Protein AF-0000000071170603 (afdb_homodimer)

Foldseek 3Di:
DDDDDPPPDDDPPPPPCPVPPVPPPCPVPPPVPPCPPPCPVLPPVQFFDDAEAEPVQAAEDAWWFKDKFCQQFNQDFWKWAFAQQWIKTADDLPRPDFIWIDIDPADAIWTWGIKTKWAALDQQATDAYHYVPGHGGMKMKTKIAHPVDSDLVRLFLPASGIEIEMAGEHADPDDVPLAVLQVQVLVCLVQRQDHGGMDTGGRSSPNSCVVQSTRFFWKWWWGFDQDPPRTGNYIYTYGPDHGYYHPVSSVSRQSRHGDPRHGCNGNYDHHDDNNPTHMHHHDPPPPPVVD/DPPDDDPDDDPPPPPCCVVVPVPPVCCVPPPPPPCPPPPPVLPPVQFFDDAEAEPVQAAEDAWWFKDKFCQQFNQDFWKWAFAQQWIKTADDLPDPDFIWIDIDPADAIWGWGIKTKWAALDQQATDAYHYVPGHGGMKMKTKIAHPVDSDLVRLFLPASGIEIEMAGEHADPDDVPLAVLQVQVLVCLVQRQDHGGMDTGGRSSPNSCVVQSTRFFWKWWWGFDQDPPRTGNYIYTYGPDHGYYHPVSSVSRQSRHGPPRHGCNGRYDHHDDNNPTHMHHHDDPPCPVVD

InterPro domains:
  IPR001148 Alpha carbonic anhydrase domain [PF00194] (47-281)
  IPR001148 Alpha carbonic anhydrase domain [PS51144] (26-283)
  IPR001148 Alpha carbonic anhydrase domain [SM01057] (20-283)
  IPR018338 Carbonic anhydrase, alpha-class, conserved site [PS00162] (127-143)
  IPR023561 Carbonic anhydrase, alpha-class [PTHR18952] (47-278)
  IPR036398 Alpha carbonic anhydrase domain superfamily [G3DSA:3.10.200.10] (35-290)
  IPR036398 Alpha carbonic anhydrase domain superfamily [SSF51069] (47-281)

Secondary structure (DSSP, 8-state):
-----------------------------GGG------------TTS-S-BEE-TTTSEEE--PPPEEESSSS-SS-PEEEE-SSSEEEE--TT-SS--EEESTT-SS-EEEEEEEEEE-SBTTB--SSEETTB--SEEEEEEEEETTSSSHHHHTTSTT-EEEEEEEEEE-SS-HHHHHHHHHHHHHHGGG-STT-EEE--TTTTGGGGGG--SSSEEEEEE--SSTT--S-EEEEEEEEEEEE-HHHHHHHTT-B-GGG-B-----PPPB--TT---EEE----GGG--/-----------------------------GGG------------TTS-S-BEE-TTTSEEE--PPPEEESSSS-SS-PEEEE-SSSEEEE--TT-SS--EEESTT-SS-EEEEEEEEEE-SBTTB--SSEETTB--SEEEEEEEEETTSSSHHHHTTSTT-EEEEEEEEEE-SS-HHHHHHHHHHHTTGGGG-STT-EEE--TTTTGGGGGG--SSSEEEEEE--SSTT--S-EEEEEEEEEEEE-HHHHHHHTT-B-GGG-B-----PPPB--TT---EEE----GGG--

Solvent-accessible surface area (backbone atoms only — not comparable to full-atom values): 31716 Å² total; per-residue (Å²): 127,94,71,82,71,86,72,84,71,82,80,77,74,72,75,74,72,65,75,70,70,74,67,73,72,73,73,70,74,71,66,76,65,63,74,75,64,79,67,65,68,86,62,69,75,60,43,42,31,32,38,63,45,43,77,89,74,35,45,77,41,80,51,57,59,36,44,81,42,44,62,50,49,37,78,50,63,25,40,37,30,18,73,37,71,39,51,35,40,32,60,53,87,79,52,88,54,68,27,33,38,34,42,40,92,49,90,52,53,26,31,54,49,34,34,37,53,26,35,32,82,44,64,68,40,10,25,36,48,23,54,70,77,44,51,30,20,20,25,37,40,40,38,27,21,26,62,90,38,94,42,59,78,71,16,57,63,28,76,76,12,32,37,38,40,36,41,36,31,32,67,48,95,76,64,69,68,50,34,52,41,46,41,61,50,53,71,50,41,76,72,26,27,49,56,69,24,71,44,78,41,64,33,49,45,53,42,47,50,54,87,66,67,54,47,34,59,30,35,38,37,75,20,20,40,71,50,90,90,40,47,39,46,22,39,38,36,39,39,82,60,64,39,48,33,43,66,70,59,56,50,53,57,48,57,27,20,16,70,93,72,35,64,43,46,60,59,55,52,70,57,37,62,65,77,84,58,67,44,34,30,33,44,59,63,71,66,74,78,60,124,135,92,77,79,79,81,84,71,73,87,74,77,74,66,80,71,75,59,75,75,68,76,67,72,70,73,71,66,73,70,68,74,62,66,70,74,66,78,68,66,67,85,64,69,76,59,44,42,32,32,40,65,44,45,77,88,74,33,45,76,40,80,51,55,58,37,44,83,39,44,62,52,49,37,80,50,64,27,39,38,31,18,73,36,72,40,52,36,41,31,59,54,86,79,50,88,55,69,28,36,40,32,41,40,91,49,91,53,52,25,32,55,48,35,34,37,53,26,34,31,82,44,65,68,38,11,26,37,48,23,54,70,76,43,51,30,20,20,26,37,40,40,38,28,23,27,62,89,37,94,43,58,79,72,16,58,63,27,76,77,11,31,38,37,40,37,42,36,31,33,66,48,95,78,64,70,68,51,35,53,42,47,44,62,50,53,71,50,42,77,72,26,26,50,55,69,25,70,44,78,40,65,33,50,47,53,41,51,52,55,86,66,65,56,47,34,59,28,36,38,37,75,20,20,40,73,50,90,89,40,46,38,47,22,40,38,36,39,38,82,60,64,38,50,34,41,66,70,59,57,48,52,56,46,58,25,21,15,72,94,71,36,65,42,46,58,59,54,53,70,59,36,63,64,78,85,59,68,44,34,29,32,44,59,65,71,64,76,78,61,123

Radius of gyration: 33.9 Å; Cα contacts (8 Å, |Δi|>4): 1298; chains: 2; bounding box: 180×82×73 Å

Structure (mmCIF, N/CA/C/O backbone):
data_AF-0000000071170603-model_v1
#
loop_
_entity.id
_entity.type
_entity.pdbx_description
1 polymer 'Carbonic anhydrase'
#
loop_
_atom_site.group_PDB
_atom_site.id
_atom_site.type_symbol
_atom_site.label_atom_id
_atom_site.label_alt_id
_atom_site.label_comp_id
_atom_site.label_asym_id
_atom_site.label_entity_id
_atom_site.label_seq_id
_atom_site.pdbx_PDB_ins_code
_atom_site.Cartn_x
_atom_site.Cartn_y
_atom_site.Cartn_z
_atom_site.occupancy
_atom_site.B_iso_or_equiv
_atom_site.auth_seq_id
_atom_site.auth_comp_id
_atom_site.auth_asym_id
_atom_site.auth_atom_id
_atom_site.pdbx_PDB_model_num
ATOM 1 N N . MET A 1 1 ? -85.688 -30.219 13.367 1 18.2 1 MET A N 1
ATOM 2 C CA . MET A 1 1 ? -85.562 -30.766 14.719 1 18.2 1 MET A CA 1
ATOM 3 C C . MET A 1 1 ? -84.125 -31.094 15.078 1 18.2 1 MET A C 1
ATOM 5 O O . MET A 1 1 ? -83.688 -30.812 16.188 1 18.2 1 MET A O 1
ATOM 9 N N . CYS A 1 2 ? -83.688 -32.219 14.453 1 17.44 2 CYS A N 1
ATOM 10 C CA . CYS A 1 2 ? -83.062 -33.281 15.219 1 17.44 2 CYS A CA 1
ATOM 11 C C . CYS A 1 2 ? -81.562 -32.938 15.547 1 17.44 2 CYS A C 1
ATOM 13 O O . CYS A 1 2 ? -80.75 -32.906 14.664 1 17.44 2 CYS A O 1
ATOM 15 N N . ALA A 1 3 ? -81.5 -32.188 16.609 1 21.38 3 ALA A N 1
ATOM 16 C CA . ALA A 1 3 ? -80.438 -31.422 17.188 1 21.38 3 ALA A CA 1
ATOM 17 C C . ALA A 1 3 ? -79.25 -32.312 17.516 1 21.38 3 ALA A C 1
ATOM 19 O O . ALA A 1 3 ? -78.062 -32 17.188 1 21.38 3 ALA A O 1
ATOM 20 N N . ARG A 1 4 ? -79.438 -33.25 18.484 1 20.27 4 ARG A N 1
ATOM 21 C CA . ARG A 1 4 ? -78.562 -33.062 19.656 1 20.27 4 ARG A CA 1
ATOM 22 C C . ARG A 1 4 ? -77.25 -33.781 19.469 1 20.27 4 ARG A C 1
ATOM 24 O O . ARG A 1 4 ? -76.188 -33.188 19.641 1 20.27 4 ARG A O 1
ATOM 31 N N . LEU A 1 5 ? -77.062 -35.031 20.062 1 20.59 5 LEU A N 1
ATOM 32 C CA . LEU A 1 5 ? -76.375 -35.312 21.312 1 20.59 5 LEU A CA 1
ATOM 33 C C . LEU A 1 5 ? -75 -36.031 21.047 1 20.59 5 LEU A C 1
ATOM 35 O O . LEU A 1 5 ? -74.125 -36.062 21.906 1 20.59 5 LEU A O 1
ATOM 39 N N . PHE A 1 6 ? -75 -36.719 19.859 1 22.98 6 PHE A N 1
ATOM 40 C CA . PHE A 1 6 ? -74.25 -37.969 20.141 1 22.98 6 PHE A CA 1
ATOM 41 C C . PHE A 1 6 ? -72.812 -37.719 20.547 1 22.98 6 PHE A C 1
ATOM 43 O O . PHE A 1 6 ? -72.125 -36.938 19.891 1 22.98 6 PHE A O 1
ATOM 50 N N . LEU A 1 7 ? -72.5 -38.062 21.844 1 24.81 7 LEU A N 1
ATOM 51 C CA . LEU A 1 7 ? -71.5 -38.062 22.891 1 24.81 7 LEU A CA 1
ATOM 52 C C . LEU A 1 7 ? -70.25 -38.781 22.422 1 24.81 7 LEU A C 1
ATOM 54 O O . LEU A 1 7 ? -70.25 -40 22.172 1 24.81 7 LEU A O 1
ATOM 58 N N . SER A 1 8 ? -69.562 -38.156 21.453 1 22.75 8 SER A N 1
ATOM 59 C CA . SER A 1 8 ? -68.438 -38.75 20.781 1 22.75 8 SER A CA 1
ATOM 60 C C . SER A 1 8 ? -67.375 -39.25 21.781 1 22.75 8 SER A C 1
ATOM 62 O O . SER A 1 8 ? -66.938 -38.531 22.641 1 22.75 8 SER A O 1
ATOM 64 N N . ALA A 1 9 ? -67.625 -40.531 22.109 1 22.23 9 ALA A N 1
ATOM 65 C CA . ALA A 1 9 ? -67.062 -41.438 23.109 1 22.23 9 ALA A CA 1
ATOM 66 C C . ALA A 1 9 ? -65.562 -41.188 23.25 1 22.23 9 ALA A C 1
ATOM 68 O O . ALA A 1 9 ? -65 -41.125 24.375 1 22.23 9 ALA A O 1
ATOM 69 N N . LEU A 1 10 ? -64.875 -41.656 22.219 1 23.17 10 LEU A N 1
ATOM 70 C CA . LEU A 1 10 ? -63.906 -42.75 22.531 1 23.17 10 LEU A CA 1
ATOM 71 C C . LEU A 1 10 ? -62.688 -42.219 23.234 1 23.17 10 LEU A C 1
ATOM 73 O O . LEU A 1 10 ? -62.312 -41.062 23.062 1 23.17 10 LEU A O 1
ATOM 77 N N . LEU A 1 11 ? -62 -43.062 24 1 23.91 11 LEU A N 1
ATOM 78 C CA . LEU A 1 11 ? 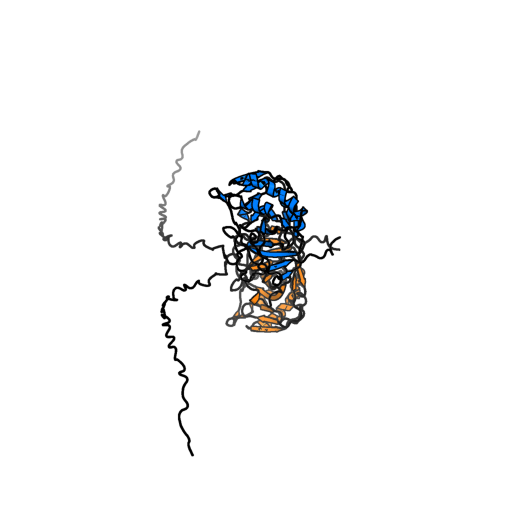-61.094 -43.344 25.094 1 23.91 11 LEU A CA 1
ATOM 79 C C . LEU A 1 11 ? -59.656 -42.875 24.766 1 23.91 11 LEU A C 1
ATOM 81 O O . LEU A 1 11 ? -59.094 -43.281 23.75 1 23.91 11 LEU A O 1
ATOM 85 N N . PHE A 1 12 ? -59.406 -41.625 25.172 1 24.5 12 PHE A N 1
ATOM 86 C CA . PHE A 1 12 ? -58.219 -40.812 25.047 1 24.5 12 PHE A CA 1
ATOM 87 C C . PHE A 1 12 ? -57 -41.5 25.672 1 24.5 12 PHE A C 1
ATOM 89 O O . PHE A 1 12 ? -56.906 -41.594 26.891 1 24.5 12 PHE A O 1
ATOM 96 N N . ALA A 1 13 ? -56.75 -42.781 25.125 1 24.05 13 ALA A N 1
ATOM 97 C CA . ALA A 1 13 ? -55.656 -43.562 25.719 1 24.05 13 ALA A CA 1
ATOM 98 C C . ALA A 1 13 ? -54.469 -42.656 26.047 1 24.05 13 ALA A C 1
ATOM 100 O O . ALA A 1 13 ? -54 -41.906 25.203 1 24.05 13 ALA A O 1
ATOM 101 N N . SER A 1 14 ? -54.312 -42.406 27.266 1 24.67 14 SER A N 1
ATOM 102 C CA . SER A 1 14 ? -53.375 -41.562 28 1 24.67 14 SER A CA 1
ATOM 103 C C . SER A 1 14 ? -51.938 -41.969 27.719 1 24.67 14 SER A C 1
ATOM 105 O O . SER A 1 14 ? -51.375 -42.812 28.438 1 24.67 14 SER A O 1
ATOM 107 N N . PHE A 1 15 ? -51.656 -42.375 26.438 1 24.94 15 PHE A N 1
ATOM 108 C CA . PHE A 1 15 ? -50.281 -42.906 26.312 1 24.94 15 PHE A CA 1
ATOM 109 C C . PHE A 1 15 ? -49.281 -42.031 27.047 1 24.94 15 PHE A C 1
ATOM 111 O O . PHE A 1 15 ? -49.25 -40.812 26.828 1 24.94 15 PHE A O 1
ATOM 118 N N . VAL A 1 16 ? -48.969 -42.438 28.25 1 27.38 16 VAL A N 1
ATOM 119 C CA . VAL A 1 16 ? -48.094 -42 29.328 1 27.38 16 VAL A CA 1
ATOM 120 C C . VAL A 1 16 ? -46.688 -41.719 28.766 1 27.38 16 VAL A C 1
ATOM 122 O O . VAL A 1 16 ? -45.906 -42.656 28.562 1 27.38 16 VAL A O 1
ATOM 125 N N . ASP A 1 17 ? -46.594 -41.219 27.531 1 23.41 17 ASP A N 1
ATOM 126 C CA . ASP A 1 17 ? -45.281 -41.281 26.875 1 23.41 17 ASP A CA 1
ATOM 127 C C . ASP A 1 17 ? -44.219 -40.656 27.734 1 23.41 17 ASP A C 1
ATOM 129 O O . ASP A 1 17 ? -44.25 -39.438 28 1 23.41 17 ASP A O 1
ATOM 133 N N . HIS A 1 18 ? -43.844 -41.344 28.75 1 25.44 18 HIS A N 1
ATOM 134 C CA . HIS A 1 18 ? -42.938 -40.938 29.781 1 25.44 18 HIS A CA 1
ATOM 135 C C . HIS A 1 18 ? -41.625 -40.438 29.172 1 25.44 18 HIS A C 1
ATOM 137 O O . HIS A 1 18 ? -40.625 -40.312 29.875 1 25.44 18 HIS A O 1
ATOM 143 N N . GLY A 1 19 ? -41.688 -39.875 28.016 1 23.69 19 GLY A N 1
ATOM 144 C CA . GLY A 1 19 ? -40.438 -39.688 27.359 1 23.69 19 GLY A CA 1
ATOM 145 C C . GLY A 1 19 ? -39.406 -38.938 28.219 1 23.69 19 GLY A C 1
ATOM 146 O O . GLY A 1 19 ? -39.656 -37.781 28.578 1 23.69 19 GLY A O 1
ATOM 147 N N . GLY A 1 20 ? -38.969 -39.594 29.203 1 23.27 20 GLY A N 1
ATOM 148 C CA . GLY A 1 20 ? -38.062 -39.094 30.219 1 23.27 20 GLY A CA 1
ATOM 149 C C . GLY A 1 20 ? -36.906 -38.312 29.672 1 23.27 20 GLY A C 1
ATOM 150 O O . GLY A 1 20 ? -36.125 -38.844 28.844 1 23.27 20 GLY A O 1
ATOM 151 N N . CYS A 1 21 ? -37.125 -37.094 29.406 1 23.88 21 CYS A N 1
ATOM 152 C CA . CYS A 1 21 ? -36.125 -36.156 28.891 1 23.88 21 CYS A CA 1
ATOM 153 C C . CYS A 1 21 ? -34.906 -36.125 29.781 1 23.88 21 CYS A C 1
ATOM 155 O O . CYS A 1 21 ? -34.969 -35.75 30.953 1 23.88 21 CYS A O 1
ATOM 157 N N . VAL A 1 22 ? -34.188 -37.219 29.859 1 24.62 22 VAL A N 1
ATOM 158 C CA . VAL A 1 22 ? -33 -37.219 30.719 1 24.62 22 VAL A CA 1
ATOM 159 C C . VAL A 1 22 ? -32.281 -35.875 30.562 1 24.62 22 VAL A C 1
ATOM 161 O O . VAL A 1 22 ? -31.891 -35.531 29.453 1 24.62 22 VAL A O 1
ATOM 164 N N . GLY A 1 23 ? -32.656 -35 31.281 1 24.08 23 GLY A N 1
ATOM 165 C CA . GLY A 1 23 ? -32.062 -33.688 31.359 1 24.08 23 GLY A CA 1
ATOM 166 C C . GLY A 1 23 ? -30.578 -33.719 31.625 1 24.08 23 GLY A C 1
ATOM 167 O O . GLY A 1 23 ? -30.141 -34.094 32.719 1 24.08 23 GLY A O 1
ATOM 168 N N . MET A 1 24 ? -29.844 -34.562 30.891 1 24.03 24 MET A N 1
ATOM 169 C CA . MET A 1 24 ? -28.422 -34.625 31.25 1 24.03 24 MET A CA 1
ATOM 170 C C . MET A 1 24 ? -27.891 -33.219 31.578 1 24.03 24 MET A C 1
ATOM 172 O O . MET A 1 24 ? -28.047 -32.312 30.797 1 24.03 24 MET A O 1
ATOM 176 N N . ASP A 1 25 ? -27.922 -32.969 32.781 1 25.58 25 ASP A N 1
ATOM 177 C CA . ASP A 1 25 ? -27.391 -31.781 33.438 1 25.58 25 ASP A CA 1
ATOM 178 C C . ASP A 1 25 ? -25.938 -31.547 33.031 1 25.58 25 ASP A C 1
ATOM 180 O O . ASP A 1 25 ? -25.016 -32.125 33.594 1 25.58 25 ASP A O 1
ATOM 184 N N . ASP A 1 26 ? -25.547 -31.938 31.859 1 24.45 26 ASP A N 1
ATOM 185 C CA . ASP A 1 26 ? -24.109 -31.891 31.609 1 24.45 26 ASP A CA 1
ATOM 186 C C . ASP A 1 26 ? -23.531 -30.547 32.062 1 24.45 26 ASP A C 1
ATOM 188 O O . ASP A 1 26 ? -23.922 -29.5 31.547 1 24.45 26 ASP A O 1
ATOM 192 N N . ASP A 1 27 ? -23.297 -30.484 33.281 1 25.62 27 ASP A N 1
ATOM 193 C CA . ASP A 1 27 ? -22.531 -29.406 33.906 1 25.62 27 ASP A CA 1
ATOM 194 C C . ASP A 1 27 ? -21.234 -29.141 33.125 1 25.62 27 ASP A C 1
ATOM 196 O O . ASP A 1 27 ? -20.188 -29.703 33.438 1 25.62 27 ASP A O 1
ATOM 200 N N . LEU A 1 28 ? -21.219 -29.453 31.906 1 27 28 LEU A N 1
ATOM 201 C CA . LEU A 1 28 ? -19.953 -29.141 31.25 1 27 28 LEU A CA 1
ATOM 202 C C . LEU A 1 28 ? -19.438 -27.781 31.703 1 27 28 LEU A C 1
ATOM 204 O O . LEU A 1 28 ? -20.141 -26.781 31.609 1 27 28 LEU A O 1
ATOM 208 N N . ASP A 1 29 ? -18.688 -27.844 32.688 1 23.78 29 ASP A N 1
ATOM 209 C CA . ASP A 1 29 ? -17.953 -26.734 33.281 1 23.78 29 ASP A CA 1
ATOM 210 C C . ASP A 1 29 ? -17.422 -25.781 32.219 1 23.78 29 ASP A C 1
ATOM 212 O O . ASP A 1 29 ? -16.703 -26.203 31.328 1 23.78 29 ASP A O 1
ATOM 216 N N . HIS A 1 30 ? -18.156 -24.734 31.938 1 25.59 30 HIS A N 1
ATOM 217 C CA . HIS A 1 30 ? -17.984 -23.562 31.094 1 25.59 30 HIS A CA 1
ATOM 218 C C . HIS A 1 30 ? -16.609 -22.938 31.281 1 25.59 30 HIS A C 1
ATOM 220 O O . HIS A 1 30 ? -16.328 -21.891 30.703 1 25.59 30 HIS A O 1
ATOM 226 N N . ASP A 1 31 ? -16.031 -23.359 32.438 1 23.72 31 ASP A N 1
ATOM 227 C CA . ASP A 1 31 ? -14.969 -22.453 32.812 1 23.72 31 ASP A CA 1
ATOM 228 C C . ASP A 1 31 ? -13.891 -22.359 31.734 1 23.72 31 ASP A C 1
ATOM 230 O O . ASP A 1 31 ? -13.047 -21.469 31.781 1 23.72 31 ASP A O 1
ATOM 234 N N . ASP A 1 32 ? -13.625 -23.5 31.312 1 22.8 32 ASP A N 1
ATOM 235 C CA . ASP A 1 32 ? -12.305 -23.484 30.703 1 22.8 32 ASP A CA 1
ATOM 236 C C . ASP A 1 32 ? -12.305 -22.625 29.422 1 22.8 32 ASP A C 1
ATOM 238 O O . ASP A 1 32 ? -11.633 -22.969 28.453 1 22.8 32 ASP A O 1
ATOM 242 N N . LEU A 1 33 ? -13.484 -22 29.234 1 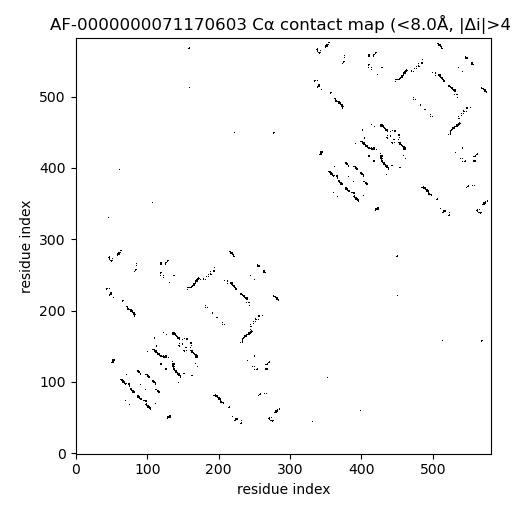24 33 LEU A N 1
ATOM 243 C CA . LEU A 1 33 ? -13.328 -21.109 28.094 1 24 33 LEU A CA 1
ATOM 244 C C . LEU A 1 33 ? -12.141 -20.172 28.297 1 24 33 LEU A C 1
ATOM 246 O O . LEU A 1 33 ? -12.266 -19.125 28.953 1 24 33 LEU A O 1
ATOM 250 N N . VAL A 1 34 ? -11.109 -20.703 28.719 1 24.53 34 VAL A N 1
ATOM 251 C CA . VAL A 1 34 ? -9.945 -19.844 28.875 1 24.53 34 VAL A CA 1
ATOM 252 C C . VAL A 1 34 ? -9.961 -18.75 27.812 1 24.53 34 VAL A C 1
ATOM 254 O O . VAL A 1 34 ? -10.477 -18.953 26.719 1 24.53 34 VAL A O 1
ATOM 257 N N . GLY A 1 35 ? -9.617 -17.562 28.281 1 24.62 35 GLY A N 1
ATOM 258 C CA . GLY A 1 35 ? -9.422 -16.172 27.859 1 24.62 35 GLY A CA 1
ATOM 259 C C . GLY A 1 35 ? -8.664 -16.031 26.562 1 24.62 35 GLY A C 1
ATOM 260 O O . GLY A 1 35 ? -7.434 -16.016 26.547 1 24.62 35 GLY A O 1
ATOM 261 N N . LEU A 1 36 ? -8.961 -16.859 25.641 1 26.61 36 LEU A N 1
ATOM 262 C CA . LEU A 1 36 ? -8.258 -16.375 24.453 1 26.61 36 LEU A CA 1
ATOM 263 C C . LEU A 1 36 ? -8.32 -14.852 24.375 1 26.61 36 LEU A C 1
ATOM 265 O O . LEU A 1 36 ? -9.398 -14.273 24.234 1 26.61 36 LEU A O 1
ATOM 269 N N . SER A 1 37 ? -7.617 -14.211 25.281 1 26.77 37 SER A N 1
ATOM 270 C CA . SER A 1 37 ? -7.391 -12.773 25.266 1 26.77 37 SER A CA 1
ATOM 271 C C . SER A 1 37 ? -7.324 -12.234 23.844 1 26.77 37 SER A C 1
ATOM 273 O O . SER A 1 37 ? -6.727 -12.859 22.969 1 26.77 37 SER A O 1
ATOM 275 N N . SER A 1 38 ? -8.273 -11.727 23.359 1 31.41 38 SER A N 1
ATOM 276 C CA . SER A 1 38 ? -8.523 -10.797 22.25 1 31.41 38 SER A CA 1
ATOM 277 C C . SER A 1 38 ? -7.289 -9.945 21.969 1 31.41 38 SER A C 1
ATOM 279 O O . SER A 1 38 ? -7.375 -8.945 21.25 1 31.41 38 SER A O 1
ATOM 281 N N . GLU A 1 39 ? -6.273 -10.117 22.797 1 29.33 39 GLU A N 1
ATOM 282 C CA . GLU A 1 39 ? -5.121 -9.227 22.703 1 29.33 39 GLU A CA 1
ATOM 283 C C . GLU A 1 39 ? -4.391 -9.43 21.375 1 29.33 39 GLU A C 1
ATOM 285 O O . GLU A 1 39 ? -3.377 -10.125 21.312 1 29.33 39 GLU A O 1
ATOM 290 N N . VAL A 1 40 ? -5.074 -9.992 20.484 1 32.81 40 VAL A N 1
ATOM 291 C CA . VAL A 1 40 ? -4.309 -9.727 19.281 1 32.81 40 VAL A CA 1
ATOM 292 C C . VAL A 1 40 ? -3.717 -8.312 19.328 1 32.81 40 VAL A C 1
ATOM 294 O O . VAL A 1 40 ? -4.445 -7.336 19.5 1 32.81 40 VAL A O 1
ATOM 297 N N . ASN A 1 41 ? -2.764 -7.934 19.969 1 34.03 41 ASN A N 1
ATOM 298 C CA . ASN A 1 41 ? -2.102 -6.633 20 1 34.03 41 ASN A CA 1
ATOM 299 C C . ASN A 1 41 ? -2.004 -6.023 18.594 1 34.03 41 ASN A C 1
ATOM 301 O O . ASN A 1 41 ? -1.229 -6.496 17.766 1 34.03 41 ASN A O 1
ATOM 305 N N . PRO A 1 42 ? -3.07 -5.699 17.891 1 42.12 42 PRO A N 1
ATOM 306 C CA . PRO A 1 42 ? -3.059 -4.941 16.641 1 42.12 42 PRO A CA 1
ATOM 307 C C . PRO A 1 42 ? -1.754 -4.176 16.422 1 42.12 42 PRO A C 1
ATOM 309 O O . PRO A 1 42 ? -1.532 -3.619 15.336 1 42.12 42 PRO A O 1
ATOM 312 N N . HIS A 1 43 ? -1.074 -3.715 17.422 1 45.5 43 HIS A N 1
ATOM 313 C CA . HIS A 1 43 ? -0.047 -2.686 17.531 1 45.5 43 HIS A CA 1
ATOM 314 C C . HIS A 1 43 ? 1.331 -3.246 17.188 1 45.5 43 HIS A C 1
ATOM 316 O O . HIS A 1 43 ? 2.1 -3.596 18.094 1 45.5 43 HIS A O 1
ATOM 322 N N . SER A 1 44 ? 1.344 -4.141 16.312 1 52.47 44 SER A N 1
ATOM 323 C CA . SER A 1 44 ? 2.77 -4.336 16.078 1 52.47 44 SER A CA 1
ATOM 324 C C . SER A 1 44 ? 3.496 -2.998 15.953 1 52.47 44 SER A C 1
ATOM 326 O O . SER A 1 44 ? 3.113 -2.148 15.148 1 52.47 44 SER A O 1
ATOM 328 N N . MET A 1 45 ? 3.838 -2.344 17.031 1 64.19 45 MET A N 1
ATOM 329 C CA . MET A 1 45 ? 4.559 -1.093 17.25 1 64.19 45 MET A CA 1
ATOM 330 C C . MET A 1 45 ? 5.918 -1.118 16.562 1 64.19 45 MET A C 1
ATOM 332 O O . MET A 1 45 ? 6.84 -0.414 16.984 1 64.19 45 MET A O 1
ATOM 336 N N . PHE A 1 46 ? 5.93 -1.819 15.43 1 76.31 46 PHE A N 1
ATOM 337 C CA . PHE A 1 46 ? 7.227 -2.008 14.797 1 76.31 46 PHE A CA 1
ATOM 338 C C . PHE A 1 46 ? 7.504 -0.901 13.789 1 76.31 46 PHE A C 1
ATOM 340 O O . PHE A 1 46 ? 8.641 -0.439 13.656 1 76.31 46 PHE A O 1
ATOM 347 N N . TYR A 1 47 ? 6.477 -0.481 13.18 1 87.75 47 TYR A N 1
ATOM 348 C CA . TYR A 1 47 ? 6.664 0.545 12.164 1 87.75 47 TYR A CA 1
ATOM 349 C C . TYR A 1 47 ? 6.125 1.89 12.641 1 87.75 47 TYR A C 1
ATOM 351 O O . TYR A 1 47 ? 5.207 2.445 12.031 1 87.75 47 TYR A O 1
ATOM 359 N N . GLN A 1 48 ? 6.785 2.385 13.547 1 93.38 48 GLN A N 1
ATOM 360 C CA . GLN A 1 48 ? 6.336 3.613 14.195 1 93.38 48 GLN A CA 1
ATOM 361 C C . GLN A 1 48 ? 6.848 4.844 13.453 1 93.38 48 GLN A C 1
ATOM 363 O O . GLN A 1 48 ? 7.809 4.754 12.68 1 93.38 48 GLN A O 1
ATOM 368 N N . SER A 1 49 ? 6.148 5.93 13.586 1 96.62 49 SER A N 1
ATOM 369 C CA . SER A 1 49 ? 6.477 7.234 13.023 1 96.62 49 SER A CA 1
ATOM 370 C C . SER A 1 49 ? 6.625 8.289 14.117 1 96.62 49 SER A C 1
ATOM 372 O O . SER A 1 49 ? 6.09 8.125 15.219 1 96.62 49 SER A O 1
ATOM 374 N N . PRO A 1 50 ? 7.324 9.43 13.859 1 98.12 50 PRO A N 1
ATOM 375 C CA . PRO A 1 50 ? 8 9.828 12.625 1 98.12 50 PRO A CA 1
ATOM 376 C C . PRO A 1 50 ? 9.359 9.156 12.453 1 98.12 50 PRO A C 1
ATOM 378 O O . PRO A 1 50 ? 9.836 8.477 13.367 1 98.12 50 PRO A O 1
ATOM 381 N N . ILE A 1 51 ? 9.961 9.312 11.273 1 98.06 51 ILE A N 1
ATOM 382 C CA . ILE A 1 51 ? 11.289 8.758 11.031 1 98.06 51 ILE A CA 1
ATOM 383 C C . ILE A 1 51 ? 12.195 9.836 10.453 1 98.06 51 ILE A C 1
ATOM 385 O O . ILE A 1 51 ? 11.734 10.93 10.109 1 98.06 51 ILE A O 1
ATOM 389 N N . ASP A 1 52 ? 13.516 9.578 10.516 1 98.44 52 ASP A N 1
ATOM 390 C CA . ASP A 1 52 ? 14.469 10.359 9.734 1 98.44 52 ASP A CA 1
ATOM 391 C C . ASP A 1 52 ? 14.445 9.945 8.266 1 98.44 52 ASP A C 1
ATOM 393 O O . ASP A 1 52 ? 14.508 8.75 7.953 1 98.44 52 ASP A O 1
ATOM 397 N N . LEU A 1 53 ? 14.375 10.891 7.34 1 98.38 53 LEU A N 1
ATOM 398 C CA . LEU A 1 53 ? 14.352 10.617 5.906 1 98.38 53 LEU A CA 1
ATOM 399 C C . LEU A 1 53 ? 15.703 10.938 5.277 1 98.38 53 LEU A C 1
ATOM 401 O O . LEU A 1 53 ? 16.078 12.102 5.145 1 98.38 53 LEU A O 1
ATOM 405 N N . GLU A 1 54 ? 16.328 9.922 4.887 1 96.94 54 GLU A N 1
ATOM 406 C CA . GLU A 1 54 ? 17.625 10.062 4.246 1 96.94 54 GLU A CA 1
ATOM 407 C C . GLU A 1 54 ? 17.5 10.125 2.727 1 96.94 54 GLU A C 1
ATOM 409 O O . GLU A 1 54 ? 17.203 9.109 2.086 1 96.94 54 GLU A O 1
ATOM 414 N N . SER A 1 55 ? 17.859 11.211 2.15 1 94.62 55 SER A N 1
ATOM 415 C CA . SER A 1 55 ? 17.625 11.469 0.734 1 94.62 55 SER A CA 1
ATOM 416 C C . SER A 1 55 ? 18.375 10.477 -0.142 1 94.62 55 SER A C 1
ATOM 418 O O . SER A 1 55 ? 17.844 9.969 -1.128 1 94.62 55 SER A O 1
ATOM 420 N N . LYS A 1 56 ? 19.562 10.078 0.235 1 93.56 56 LYS A N 1
ATOM 421 C CA . LYS A 1 56 ? 20.422 9.219 -0.585 1 93.56 56 LYS A CA 1
ATOM 422 C C . LYS A 1 56 ? 19.984 7.762 -0.483 1 93.56 56 LYS A C 1
ATOM 424 O O . LYS A 1 56 ? 20.328 6.945 -1.344 1 93.56 56 LYS A O 1
ATOM 429 N N . GLU A 1 57 ? 19.281 7.457 0.547 1 94.19 57 GLU A N 1
ATOM 430 C CA . GLU A 1 57 ? 18.906 6.066 0.791 1 94.19 57 GLU A CA 1
ATOM 431 C C . GLU A 1 57 ? 17.484 5.781 0.311 1 94.19 57 GLU A C 1
ATOM 433 O O . GLU A 1 57 ? 17.062 4.625 0.243 1 94.19 57 GLU A O 1
ATOM 438 N N . ALA A 1 58 ? 16.734 6.777 -0.01 1 96 58 ALA A N 1
ATOM 439 C CA . ALA A 1 58 ? 15.367 6.59 -0.469 1 96 58 ALA A CA 1
ATOM 440 C C . ALA A 1 58 ? 15.336 5.992 -1.872 1 96 58 ALA A C 1
ATOM 442 O O . ALA A 1 58 ? 16.141 6.355 -2.729 1 96 58 ALA A O 1
ATOM 443 N N . TYR A 1 59 ? 14.445 5.082 -2.107 1 93.56 59 TYR A N 1
ATOM 444 C CA . TYR A 1 59 ? 14.305 4.422 -3.4 1 93.56 59 TYR A CA 1
ATOM 445 C C . TYR A 1 59 ? 13.523 5.293 -4.379 1 93.56 59 TYR A C 1
ATOM 447 O O . TYR A 1 59 ? 12.359 5.613 -4.145 1 93.56 59 TYR A O 1
ATOM 455 N N . PRO A 1 60 ? 14.125 5.656 -5.535 1 93.94 60 PRO A N 1
ATOM 456 C CA . PRO A 1 60 ? 13.414 6.492 -6.504 1 93.94 60 PRO A CA 1
ATOM 457 C C . PRO A 1 60 ? 12.336 5.723 -7.266 1 93.94 60 PRO A C 1
ATOM 459 O O . PRO A 1 60 ? 12.539 4.562 -7.629 1 93.94 60 PRO A O 1
ATOM 462 N N . ILE A 1 61 ? 11.188 6.406 -7.48 1 92.19 61 ILE A N 1
ATOM 463 C CA . ILE A 1 61 ? 10.102 5.777 -8.227 1 92.19 61 ILE A CA 1
ATOM 464 C C . ILE A 1 61 ? 9.312 6.84 -8.984 1 92.19 61 ILE A C 1
ATOM 466 O O . ILE A 1 61 ? 9.297 8.008 -8.594 1 92.19 61 ILE A O 1
ATOM 470 N N . GLU A 1 62 ? 8.641 6.41 -10.086 1 88.94 62 GLU A N 1
ATOM 471 C CA . GLU A 1 62 ? 7.734 7.262 -10.852 1 88.94 62 GLU A CA 1
ATOM 472 C C . GLU A 1 62 ? 6.281 6.844 -10.648 1 88.94 62 GLU A C 1
ATOM 474 O O . GLU A 1 62 ? 5.934 5.676 -10.828 1 88.94 62 GLU A O 1
ATOM 479 N N . LEU A 1 63 ? 5.457 7.789 -10.289 1 90.75 63 LEU A N 1
ATOM 480 C CA . LEU A 1 63 ? 4.027 7.574 -10.094 1 90.75 63 LEU A CA 1
ATOM 481 C C . LEU A 1 63 ? 3.217 8.664 -10.781 1 90.75 63 LEU A C 1
ATOM 483 O O . LEU A 1 63 ? 3.775 9.664 -11.242 1 90.75 63 LEU A O 1
ATOM 487 N N . SER A 1 64 ? 1.87 8.43 -10.875 1 88.75 64 SER A N 1
ATOM 488 C CA . SER A 1 64 ? 0.97 9.492 -11.32 1 88.75 64 SER A CA 1
ATOM 489 C C . SER A 1 64 ? 1.054 10.711 -10.406 1 88.75 64 SER A C 1
ATOM 491 O O . SER A 1 64 ? 1.458 10.594 -9.242 1 88.75 64 SER A O 1
ATOM 493 N N . PRO A 1 65 ? 0.703 11.852 -10.914 1 94.06 65 PRO A N 1
ATOM 494 C CA . PRO A 1 65 ? 0.798 13.07 -10.109 1 94.06 65 PRO A CA 1
ATOM 495 C C . PRO A 1 65 ? -0.122 13.039 -8.891 1 94.06 65 PRO A C 1
ATOM 497 O O . PRO A 1 65 ? -1.251 12.555 -8.977 1 94.06 65 PRO A O 1
ATOM 500 N N . LEU A 1 66 ? 0.353 13.508 -7.789 1 96.62 66 LEU A N 1
ATOM 501 C CA . LEU A 1 66 ? -0.478 13.75 -6.617 1 96.62 66 LEU A CA 1
ATOM 502 C C . LEU A 1 66 ? -1.312 15.016 -6.797 1 96.62 66 LEU A C 1
ATOM 504 O O . LEU A 1 66 ? -0.775 16.078 -7.125 1 96.62 66 LEU A O 1
ATOM 508 N N . MET A 1 67 ? -2.625 14.93 -6.477 1 96.81 67 MET A N 1
ATOM 509 C CA . MET A 1 67 ? -3.521 16.047 -6.777 1 96.81 67 MET A CA 1
ATOM 510 C C . MET A 1 67 ? -4.262 16.5 -5.527 1 96.81 67 MET A C 1
ATOM 512 O O . MET A 1 67 ? -5.016 15.734 -4.93 1 96.81 67 MET A O 1
ATOM 516 N N . PHE A 1 68 ? -4.059 17.75 -5.207 1 97.75 68 PHE A N 1
ATOM 517 C CA . PHE A 1 68 ? -4.816 18.422 -4.164 1 97.75 68 PHE A CA 1
ATOM 518 C C . PHE A 1 68 ? -6.031 19.141 -4.75 1 97.75 68 PHE A C 1
ATOM 520 O O . PHE A 1 68 ? -5.898 19.938 -5.672 1 97.75 68 PHE A O 1
ATOM 527 N N . LYS A 1 69 ? -7.16 18.859 -4.156 1 96.88 69 LYS A N 1
ATOM 528 C CA . LYS A 1 69 ? -8.375 19.547 -4.598 1 96.88 69 LYS A CA 1
ATOM 529 C C . LYS A 1 69 ? -9.078 20.219 -3.422 1 96.88 69 LYS A C 1
ATOM 531 O O . LYS A 1 69 ? -9.516 19.531 -2.486 1 96.88 69 LYS A O 1
ATOM 536 N N . GLY A 1 70 ? -9.141 21.547 -3.434 1 95.62 70 GLY A N 1
ATOM 537 C CA . GLY A 1 70 ? -9.961 22.266 -2.471 1 95.62 70 GLY A CA 1
ATOM 538 C C . GLY A 1 70 ? -9.195 22.672 -1.221 1 95.62 70 GLY A C 1
ATOM 539 O O . GLY A 1 70 ? -9.727 23.391 -0.365 1 95.62 70 GLY A O 1
ATOM 540 N N . HIS A 1 71 ? -7.969 22.328 -1.103 1 96.62 71 HIS A N 1
ATOM 541 C CA . HIS A 1 71 ? -7.203 22.562 0.115 1 96.62 71 HIS A CA 1
ATOM 542 C C . HIS A 1 71 ? -6.871 24.047 0.278 1 96.62 71 HIS A C 1
ATOM 544 O O . HIS A 1 71 ? -6.758 24.547 1.402 1 96.62 71 HIS A O 1
ATOM 550 N N . TRP A 1 72 ? -6.758 24.703 -0.795 1 96.06 72 TRP A N 1
ATOM 551 C CA . TRP A 1 72 ? -6.203 26.047 -0.747 1 96.06 72 TRP A CA 1
ATOM 552 C C . TRP A 1 72 ? -7.316 27.094 -0.679 1 96.06 72 TRP A C 1
ATOM 554 O O . TRP A 1 72 ? -7.059 28.266 -0.408 1 96.06 72 TRP A O 1
ATOM 564 N N . THR A 1 73 ? -8.5 26.688 -0.929 1 94.12 73 THR A N 1
ATOM 565 C CA . THR A 1 73 ? -9.75 27.391 -0.677 1 94.12 73 THR A CA 1
ATOM 566 C C . THR A 1 73 ? -10.844 26.438 -0.233 1 94.12 73 THR A C 1
ATOM 568 O O . THR A 1 73 ? -11.586 25.891 -1.062 1 94.12 73 THR A O 1
ATOM 571 N N . LEU A 1 74 ? -10.977 26.328 1.021 1 92.38 74 LEU A N 1
ATOM 572 C CA . LEU A 1 74 ? -11.945 25.391 1.553 1 92.38 74 LEU A CA 1
ATOM 573 C C . LEU A 1 74 ? -13.367 25.844 1.25 1 92.38 74 LEU A C 1
ATOM 575 O O . LEU A 1 74 ? -13.641 27.047 1.161 1 92.38 74 LEU A O 1
ATOM 579 N N . GLY A 1 75 ? -14.266 24.891 1.048 1 86.88 75 GLY A N 1
ATOM 580 C CA . GLY A 1 75 ? -15.633 25.172 0.638 1 86.88 75 GLY A CA 1
ATOM 581 C C . GLY A 1 75 ? -16.469 25.797 1.742 1 86.88 75 GLY A C 1
ATOM 582 O O . GLY A 1 75 ? -17.656 26.062 1.549 1 86.88 75 GLY A O 1
ATOM 583 N N . HIS A 1 76 ? -15.969 25.953 2.918 1 87.62 76 HIS A N 1
ATOM 584 C CA . HIS A 1 76 ? -16.594 26.562 4.086 1 87.62 76 HIS A CA 1
ATOM 585 C C . HIS A 1 76 ? -15.555 27.25 4.977 1 87.62 76 HIS A C 1
ATOM 587 O O . HIS A 1 76 ? -14.352 27.156 4.719 1 87.62 76 HIS A O 1
ATOM 593 N N . LYS A 1 77 ? -16.078 28.016 5.922 1 90.94 77 LYS A N 1
ATOM 594 C CA . LYS A 1 77 ? -15.172 28.547 6.934 1 90.94 77 LYS A CA 1
ATOM 595 C C . LYS A 1 77 ? -14.773 27.469 7.934 1 90.94 77 LYS A C 1
ATOM 597 O O . LYS A 1 77 ? -15.602 26.984 8.703 1 90.94 77 LYS A O 1
ATOM 602 N N . PRO A 1 78 ? -13.547 27.172 7.91 1 93.62 78 PRO A N 1
ATOM 603 C CA . PRO A 1 78 ? -13.125 26.156 8.875 1 93.62 78 PRO A CA 1
ATOM 604 C C . PRO A 1 78 ? -13.031 26.688 10.305 1 93.62 78 PRO A C 1
ATOM 606 O O . PRO A 1 78 ? -13.016 27.906 10.5 1 93.62 78 PRO A O 1
ATOM 609 N N . LEU A 1 79 ? -13.062 25.75 11.227 1 93.62 79 LEU A N 1
ATOM 610 C CA . LEU A 1 79 ? -12.789 26.109 12.617 1 93.62 79 LEU A CA 1
ATOM 611 C C . LEU A 1 79 ? -11.312 25.938 12.945 1 93.62 79 LEU A C 1
ATOM 613 O O . LEU A 1 79 ? -10.719 24.906 12.633 1 93.62 79 LEU A O 1
ATOM 617 N N . ILE A 1 80 ? -10.719 26.953 13.453 1 96.44 80 ILE A N 1
ATOM 618 C CA . ILE A 1 80 ? -9.391 26.859 14.055 1 96.44 80 ILE A CA 1
ATOM 619 C C . ILE A 1 80 ? -9.516 26.828 15.578 1 96.44 80 ILE A C 1
ATOM 621 O O . ILE A 1 80 ? -10.266 27.609 16.156 1 96.44 80 ILE A O 1
ATOM 625 N N . LYS A 1 81 ? -8.797 25.875 16.234 1 96.5 81 LYS A N 1
ATOM 626 C CA . LYS A 1 81 ? -9.047 25.688 17.656 1 96.5 81 LYS A CA 1
ATOM 627 C C . LYS A 1 81 ? -7.766 25.281 18.391 1 96.5 81 LYS A C 1
ATOM 629 O O . LYS A 1 81 ? -6.828 24.781 17.781 1 96.5 81 LYS A O 1
ATOM 634 N N . ASN A 1 82 ? -7.688 25.641 19.609 1 96.62 82 ASN A N 1
ATOM 635 C CA . ASN A 1 82 ? -6.762 25.078 20.578 1 96.62 82 ASN A CA 1
ATOM 636 C C . ASN A 1 82 ? -7.34 23.828 21.25 1 96.62 82 ASN A C 1
ATOM 638 O O . ASN A 1 82 ? -8.266 23.922 22.047 1 96.62 82 ASN A O 1
ATOM 642 N N . ASN A 1 83 ? -6.754 22.625 20.953 1 93.69 83 ASN A N 1
ATOM 643 C CA . ASN A 1 83 ? -7.336 21.406 21.484 1 93.69 83 ASN A CA 1
ATOM 644 C C . ASN A 1 83 ? -6.555 20.891 22.688 1 93.69 83 ASN A C 1
ATOM 646 O O . ASN A 1 83 ? -6.516 19.688 22.938 1 93.69 83 ASN A O 1
ATOM 650 N N . ASP A 1 84 ? -5.82 21.75 23.297 1 93.69 84 ASP A N 1
ATOM 651 C CA . ASP A 1 84 ? -5.059 21.516 24.516 1 93.69 84 ASP A CA 1
ATOM 652 C C . ASP A 1 84 ? -3.682 20.938 24.203 1 93.69 84 ASP A C 1
ATOM 654 O O . ASP A 1 84 ? -2.797 20.922 25.062 1 93.69 84 ASP A O 1
ATOM 658 N N . GLU A 1 85 ? -3.484 20.406 23 1 93.56 85 GLU A N 1
ATOM 659 C CA . GLU A 1 85 ? -2.207 19.797 22.641 1 93.56 85 GLU A CA 1
ATOM 660 C C . GLU A 1 85 ? -1.558 20.531 21.469 1 93.56 85 GLU A C 1
ATOM 662 O O . GLU A 1 85 ? -0.338 20.484 21.297 1 93.56 85 GLU A O 1
ATOM 667 N N . THR A 1 86 ? -2.375 21.141 20.688 1 96.56 86 THR A N 1
ATOM 668 C CA . THR A 1 86 ? -1.906 21.812 19.484 1 96.56 86 THR A CA 1
ATOM 669 C C . THR A 1 86 ? -2.959 22.797 18.969 1 96.56 86 THR A C 1
ATOM 671 O O . THR A 1 86 ? -3.998 22.984 19.609 1 96.56 86 THR A O 1
ATOM 674 N N . VAL A 1 87 ? -2.621 23.562 17.938 1 97.19 87 VAL A N 1
ATOM 675 C CA . VAL A 1 87 ? -3.564 24.328 17.141 1 97.19 87 VAL A CA 1
ATOM 676 C C . VAL A 1 87 ? -4.051 23.484 15.961 1 97.19 87 VAL A C 1
ATOM 678 O O . VAL A 1 87 ? -3.242 22.953 15.195 1 97.19 87 VAL A O 1
ATOM 681 N N . GLU A 1 88 ? -5.316 23.344 15.859 1 97.12 88 GLU A N 1
ATOM 682 C CA . GLU A 1 88 ? -5.922 22.484 14.852 1 97.12 88 GLU A CA 1
ATOM 683 C C . GLU A 1 88 ? -6.895 23.25 13.969 1 97.12 88 GLU A C 1
ATOM 685 O O . GLU A 1 88 ? -7.66 24.094 14.453 1 97.12 88 GLU A O 1
ATOM 690 N N . ILE A 1 89 ? -6.812 23 12.688 1 96.06 89 ILE A N 1
ATOM 691 C CA . ILE A 1 89 ? -7.758 23.531 11.711 1 96.06 89 ILE A CA 1
ATOM 692 C C . ILE A 1 89 ? -8.594 22.391 11.133 1 96.06 89 ILE A C 1
ATOM 694 O O . ILE A 1 89 ? -8.062 21.484 10.5 1 96.06 89 ILE A O 1
ATOM 698 N N . GLY A 1 90 ? -9.891 22.391 11.367 1 88.25 90 GLY A N 1
ATOM 699 C CA . GLY A 1 90 ? -10.719 21.266 10.93 1 88.25 90 GLY A CA 1
ATOM 700 C C . GLY A 1 90 ? -11.867 21.688 10.039 1 88.25 90 GLY A C 1
ATOM 701 O O . GLY A 1 90 ? -12.305 22.844 10.078 1 88.25 90 GLY A O 1
ATOM 702 N N . GLU A 1 91 ? -12.188 20.766 9.234 1 74.94 91 GLU A N 1
ATOM 703 C CA . GLU A 1 91 ? -13.391 20.953 8.43 1 74.94 91 GLU A CA 1
ATOM 704 C C . GLU A 1 91 ? -14.648 20.641 9.234 1 74.94 91 GLU A C 1
ATOM 706 O O . GLU A 1 91 ? -14.641 19.75 10.094 1 74.94 91 GLU A O 1
ATOM 711 N N . ALA A 1 92 ? -15.523 21.484 9.031 1 66.88 92 ALA A N 1
ATOM 712 C CA . ALA A 1 92 ? -16.828 21.234 9.648 1 66.88 92 ALA A CA 1
ATOM 713 C C . ALA A 1 92 ? -17.484 19.984 9.047 1 66.88 92 ALA A C 1
ATOM 715 O O . ALA A 1 92 ? -17.375 19.75 7.844 1 66.88 92 ALA A O 1
ATOM 716 N N . SER A 1 93 ? -17.859 19.125 9.867 1 62.44 93 SER A N 1
ATOM 717 C CA . SER A 1 93 ? -18.516 17.906 9.438 1 62.44 93 SER A CA 1
ATOM 718 C C . SER A 1 93 ? -19.641 18.203 8.445 1 62.44 93 SER A C 1
ATOM 720 O O . SER A 1 93 ? -19.938 17.375 7.578 1 62.44 93 SER A O 1
ATOM 722 N N . SER A 1 94 ? -20.109 19.344 8.578 1 62.25 94 SER A N 1
ATOM 723 C CA . SER A 1 94 ? -21.297 19.688 7.793 1 62.25 94 SER A CA 1
ATOM 724 C C . SER A 1 94 ? -20.891 20.219 6.418 1 62.25 94 SER A C 1
ATOM 726 O O . SER A 1 94 ? -21.766 20.531 5.598 1 62.25 94 SER A O 1
ATOM 728 N N . ALA A 1 95 ? -19.719 20.141 6.195 1 67.81 95 ALA A N 1
ATOM 729 C CA . ALA A 1 95 ? -19.297 20.703 4.91 1 67.81 95 ALA A CA 1
ATOM 730 C C . ALA A 1 95 ? -19.797 19.828 3.754 1 67.81 95 ALA A C 1
ATOM 732 O O . ALA A 1 95 ? -19.734 18.594 3.828 1 67.81 95 ALA A O 1
ATOM 733 N N . LYS A 1 96 ? -20.453 20.516 2.832 1 65.75 96 LYS A N 1
ATOM 734 C CA . LYS A 1 96 ? -21 19.828 1.658 1 65.75 96 LYS A CA 1
ATOM 735 C C . LYS A 1 96 ? -19.875 19.297 0.776 1 65.75 96 LYS A C 1
ATOM 737 O O . LYS A 1 96 ? -20 18.219 0.198 1 65.75 96 LYS A O 1
ATOM 742 N N . TYR A 1 97 ? -18.844 20.078 0.765 1 75.25 97 TYR A N 1
ATOM 743 C CA . TYR A 1 97 ? -17.719 19.688 -0.081 1 75.25 97 TYR A CA 1
ATOM 744 C C . TYR A 1 97 ? -16.422 19.641 0.719 1 75.25 97 TYR A C 1
ATOM 746 O O . TYR A 1 97 ? -16.062 20.625 1.373 1 75.25 97 TYR A O 1
ATOM 754 N N . HIS A 1 98 ? -15.844 18.516 0.696 1 86.62 98 HIS A N 1
ATOM 755 C CA . HIS A 1 98 ? -14.57 18.344 1.377 1 86.62 98 HIS A CA 1
ATOM 756 C C . HIS A 1 98 ? -13.406 18.406 0.393 1 86.62 98 HIS A C 1
ATOM 758 O O . HIS A 1 98 ? -13.523 17.953 -0.749 1 86.62 98 HIS A O 1
ATOM 764 N N . ALA A 1 99 ? -12.336 19.094 0.869 1 95.31 99 ALA A N 1
ATOM 765 C CA . ALA A 1 99 ? -11.094 18.953 0.117 1 95.31 99 ALA A CA 1
ATOM 766 C C . ALA A 1 99 ? -10.656 17.5 0.022 1 95.31 99 ALA A C 1
ATOM 768 O O . ALA A 1 99 ? -10.992 16.688 0.888 1 95.31 99 ALA A O 1
ATOM 769 N N . SER A 1 100 ? -9.969 17.203 -1.102 1 96.25 100 SER A N 1
ATOM 770 C CA . SER A 1 100 ? -9.648 15.797 -1.315 1 96.25 100 SER A CA 1
ATOM 771 C C . SER A 1 100 ? -8.266 15.641 -1.939 1 96.25 100 SER A C 1
ATOM 773 O O . SER A 1 100 ? -7.734 16.578 -2.535 1 96.25 100 SER A O 1
ATOM 775 N N . LEU A 1 101 ? -7.699 14.461 -1.764 1 97.62 101 LEU A N 1
ATOM 776 C CA . LEU A 1 101 ? -6.383 14.047 -2.244 1 97.62 101 LEU A CA 1
ATOM 777 C C . LEU A 1 101 ? -6.477 12.766 -3.061 1 97.62 101 LEU A C 1
ATOM 779 O O . LEU A 1 101 ? -7.168 11.82 -2.666 1 97.62 101 LEU A O 1
ATOM 783 N N . ARG A 1 102 ? -5.805 12.727 -4.215 1 95.94 102 ARG A N 1
ATOM 784 C CA . ARG A 1 102 ? -5.773 11.531 -5.051 1 95.94 102 ARG A CA 1
ATOM 785 C C . ARG A 1 102 ? -4.488 11.461 -5.867 1 95.94 102 ARG A C 1
ATOM 787 O O . ARG A 1 102 ? -3.756 12.453 -5.965 1 95.94 102 ARG A O 1
ATOM 794 N N . GLY A 1 103 ? -4.219 10.258 -6.438 1 93.88 103 GLY A N 1
ATOM 795 C CA . GLY A 1 103 ? -3.025 10.078 -7.246 1 93.88 103 GLY A CA 1
ATOM 796 C C . GLY A 1 103 ? -1.799 9.711 -6.43 1 93.88 103 GLY A C 1
ATOM 797 O O . GLY A 1 103 ? -1.907 9.398 -5.242 1 93.88 103 GLY A O 1
ATOM 798 N N . GLY A 1 104 ? -0.595 9.719 -7.164 1 94.25 104 GLY A N 1
ATOM 799 C CA . GLY A 1 104 ? 0.627 9.312 -6.488 1 94.25 104 GLY A CA 1
ATOM 800 C C . GLY A 1 104 ? 0.561 7.902 -5.926 1 94.25 104 GLY A C 1
ATOM 801 O O . GLY A 1 104 ? 0.205 6.961 -6.637 1 94.25 104 GLY A O 1
ATOM 802 N N . PRO A 1 105 ? 0.86 7.777 -4.609 1 95.12 105 PRO A N 1
ATOM 803 C CA . PRO A 1 105 ? 0.886 6.438 -4.016 1 95.12 105 PRO A CA 1
ATOM 804 C C . PRO A 1 105 ? -0.473 6.012 -3.463 1 95.12 105 PRO A C 1
ATOM 806 O O . PRO A 1 105 ? -0.59 4.941 -2.859 1 95.12 105 PRO A O 1
ATOM 809 N N . LEU A 1 106 ? -1.517 6.785 -3.643 1 95.62 106 LEU A N 1
ATOM 810 C CA . LEU A 1 106 ? -2.818 6.535 -3.035 1 95.62 106 LEU A CA 1
ATOM 811 C C . LEU A 1 106 ? -3.646 5.586 -3.893 1 95.62 106 LEU A C 1
ATOM 813 O O . LEU A 1 106 ? -3.629 5.68 -5.121 1 95.62 106 LEU A O 1
ATOM 817 N N . HIS A 1 107 ? -4.301 4.707 -3.193 1 91.88 107 HIS A N 1
ATOM 818 C CA . HIS A 1 107 ? -5.328 3.891 -3.832 1 91.88 107 HIS A CA 1
ATOM 819 C C . HIS A 1 107 ? -6.723 4.461 -3.58 1 91.88 107 HIS A C 1
ATOM 821 O O . HIS A 1 107 ? -7.359 4.129 -2.578 1 91.88 107 HIS A O 1
ATOM 827 N N . GLY A 1 108 ? -7.191 5.273 -4.516 1 91.81 108 GLY A N 1
ATOM 828 C CA . GLY A 1 108 ? -8.492 5.902 -4.363 1 91.81 108 GLY A CA 1
ATOM 829 C C . GLY A 1 108 ? -8.406 7.359 -3.947 1 91.81 108 GLY A C 1
ATOM 830 O O . GLY A 1 108 ? -7.375 8 -4.133 1 91.81 108 GLY A O 1
ATOM 831 N N . THR A 1 109 ? -9.562 7.809 -3.453 1 95.12 109 THR A N 1
ATOM 832 C CA . THR A 1 109 ? -9.664 9.203 -3.041 1 95.12 109 THR A CA 1
ATOM 833 C C . THR A 1 109 ? -9.688 9.32 -1.52 1 95.12 109 THR A C 1
ATOM 835 O O . THR A 1 109 ? -10.344 8.523 -0.842 1 95.12 109 THR A O 1
ATOM 838 N N . TYR A 1 110 ? -9.008 10.289 -1.033 1 96.88 110 TYR A N 1
ATOM 839 C CA . TYR A 1 110 ? -8.945 10.555 0.399 1 96.88 110 TYR A CA 1
ATOM 840 C C . TYR A 1 110 ? -9.523 11.93 0.725 1 96.88 110 TYR A C 1
ATOM 842 O O . TYR A 1 110 ? -9.219 12.914 0.05 1 96.88 110 TYR A O 1
ATOM 850 N N . LYS A 1 111 ? -10.273 12.062 1.779 1 95.75 111 LYS A N 1
ATOM 851 C CA . LYS A 1 111 ? -10.914 13.305 2.205 1 95.75 111 LYS A CA 1
ATOM 852 C C . LYS A 1 111 ? -10.086 14.008 3.277 1 95.75 111 LYS A C 1
ATOM 854 O O . LYS A 1 111 ? -9.594 13.367 4.211 1 95.75 111 LYS A O 1
ATOM 859 N N . PHE A 1 112 ? -10.023 15.312 3.074 1 96.69 112 PHE A N 1
ATOM 860 C CA . PHE A 1 112 ? -9.344 16.125 4.082 1 96.69 112 PHE A CA 1
ATOM 861 C C . PHE A 1 112 ? -10.156 16.188 5.363 1 96.69 112 PHE A C 1
ATOM 863 O O . PHE A 1 112 ? -11.344 16.547 5.332 1 96.69 112 PHE A O 1
ATOM 870 N N . SER A 1 113 ? -9.477 15.867 6.508 1 94.62 113 SER A N 1
ATOM 871 C CA . SER A 1 113 ? -10.164 15.875 7.789 1 94.62 113 SER A CA 1
ATOM 872 C C . SER A 1 113 ? -9.734 17.062 8.648 1 94.62 113 SER A C 1
ATOM 874 O O . SER A 1 113 ? -10.57 17.766 9.203 1 94.62 113 SER A O 1
ATOM 876 N N . GLN A 1 114 ? -8.438 17.234 8.766 1 95.31 114 GLN A N 1
ATOM 877 C CA . GLN A 1 114 ? -7.914 18.297 9.609 1 95.31 114 GLN A CA 1
ATOM 878 C C . GLN A 1 114 ? -6.445 18.578 9.305 1 95.31 114 GLN A C 1
ATOM 880 O O . GLN A 1 114 ? -5.785 17.781 8.641 1 95.31 114 GLN A O 1
ATOM 885 N N . ALA A 1 115 ? -5.977 19.734 9.836 1 97.25 115 ALA A N 1
ATOM 886 C CA . ALA A 1 115 ? -4.559 20.094 9.898 1 97.25 115 ALA A CA 1
ATOM 887 C C . ALA A 1 115 ? -4.148 20.469 11.32 1 97.25 115 ALA A C 1
ATOM 889 O O . ALA A 1 115 ? -4.918 21.094 12.047 1 97.25 115 ALA A O 1
ATOM 890 N N . HIS A 1 116 ? -2.928 20.141 11.672 1 97.94 116 HIS A N 1
ATOM 891 C CA . HIS A 1 116 ? -2.441 20.562 12.977 1 97.94 116 HIS A CA 1
ATOM 892 C C . HIS A 1 116 ? -0.938 20.812 12.945 1 97.94 116 HIS A C 1
ATOM 894 O O . HIS A 1 116 ? -0.243 20.344 12.047 1 97.94 116 HIS A O 1
ATOM 900 N N . PHE A 1 117 ? -0.467 21.469 14.023 1 98.25 117 PHE A N 1
ATOM 901 C CA . PHE A 1 117 ? 0.875 22.031 13.984 1 98.25 117 PHE A CA 1
ATOM 902 C C . PHE A 1 117 ? 1.738 21.453 15.102 1 98.25 117 PHE A C 1
ATOM 904 O O . PHE A 1 117 ? 1.244 21.172 16.188 1 98.25 117 PHE A O 1
ATOM 911 N N . HIS A 1 118 ? 3.01 21.359 14.789 1 98.5 118 HIS A N 1
ATOM 912 C CA . HIS A 1 118 ? 4.059 21.016 15.742 1 98.5 118 HIS A CA 1
ATOM 913 C C . HIS A 1 118 ? 5.121 22.109 15.805 1 98.5 118 HIS A C 1
ATOM 915 O O . HIS A 1 118 ? 5.5 22.672 14.773 1 98.5 118 HIS A O 1
ATOM 921 N N . TRP A 1 119 ? 5.594 22.391 17.062 1 97.94 119 TRP A N 1
ATOM 922 C CA . TRP A 1 119 ? 6.629 23.406 17.266 1 97.94 119 TRP A CA 1
ATOM 923 C C . TRP A 1 119 ? 7.5 23.047 18.469 1 97.94 119 TRP A C 1
ATOM 925 O O . TRP A 1 119 ? 7.195 22.109 19.219 1 97.94 119 TRP A O 1
ATOM 935 N N . GLY A 1 120 ? 8.688 23.75 18.609 1 97 120 GLY A N 1
ATOM 936 C CA . GLY A 1 120 ? 9.602 23.609 19.734 1 97 120 GLY A CA 1
ATOM 937 C C . GLY A 1 120 ? 9.867 24.906 20.453 1 97 120 GLY A C 1
ATOM 938 O O . GLY A 1 120 ? 9.406 25.969 20.031 1 97 120 GLY A O 1
ATOM 939 N N . ASN A 1 121 ? 10.539 24.797 21.609 1 95.81 121 ASN A N 1
ATOM 940 C CA . ASN A 1 121 ? 10.867 25.969 22.406 1 95.81 121 ASN A CA 1
ATOM 941 C C . ASN A 1 121 ? 11.93 26.828 21.734 1 95.81 121 ASN A C 1
ATOM 943 O O . ASN A 1 121 ? 12.117 28 22.109 1 95.81 121 ASN A O 1
ATOM 947 N N . ARG A 1 122 ? 12.594 26.25 20.75 1 95.19 122 ARG A N 1
ATOM 948 C CA . ARG A 1 122 ? 13.539 26.969 19.906 1 95.19 122 ARG A CA 1
ATOM 949 C C . ARG A 1 122 ? 13.266 26.688 18.422 1 95.19 122 ARG A C 1
ATOM 951 O O . ARG A 1 122 ? 12.695 25.656 18.078 1 95.19 122 ARG A O 1
ATOM 958 N N . SER A 1 123 ? 13.703 27.625 17.594 1 94.56 123 SER A N 1
ATOM 959 C CA . SER A 1 123 ? 13.367 27.531 16.172 1 94.56 123 SER A CA 1
ATOM 960 C C . SER A 1 123 ? 14.281 26.547 15.453 1 94.56 123 SER A C 1
ATOM 962 O O . SER A 1 123 ? 14.039 26.188 14.297 1 94.56 123 SER A O 1
ATOM 964 N N . SER A 1 124 ? 15.273 26.094 16.109 1 92.94 124 SER A N 1
ATOM 965 C CA . SER A 1 124 ? 16.156 25.078 15.523 1 92.94 124 SER A CA 1
ATOM 966 C C . SER A 1 124 ? 15.531 23.688 15.594 1 92.94 124 SER A C 1
ATOM 968 O O . SER A 1 124 ? 16 22.766 14.93 1 92.94 124 SER A O 1
ATOM 970 N N . HIS A 1 125 ? 14.602 23.578 16.484 1 93.56 125 HIS A N 1
ATOM 971 C CA . HIS A 1 125 ? 13.953 22.281 16.625 1 93.56 125 HIS A CA 1
ATOM 972 C C . HIS A 1 125 ? 12.445 22.438 16.812 1 93.56 125 HIS A C 1
ATOM 974 O O . HIS A 1 125 ? 12.008 23.172 17.703 1 93.56 125 HIS A O 1
ATOM 980 N N . GLY A 1 126 ? 11.68 21.781 16.047 1 97.69 126 GLY A N 1
ATOM 981 C CA . GLY A 1 126 ? 10.234 21.844 16.203 1 97.69 126 GLY A CA 1
ATOM 982 C C . GLY A 1 126 ? 9.508 20.844 15.32 1 97.69 126 GLY A C 1
ATOM 983 O O . GLY A 1 126 ? 8.375 20.453 15.617 1 97.69 126 GLY A O 1
ATOM 984 N N . SER A 1 127 ? 10.109 20.469 14.242 1 98.56 127 SER A N 1
ATOM 985 C CA . SER A 1 127 ? 9.516 19.453 13.367 1 98.56 127 SER A CA 1
ATOM 986 C C . SER A 1 127 ? 9.664 18.062 13.961 1 98.56 127 SER A C 1
ATOM 988 O O . SER A 1 127 ? 10.562 17.812 14.766 1 98.56 127 SER A O 1
ATOM 990 N N . GLU A 1 128 ? 8.742 17.188 13.578 1 98.5 128 GLU A N 1
ATOM 991 C CA . GLU A 1 128 ? 8.812 15.789 14.008 1 98.5 128 GLU A CA 1
ATOM 992 C C . GLU A 1 128 ? 9.742 14.977 13.102 1 98.5 128 GLU A C 1
ATOM 994 O O . GLU A 1 128 ? 10.672 14.336 13.586 1 98.5 128 GLU A O 1
ATOM 999 N N . HIS A 1 129 ? 9.516 15.008 11.867 1 98.75 129 HIS A N 1
ATOM 1000 C CA . HIS A 1 129 ? 10.422 14.359 10.93 1 98.75 129 HIS A CA 1
ATOM 1001 C C . HIS A 1 129 ? 11.734 15.133 10.812 1 98.75 129 HIS A C 1
ATOM 1003 O O . HIS A 1 129 ? 11.789 16.328 11.125 1 98.75 129 HIS A O 1
ATOM 1009 N N . THR A 1 130 ? 12.75 14.43 10.414 1 98.38 130 THR A N 1
ATOM 1010 C CA . THR A 1 130 ? 14.016 15.047 10.031 1 98.38 130 THR A CA 1
ATOM 1011 C C . THR A 1 130 ? 14.414 14.625 8.617 1 98.38 130 THR A C 1
ATOM 1013 O O . THR A 1 130 ? 14.016 13.562 8.148 1 98.38 130 THR A O 1
ATOM 1016 N N . ILE A 1 131 ? 15.102 15.5 7.938 1 98.19 131 ILE A N 1
ATOM 1017 C CA . ILE A 1 131 ? 15.742 15.188 6.664 1 98.19 131 ILE A CA 1
ATOM 1018 C C . ILE A 1 131 ? 17.25 15.148 6.836 1 98.19 131 ILE A C 1
ATOM 1020 O O . ILE A 1 131 ? 17.875 16.156 7.176 1 98.19 131 ILE A O 1
ATOM 1024 N N . ASN A 1 132 ? 17.828 13.953 6.664 1 97.81 132 ASN A N 1
ATOM 1025 C CA . ASN A 1 132 ? 19.266 13.773 6.859 1 97.81 132 ASN A CA 1
ATOM 1026 C C . ASN A 1 132 ? 19.703 14.227 8.25 1 97.81 132 ASN A C 1
ATOM 1028 O O . ASN A 1 132 ? 20.719 14.914 8.391 1 97.81 132 ASN A O 1
ATOM 1032 N N . GLY A 1 133 ? 18.859 14.055 9.141 1 96.94 133 GLY A N 1
ATOM 1033 C CA . GLY A 1 133 ? 19.188 14.359 10.523 1 96.94 133 GLY A CA 1
ATOM 1034 C C . GLY A 1 133 ? 18.859 15.789 10.914 1 96.94 133 GLY A C 1
ATOM 1035 O O . GLY A 1 133 ? 19.016 16.172 12.078 1 96.94 133 GLY A O 1
ATOM 1036 N N . HIS A 1 134 ? 18.406 16.562 10.023 1 96.62 134 HIS A N 1
ATOM 1037 C CA . HIS A 1 134 ? 18.156 17.984 10.289 1 96.62 134 HIS A CA 1
ATOM 1038 C C . HIS A 1 134 ? 16.688 18.219 10.656 1 96.62 134 HIS A C 1
ATOM 1040 O O . HIS A 1 134 ? 15.789 17.734 9.953 1 96.62 134 HIS A O 1
ATOM 1046 N N . GLN A 1 135 ? 16.484 18.953 11.703 1 96.94 135 GLN A N 1
ATOM 1047 C CA . GLN A 1 135 ? 15.156 19.344 12.141 1 96.94 135 GLN A CA 1
ATOM 1048 C C . GLN A 1 135 ? 14.82 20.766 11.68 1 96.94 135 GLN A C 1
ATOM 1050 O O . GLN A 1 135 ? 15.719 21.562 11.422 1 96.94 135 GLN A O 1
ATOM 1055 N N . TYR A 1 136 ? 13.523 21.094 11.664 1 97.69 136 TYR A N 1
ATOM 1056 C CA . TYR A 1 136 ? 13.039 22.391 11.227 1 97.69 136 TYR A CA 1
ATOM 1057 C C . TYR A 1 136 ? 12.25 23.078 12.344 1 97.69 136 TYR A C 1
ATOM 1059 O O . TYR A 1 136 ? 12 22.484 13.391 1 97.69 136 TYR A O 1
ATOM 1067 N N . SER A 1 137 ? 11.898 24.344 12.094 1 97.38 137 SER A N 1
ATOM 1068 C CA . SER A 1 137 ? 11.281 25.156 13.133 1 97.38 137 SER A CA 1
ATOM 1069 C C . SER A 1 137 ? 9.898 24.625 13.5 1 97.38 137 SER A C 1
ATOM 1071 O O . SER A 1 137 ? 9.5 24.672 14.672 1 97.38 137 SER A O 1
ATOM 1073 N N . MET A 1 138 ? 9.141 24.219 12.523 1 98.31 138 MET A N 1
ATOM 1074 C CA . MET A 1 138 ? 7.797 23.688 12.711 1 98.31 138 MET A CA 1
ATOM 1075 C C . MET A 1 138 ? 7.484 22.609 11.672 1 98.31 138 MET A C 1
ATOM 1077 O O . MET A 1 138 ? 8.219 22.469 10.688 1 98.31 138 MET A O 1
ATOM 1081 N N . GLU A 1 139 ? 6.434 21.906 11.938 1 98.75 139 GLU A N 1
ATOM 1082 C CA . GLU A 1 139 ? 5.863 20.953 11 1 98.75 139 GLU A CA 1
ATOM 1083 C C . GLU A 1 139 ? 4.336 20.969 11.031 1 98.75 139 GLU A C 1
ATOM 1085 O O . GLU A 1 139 ? 3.74 21.109 12.102 1 98.75 139 GLU A O 1
ATOM 1090 N N . VAL A 1 140 ? 3.699 20.875 9.891 1 98.56 140 VAL A N 1
ATOM 1091 C CA . VAL A 1 140 ? 2.246 20.828 9.766 1 98.56 140 VAL A CA 1
ATOM 1092 C C . VAL A 1 140 ? 1.829 19.469 9.195 1 98.56 140 VAL A C 1
ATOM 1094 O O . VAL A 1 140 ? 2.426 18.984 8.234 1 98.56 140 VAL A O 1
ATOM 1097 N N . HIS A 1 141 ? 0.82 18.875 9.812 1 98.75 141 HIS A N 1
ATOM 1098 C CA . HIS A 1 141 ? 0.255 17.625 9.336 1 98.75 141 HIS A CA 1
ATOM 1099 C C . HIS A 1 141 ? -1.143 17.828 8.758 1 98.75 141 HIS A C 1
ATOM 1101 O O . HIS A 1 141 ? -2.033 18.328 9.453 1 98.75 141 HIS A O 1
ATOM 1107 N N . PHE A 1 142 ? -1.351 17.484 7.484 1 98.38 142 PHE A N 1
ATOM 1108 C CA . PHE A 1 142 ? -2.674 17.312 6.891 1 98.38 142 PHE A CA 1
ATOM 1109 C C . PHE A 1 142 ? -3.15 15.875 7.027 1 98.38 142 PHE A C 1
ATOM 1111 O O . PHE A 1 142 ? -2.588 14.969 6.41 1 98.38 142 PHE A O 1
ATOM 1118 N N . VAL A 1 143 ? -4.215 15.695 7.75 1 97.56 143 VAL A N 1
ATOM 1119 C CA . VAL A 1 143 ? -4.738 14.352 7.977 1 97.56 143 VAL A CA 1
ATOM 1120 C C . VAL A 1 143 ? -5.906 14.078 7.027 1 97.56 143 VAL A C 1
ATOM 1122 O O . VAL A 1 143 ? -6.836 14.891 6.934 1 97.56 143 VAL A O 1
ATOM 1125 N N . HIS A 1 144 ? -5.828 12.945 6.27 1 97.38 144 HIS A N 1
ATOM 1126 C CA . HIS A 1 144 ? -6.875 12.508 5.355 1 97.38 144 HIS A CA 1
ATOM 1127 C C . HIS A 1 144 ? -7.344 11.094 5.691 1 97.38 144 HIS A C 1
ATOM 1129 O O . HIS A 1 144 ? -6.566 10.281 6.207 1 97.38 144 HIS A O 1
ATOM 1135 N N . HIS A 1 145 ? -8.594 10.844 5.422 1 96.06 145 HIS A N 1
ATOM 1136 C CA . HIS A 1 145 ? -9.086 9.469 5.492 1 96.06 145 HIS A CA 1
ATOM 1137 C C . HIS A 1 145 ? -9.703 9.039 4.168 1 96.06 145 HIS A C 1
ATOM 1139 O O . HIS A 1 145 ? -10.273 9.859 3.443 1 96.06 145 HIS A O 1
ATOM 1145 N N . HIS A 1 146 ? -9.555 7.805 3.867 1 95.88 146 HIS A N 1
ATOM 1146 C CA . HIS A 1 146 ? -10.117 7.262 2.639 1 95.88 146 HIS A CA 1
ATOM 1147 C C . HIS A 1 146 ? -11.625 7.488 2.576 1 95.88 146 HIS A C 1
ATOM 1149 O O . HIS A 1 146 ? -12.32 7.332 3.582 1 95.88 146 HIS A O 1
ATOM 1155 N N . SER A 1 147 ? -12.148 7.758 1.411 1 93.81 147 SER A N 1
ATOM 1156 C CA . SER A 1 147 ? -13.531 8.18 1.216 1 93.81 147 SER A CA 1
ATOM 1157 C C . SER A 1 147 ? -14.5 7.051 1.525 1 93.81 147 SER A C 1
ATOM 1159 O O . SER A 1 147 ? -15.695 7.293 1.73 1 93.81 147 SER A O 1
ATOM 1161 N N . LYS A 1 148 ? -14.016 5.836 1.54 1 91.69 148 LYS A N 1
ATOM 1162 C CA . LYS A 1 148 ? -14.898 4.711 1.831 1 91.69 148 LYS A CA 1
ATOM 1163 C C . LYS A 1 148 ? -15.297 4.688 3.305 1 91.69 148 LYS A C 1
ATOM 1165 O O . LYS A 1 148 ? -16.25 4.008 3.686 1 91.69 148 LYS A O 1
ATOM 1170 N N . TYR A 1 149 ? -14.594 5.352 4.121 1 92.94 149 TYR A N 1
ATOM 1171 C CA . TYR A 1 149 ? -14.922 5.445 5.539 1 92.94 149 TYR A CA 1
ATOM 1172 C C . TYR A 1 149 ? -15.617 6.762 5.852 1 92.94 149 TYR A C 1
ATOM 1174 O O . TYR A 1 149 ? -15.383 7.773 5.184 1 92.94 149 TYR A O 1
ATOM 1182 N N . LYS A 1 150 ? -16.391 6.805 6.906 1 91.44 150 LYS A N 1
ATOM 1183 C CA . LYS A 1 150 ? -17.172 7.984 7.273 1 91.44 150 LYS A CA 1
ATOM 1184 C C . LYS A 1 150 ? -16.297 9.047 7.918 1 91.44 150 LYS A C 1
ATOM 1186 O O . LYS A 1 150 ? -16.531 10.242 7.75 1 91.44 150 LYS A O 1
ATOM 1191 N N . ASN A 1 151 ? -15.328 8.594 8.656 1 92.69 151 ASN A N 1
ATOM 1192 C CA . ASN A 1 151 ? -14.469 9.5 9.406 1 92.69 151 ASN A CA 1
ATOM 1193 C C . ASN A 1 151 ? -13.141 8.844 9.766 1 92.69 151 ASN A C 1
ATOM 1195 O O . ASN A 1 151 ? -12.914 7.676 9.438 1 92.69 151 ASN A O 1
ATOM 1199 N N . ILE A 1 152 ? -12.266 9.609 10.445 1 92.75 152 ILE A N 1
ATOM 1200 C CA . ILE A 1 152 ? -10.922 9.172 10.82 1 92.75 152 ILE A CA 1
ATOM 1201 C C . ILE A 1 152 ? -11.016 7.98 11.773 1 92.75 152 ILE A C 1
ATOM 1203 O O . ILE A 1 152 ? -10.219 7.043 11.68 1 92.75 152 ILE A O 1
ATOM 1207 N N . LYS A 1 153 ? -11.961 8.039 12.68 1 91.88 153 LYS A N 1
ATOM 1208 C CA . LYS A 1 153 ? -12.094 6.984 13.688 1 91.88 153 LYS A CA 1
ATOM 1209 C C . LYS A 1 153 ? -12.336 5.629 13.031 1 91.88 153 LYS A C 1
ATOM 1211 O O . LYS A 1 153 ? -11.734 4.629 13.422 1 91.88 153 LYS A O 1
ATOM 1216 N N . GLU A 1 154 ? -13.148 5.613 12.062 1 92.25 154 GLU A N 1
ATOM 1217 C CA . GLU A 1 154 ? -13.461 4.375 11.352 1 92.25 154 GLU A CA 1
ATOM 1218 C C . GLU A 1 154 ? -12.273 3.922 10.5 1 92.25 154 GLU A C 1
ATOM 1220 O O . GLU A 1 154 ? -12.047 2.721 10.336 1 92.25 154 GLU A O 1
ATOM 1225 N N . ALA A 1 155 ? -11.531 4.82 10 1 93.31 155 ALA A N 1
ATOM 1226 C CA . ALA A 1 155 ? -10.43 4.535 9.086 1 93.31 155 ALA A CA 1
ATOM 1227 C C . ALA A 1 155 ? -9.188 4.09 9.844 1 93.31 155 ALA A C 1
ATOM 1229 O O . ALA A 1 155 ? -8.32 3.412 9.281 1 93.31 155 ALA A O 1
ATOM 1230 N N . ARG A 1 156 ? -9.07 4.434 11.07 1 92.44 156 ARG A N 1
ATOM 1231 C CA . ARG A 1 156 ? -7.879 4.18 11.875 1 92.44 156 ARG A CA 1
ATOM 1232 C C . ARG A 1 156 ? -7.594 2.686 11.969 1 92.44 156 ARG A C 1
ATOM 1234 O O . ARG A 1 156 ? -8.5 1.889 12.219 1 92.44 156 ARG A O 1
ATOM 1241 N N . GLY A 1 157 ? -6.336 2.406 11.734 1 85.25 157 GLY A N 1
ATOM 1242 C CA . GLY A 1 157 ? -5.914 1.021 11.859 1 85.25 157 GLY A CA 1
ATOM 1243 C C . GLY A 1 157 ? -6.207 0.191 10.625 1 85.25 157 GLY A C 1
ATOM 1244 O O . GLY A 1 157 ? -5.723 -0.937 10.5 1 85.25 157 GLY A O 1
ATOM 1245 N N . LYS A 1 158 ? -6.934 0.722 9.711 1 85 158 LYS A N 1
ATOM 1246 C CA . LYS A 1 158 ? -7.301 -0.015 8.5 1 85 158 LYS A CA 1
ATOM 1247 C C . LYS A 1 158 ? -6.254 0.164 7.406 1 85 158 LYS A C 1
ATOM 1249 O O . LYS A 1 158 ? -5.625 1.221 7.309 1 85 158 LYS A O 1
ATOM 1254 N N . VAL A 1 159 ? -6.062 -0.919 6.648 1 82.31 159 VAL A N 1
ATOM 1255 C CA . VAL A 1 159 ? -5.203 -0.812 5.473 1 82.31 159 VAL A CA 1
ATOM 1256 C C . VAL A 1 159 ? -5.758 0.244 4.52 1 82.31 159 VAL A C 1
ATOM 1258 O O . VAL A 1 159 ? -6.953 0.25 4.219 1 82.31 159 VAL A O 1
ATOM 1261 N N . ASP A 1 160 ? -4.957 1.184 4.133 1 87.5 160 ASP A N 1
ATOM 1262 C CA . ASP A 1 160 ? -5.312 2.277 3.232 1 87.5 160 ASP A CA 1
ATOM 1263 C C . ASP A 1 160 ? -6.375 3.178 3.857 1 87.5 160 ASP A C 1
ATOM 1265 O O . ASP A 1 160 ? -7.199 3.756 3.146 1 87.5 160 ASP A O 1
ATOM 1269 N N . GLY A 1 161 ? -6.367 3.184 5.125 1 93.19 161 GLY A N 1
ATOM 1270 C CA . GLY A 1 161 ? -7.387 3.957 5.82 1 93.19 161 GLY A CA 1
ATOM 1271 C C . GLY A 1 161 ? -7.027 5.426 5.957 1 93.19 161 GLY A C 1
ATOM 1272 O O . GLY A 1 161 ? -7.875 6.297 5.754 1 93.19 161 GLY A O 1
ATOM 1273 N N . LEU A 1 162 ? -5.762 5.637 6.25 1 96.75 162 LEU A N 1
ATOM 1274 C CA . LEU A 1 162 ? -5.344 7.004 6.543 1 96.75 162 LEU A CA 1
ATOM 1275 C C . LEU A 1 162 ? -4.137 7.395 5.695 1 96.75 162 LEU A C 1
ATOM 1277 O O . LEU A 1 162 ? -3.277 6.562 5.406 1 96.75 162 LEU A O 1
ATOM 1281 N N . CYS A 1 163 ? -4.078 8.664 5.348 1 98.25 163 CYS A N 1
ATOM 1282 C CA . CYS A 1 163 ? -2.914 9.305 4.75 1 98.25 163 CYS A CA 1
ATOM 1283 C C . CYS A 1 163 ? -2.619 10.641 5.43 1 98.25 163 CYS A C 1
ATOM 1285 O O . CYS A 1 163 ? -3.518 11.469 5.602 1 98.25 163 CYS A O 1
ATOM 1287 N N . VAL A 1 164 ? -1.393 10.844 5.789 1 98.81 164 VAL A N 1
ATOM 1288 C CA . VAL A 1 164 ? -0.977 12.117 6.371 1 98.81 164 VAL A CA 1
ATOM 1289 C C . VAL A 1 164 ? 0.098 12.758 5.5 1 98.81 164 VAL A C 1
ATOM 1291 O O . VAL A 1 164 ? 1.1 12.125 5.164 1 98.81 164 VAL A O 1
ATOM 1294 N N . VAL A 1 165 ? -0.124 14.008 5.125 1 98.88 165 VAL A N 1
ATOM 1295 C CA . VAL A 1 165 ? 0.864 14.789 4.391 1 98.88 165 VAL A CA 1
ATOM 1296 C C . VAL A 1 165 ? 1.566 15.758 5.336 1 98.88 165 VAL A C 1
ATOM 1298 O O . VAL A 1 165 ? 0.913 16.531 6.047 1 98.88 165 VAL A O 1
ATOM 1301 N N . ALA A 1 166 ? 2.865 15.766 5.309 1 98.88 166 ALA A N 1
ATOM 1302 C CA . ALA A 1 166 ? 3.652 16.625 6.199 1 98.88 166 ALA A CA 1
ATOM 1303 C C . ALA A 1 166 ? 4.371 17.719 5.414 1 98.88 166 ALA A C 1
ATOM 1305 O O . ALA A 1 166 ? 4.988 17.438 4.383 1 98.88 166 ALA A O 1
ATOM 1306 N N . PHE A 1 167 ? 4.312 18.969 5.973 1 98.5 167 PHE A N 1
ATOM 1307 C CA . PHE A 1 167 ? 5.016 20.141 5.457 1 98.5 167 PHE A CA 1
ATOM 1308 C C . PHE A 1 167 ? 5.91 20.75 6.531 1 98.5 167 PHE A C 1
ATOM 1310 O O . PHE A 1 167 ? 5.516 20.844 7.691 1 98.5 167 PHE A O 1
ATOM 1317 N N . PHE A 1 168 ? 7.062 21.25 6.062 1 98.12 168 PHE A N 1
ATOM 1318 C CA . PHE A 1 168 ? 7.965 21.922 6.984 1 98.12 168 PHE A CA 1
ATOM 1319 C C . PHE A 1 168 ? 7.805 23.438 6.895 1 98.12 168 PHE A C 1
ATOM 1321 O O . PHE A 1 168 ? 7.535 23.969 5.816 1 98.12 168 PHE A O 1
ATOM 1328 N N . LEU A 1 169 ? 7.957 24.078 8.07 1 97.19 169 LEU A N 1
ATOM 1329 C CA . LEU A 1 169 ? 8.141 25.516 8.172 1 97.19 169 LEU A CA 1
ATOM 1330 C C . LEU A 1 169 ? 9.516 25.859 8.75 1 97.19 169 LEU A C 1
ATOM 1332 O O . LEU A 1 169 ? 9.961 25.203 9.695 1 97.19 169 LEU A O 1
ATOM 1336 N N . LYS A 1 170 ? 10.125 26.844 8.18 1 95.81 170 LYS A N 1
ATOM 1337 C CA . LYS A 1 170 ? 11.477 27.203 8.609 1 95.81 170 LYS A CA 1
ATOM 1338 C C . LYS A 1 170 ? 11.602 28.719 8.812 1 95.81 170 LYS A C 1
ATOM 1340 O O . LYS A 1 170 ? 11.188 29.5 7.965 1 95.81 170 LYS A O 1
ATOM 1345 N N . VAL A 1 171 ? 12.125 29.094 9.969 1 95.31 171 VAL A N 1
ATOM 1346 C CA . VAL A 1 171 ? 12.43 30.5 10.227 1 95.31 171 VAL A CA 1
ATOM 1347 C C . VAL A 1 171 ? 13.586 30.953 9.344 1 95.31 171 VAL A C 1
ATOM 1349 O O . VAL A 1 171 ? 14.656 30.328 9.344 1 95.31 171 VAL A O 1
ATOM 1352 N N . THR A 1 172 ? 13.227 31.906 8.523 1 88.88 172 THR A N 1
ATOM 1353 C CA . THR A 1 172 ? 14.273 32.5 7.691 1 88.88 172 THR A CA 1
ATOM 1354 C C . THR A 1 172 ? 14.336 34 7.883 1 88.88 172 THR A C 1
ATOM 1356 O O . THR A 1 172 ? 13.367 34.625 8.336 1 88.88 172 THR A O 1
ATOM 1359 N N . GLU A 1 173 ? 15.461 34.781 7.918 1 72.31 173 GLU A N 1
ATOM 1360 C CA . GLU A 1 173 ? 15.586 36.219 8.008 1 72.31 173 GLU A CA 1
ATOM 1361 C C . GLU A 1 173 ? 14.992 36.906 6.777 1 72.31 173 GLU A C 1
ATOM 1363 O O . GLU A 1 173 ? 14.523 38.031 6.855 1 72.31 173 GLU A O 1
ATOM 1368 N N . LYS A 1 174 ? 15.016 36.5 5.633 1 61.12 174 LYS A N 1
ATOM 1369 C CA . LYS A 1 174 ? 14.977 37.188 4.352 1 61.12 174 LYS A CA 1
ATOM 1370 C C . LYS A 1 174 ? 13.555 37.25 3.809 1 61.12 174 LYS A C 1
ATOM 1372 O O . LYS A 1 174 ? 13.219 38.156 3.045 1 61.12 174 LYS A O 1
ATOM 1377 N N . ASN A 1 175 ? 12.555 36.281 3.744 1 56.53 175 ASN A N 1
ATOM 1378 C CA . ASN A 1 175 ? 11.594 36.188 2.652 1 56.53 175 ASN A CA 1
ATOM 1379 C C . ASN A 1 175 ? 10.234 36.75 3.064 1 56.53 175 ASN A C 1
ATOM 1381 O O . ASN A 1 175 ? 9.422 36.062 3.66 1 56.53 175 ASN A O 1
ATOM 1385 N N . PRO A 1 176 ? 9.945 38 2.66 1 57.06 176 PRO A N 1
ATOM 1386 C CA . PRO A 1 176 ? 8.75 38.688 3.115 1 57.06 176 PRO A CA 1
ATOM 1387 C C . PRO A 1 176 ? 7.453 38.031 2.656 1 57.06 176 PRO A C 1
ATOM 1389 O O . PRO A 1 176 ? 6.438 38.094 3.354 1 57.06 176 PRO A O 1
ATOM 1392 N N . ARG A 1 177 ? 7.266 37.469 1.37 1 53.75 177 ARG A N 1
ATOM 1393 C CA . ARG A 1 177 ? 5.965 37.094 0.832 1 53.75 177 ARG A CA 1
ATOM 1394 C C . ARG A 1 177 ? 5.387 35.906 1.58 1 53.75 177 ARG A C 1
ATOM 1396 O O . ARG A 1 177 ? 4.203 35.875 1.928 1 53.75 177 ARG A O 1
ATOM 1403 N N . THR A 1 178 ? 6.059 34.688 1.609 1 55.28 178 THR A N 1
ATOM 1404 C CA . THR A 1 178 ? 5.547 33.5 2.295 1 55.28 178 THR A CA 1
ATOM 1405 C C . THR A 1 178 ? 5.219 33.812 3.752 1 55.28 178 THR A C 1
ATOM 1407 O O . THR A 1 178 ? 4.219 33.344 4.289 1 55.28 178 THR A O 1
ATOM 1410 N N . ASN A 1 179 ? 5.773 34.781 4.121 1 66.31 179 ASN A N 1
ATOM 1411 C CA . ASN A 1 179 ? 5.582 35.25 5.5 1 66.31 179 ASN A CA 1
ATOM 1412 C C . ASN A 1 179 ? 4.223 35.906 5.691 1 66.31 179 ASN A C 1
ATOM 1414 O O . ASN A 1 179 ? 3.553 35.688 6.703 1 66.31 179 ASN A O 1
ATOM 1418 N N . ASN A 1 180 ? 3.754 36.438 4.582 1 80.81 180 ASN A N 1
ATOM 1419 C CA . ASN A 1 180 ? 2.5 37.156 4.723 1 80.81 180 ASN A CA 1
ATOM 1420 C C . ASN A 1 180 ? 1.301 36.219 4.75 1 80.81 180 ASN A C 1
ATOM 1422 O O . ASN A 1 180 ? 0.36 36.406 5.516 1 80.81 180 ASN A O 1
ATOM 1426 N N . ARG A 1 181 ? 1.38 35.094 4.004 1 89.56 181 ARG A N 1
ATOM 1427 C CA . ARG A 1 181 ? 0.255 34.188 3.969 1 89.56 181 ARG A CA 1
ATOM 1428 C C . ARG A 1 181 ? 0.124 33.438 5.289 1 89.56 181 ARG A C 1
ATOM 1430 O O . ARG A 1 181 ? -0.979 33.062 5.688 1 89.56 181 ARG A O 1
ATOM 1437 N N . PHE A 1 182 ? 1.186 33.312 5.965 1 94.62 182 PHE A N 1
ATOM 1438 C CA . PHE A 1 182 ? 1.147 32.594 7.246 1 94.62 182 PHE A CA 1
ATOM 1439 C C . PHE A 1 182 ? 0.457 33.469 8.305 1 94.62 182 PHE A C 1
ATOM 1441 O O . PHE A 1 182 ? -0.042 32.938 9.305 1 94.62 182 PHE A O 1
ATOM 1448 N N . ASN A 1 183 ? 0.378 34.75 8.062 1 94.38 183 ASN A N 1
ATOM 1449 C CA . ASN A 1 183 ? -0.314 35.656 8.969 1 94.38 183 ASN A CA 1
ATOM 1450 C C . ASN A 1 183 ? -1.803 35.344 9.062 1 94.38 183 ASN A C 1
ATOM 1452 O O . ASN A 1 183 ? -2.455 35.656 10.055 1 94.38 183 ASN A O 1
ATOM 1456 N N . LEU A 1 184 ? -2.314 34.688 8.008 1 94.69 184 LEU A N 1
ATOM 1457 C CA . LEU A 1 184 ? -3.715 34.281 8.047 1 94.69 184 LEU A CA 1
ATOM 1458 C C . LEU A 1 184 ? -3.98 33.344 9.234 1 94.69 184 LEU A C 1
ATOM 1460 O O . LEU A 1 184 ? -5.078 33.344 9.797 1 94.69 184 LEU A O 1
ATOM 1464 N N . ILE A 1 185 ? -3.006 32.594 9.633 1 96.69 185 ILE A N 1
ATOM 1465 C CA . ILE A 1 185 ? -3.104 31.703 10.773 1 96.69 185 ILE A CA 1
ATOM 1466 C C . ILE A 1 185 ? -2.742 32.438 12.055 1 96.69 185 ILE A C 1
ATOM 1468 O O . ILE A 1 185 ? -3.477 32.375 13.047 1 96.69 185 ILE A O 1
ATOM 1472 N N . VAL A 1 186 ? -1.698 33.219 12.062 1 95.81 186 VAL A N 1
ATOM 1473 C CA . VAL A 1 186 ? -1.103 33.875 13.234 1 95.81 186 VAL A CA 1
ATOM 1474 C C . VAL A 1 186 ? -2.098 34.844 13.852 1 95.81 186 VAL A C 1
ATOM 1476 O O . VAL A 1 186 ? -2.172 34.969 15.078 1 95.81 186 VAL A O 1
ATOM 1479 N N . HIS A 1 187 ? -2.881 35.438 13.062 1 94.81 187 HIS A N 1
ATOM 1480 C CA . HIS A 1 187 ? -3.834 36.438 13.523 1 94.81 187 HIS A CA 1
ATOM 1481 C C . HIS A 1 187 ? -4.863 35.812 14.469 1 94.81 187 HIS A C 1
ATOM 1483 O O . HIS A 1 187 ? -5.441 36.531 15.305 1 94.81 187 HIS A O 1
ATOM 1489 N N . HIS A 1 188 ? -5.062 34.531 14.367 1 96.44 188 HIS A N 1
ATOM 1490 C CA . HIS A 1 188 ? -6.062 33.875 15.203 1 96.44 188 HIS A CA 1
ATOM 1491 C C . HIS A 1 188 ? -5.461 33.438 16.531 1 96.44 188 HIS A C 1
ATOM 1493 O O . HIS A 1 188 ? -6.191 33.125 17.469 1 96.44 188 HIS A O 1
ATOM 1499 N N . LEU A 1 189 ? -4.18 33.375 16.688 1 96.56 189 LEU A N 1
ATOM 1500 C CA . LEU A 1 189 ? -3.523 32.688 17.781 1 96.56 189 LEU A CA 1
ATOM 1501 C C . LEU A 1 189 ? -3.717 33.438 19.094 1 96.56 189 LEU A C 1
ATOM 1503 O O . LEU A 1 189 ? -3.764 32.844 20.172 1 96.56 189 LEU A O 1
ATOM 1507 N N . THR A 1 190 ? -3.857 34.75 19.062 1 93.81 190 THR A N 1
ATOM 1508 C CA . THR A 1 190 ? -4.086 35.531 20.281 1 93.81 190 THR A CA 1
ATOM 1509 C C . THR A 1 190 ? -5.391 35.094 20.953 1 93.81 190 THR A C 1
ATOM 1511 O O . THR A 1 190 ? -5.469 35.031 22.172 1 93.81 190 THR A O 1
ATOM 1514 N N . LYS A 1 191 ? -6.344 34.844 20.109 1 94.88 191 LYS A N 1
ATOM 1515 C CA . LYS A 1 191 ? -7.648 34.438 20.625 1 94.88 191 LYS A CA 1
ATOM 1516 C C . LYS A 1 191 ? -7.66 32.969 21.031 1 94.88 191 LYS A C 1
ATOM 1518 O O . LYS A 1 191 ? -8.594 32.5 21.688 1 94.88 191 LYS A O 1
ATOM 1523 N N . LEU A 1 192 ? -6.664 32.281 20.641 1 95.38 192 LEU A N 1
ATOM 1524 C CA . LEU A 1 192 ? -6.617 30.844 20.891 1 95.38 192 LEU A CA 1
ATOM 1525 C C . LEU A 1 192 ? -5.672 30.531 22.047 1 95.38 192 LEU A C 1
ATOM 1527 O O . LEU A 1 192 ? -5.367 29.359 22.297 1 95.38 192 LEU A O 1
ATOM 1531 N N . ARG A 1 193 ? -5.203 31.484 22.797 1 93.88 193 ARG A N 1
ATOM 1532 C CA . ARG A 1 193 ? -4.195 31.266 23.828 1 93.88 193 ARG A CA 1
ATOM 1533 C C . ARG A 1 193 ? -4.75 30.422 24.969 1 93.88 193 ARG A C 1
ATOM 1535 O O . ARG A 1 193 ? -4.02 29.656 25.594 1 93.88 193 ARG A O 1
ATOM 1542 N N . SER A 1 194 ? -6.07 30.625 25.203 1 90.69 194 SER A N 1
ATOM 1543 C CA . SER A 1 194 ? -6.68 29.828 26.266 1 90.69 194 SER A CA 1
ATOM 1544 C C . SER A 1 194 ? -7.098 28.453 25.75 1 90.69 194 SER A C 1
ATOM 1546 O O . SER A 1 194 ? -7.57 28.328 24.609 1 90.69 194 SER A O 1
ATOM 1548 N N . ALA A 1 195 ? -7.059 27.484 26.594 1 86.75 195 ALA A N 1
ATOM 1549 C CA . ALA A 1 195 ? -7.398 26.125 26.234 1 86.75 195 ALA A CA 1
ATOM 1550 C C . ALA A 1 195 ? -8.852 26.016 25.781 1 86.75 195 ALA A C 1
ATOM 1552 O O . ALA A 1 195 ? -9.734 26.672 26.344 1 86.75 195 ALA A O 1
ATOM 1553 N N . LYS A 1 196 ? -9.102 25.219 24.719 1 88.69 196 LYS A N 1
ATOM 1554 C CA . LYS A 1 196 ? -10.414 24.859 24.203 1 88.69 196 LYS A CA 1
ATOM 1555 C C . LYS A 1 196 ? -11.086 26.047 23.516 1 88.69 196 LYS A C 1
ATOM 1557 O O . LYS A 1 196 ? -12.305 26.047 23.312 1 88.69 196 LYS A O 1
ATOM 1562 N N . SER A 1 197 ? -10.328 27.062 23.219 1 92.5 197 SER A N 1
ATOM 1563 C CA . SER A 1 197 ? -10.852 28.172 22.438 1 92.5 197 SER A CA 1
ATOM 1564 C C . SER A 1 197 ? -10.953 27.812 20.969 1 92.5 197 SER A C 1
ATOM 1566 O O . SER A 1 197 ? -10.211 26.953 20.469 1 92.5 197 SER A O 1
ATOM 1568 N N . GLU A 1 198 ? -11.945 28.391 20.25 1 94.25 198 GLU A N 1
ATOM 1569 C CA . GLU A 1 198 ? -12.125 28.156 18.828 1 94.25 198 GLU A CA 1
ATOM 1570 C C . GLU A 1 198 ? -12.664 29.406 18.125 1 94.25 198 GLU A C 1
ATOM 1572 O O . GLU A 1 198 ? -13.305 30.25 18.75 1 94.25 198 GLU A O 1
ATOM 1577 N N . GLU A 1 199 ? -12.367 29.5 16.844 1 93.19 199 GLU A N 1
ATOM 1578 C CA . GLU A 1 199 ? -12.812 30.594 15.984 1 93.19 199 GLU A CA 1
ATOM 1579 C C . GLU A 1 199 ? -13.016 30.109 14.547 1 93.19 199 GLU A C 1
ATOM 1581 O O . GLU A 1 199 ? -12.359 29.156 14.117 1 93.19 199 GLU A O 1
ATOM 1586 N N . ALA A 1 200 ? -13.953 30.766 13.891 1 93.44 200 ALA A N 1
ATOM 1587 C CA . ALA A 1 200 ? -14.055 30.547 12.453 1 93.44 200 ALA A CA 1
ATOM 1588 C C . ALA A 1 200 ? -12.945 31.266 11.695 1 93.44 200 ALA A C 1
ATOM 1590 O O . ALA A 1 200 ? -12.594 32.406 12.031 1 93.44 200 ALA A O 1
ATOM 1591 N N . ALA A 1 201 ? -12.375 30.641 10.727 1 94.88 201 ALA A N 1
ATOM 1592 C CA . ALA A 1 201 ? -11.289 31.219 9.945 1 94.88 201 ALA A CA 1
ATOM 1593 C C . ALA A 1 20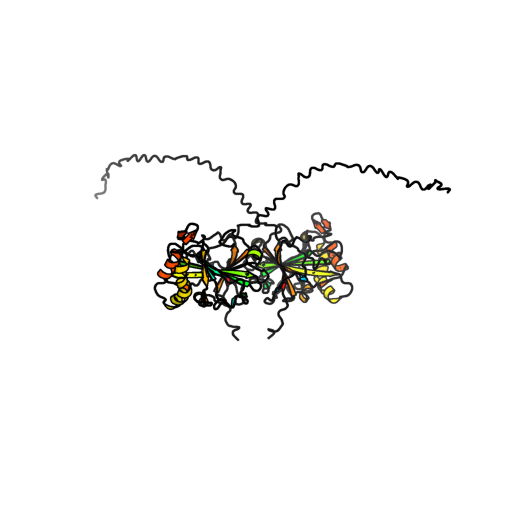1 ? -11.688 31.359 8.477 1 94.88 201 ALA A C 1
ATOM 1595 O O . ALA A 1 201 ? -12.734 30.859 8.055 1 94.88 201 ALA A O 1
ATOM 1596 N N . GLU A 1 202 ? -10.867 32.125 7.75 1 94.19 202 GLU A N 1
ATOM 1597 C CA . GLU A 1 202 ? -11.094 32.281 6.32 1 94.19 202 GLU A CA 1
ATOM 1598 C C . GLU A 1 202 ? -10.82 31 5.559 1 94.19 202 GLU A C 1
ATOM 1600 O O . GLU A 1 202 ? -9.906 30.25 5.906 1 94.19 202 GLU A O 1
ATOM 1605 N N . PRO A 1 203 ? -11.531 30.812 4.438 1 93.62 203 PRO A N 1
ATOM 1606 C CA . PRO A 1 203 ? -11.398 29.562 3.676 1 93.62 203 PRO A CA 1
ATOM 1607 C C . PRO A 1 203 ? -9.992 29.375 3.1 1 93.62 203 PRO A C 1
ATOM 1609 O O . PRO A 1 203 ? -9.594 28.25 2.801 1 93.62 203 PRO A O 1
ATOM 1612 N N . ASN A 1 204 ? -9.195 30.406 2.846 1 95.38 204 ASN A N 1
ATOM 1613 C CA . ASN A 1 204 ? -7.879 30.312 2.229 1 95.38 204 ASN A CA 1
ATOM 1614 C C . ASN A 1 204 ? -6.773 30.281 3.275 1 95.38 204 ASN A C 1
ATOM 1616 O O . ASN A 1 204 ? -5.621 30.594 2.979 1 95.38 204 ASN A O 1
ATOM 1620 N N . ILE A 1 205 ? -7.051 29.828 4.484 1 95.75 205 ILE A N 1
ATOM 1621 C CA . ILE A 1 205 ? -6.184 29.906 5.652 1 95.75 205 ILE A CA 1
ATOM 1622 C C . ILE A 1 205 ? -4.949 29.031 5.438 1 95.75 205 ILE A C 1
ATOM 1624 O O . ILE A 1 205 ? -3.895 29.281 6.023 1 95.75 205 ILE A O 1
ATOM 1628 N N . LEU A 1 206 ? -4.98 28.062 4.531 1 96.31 206 LEU A N 1
ATOM 1629 C CA . LEU A 1 206 ? -3.893 27.094 4.367 1 96.31 206 LEU A CA 1
ATOM 1630 C C . LEU A 1 206 ? -3.064 27.422 3.129 1 96.31 206 LEU A C 1
ATOM 1632 O O . LEU A 1 206 ? -2.178 26.641 2.75 1 96.31 206 LEU A O 1
ATOM 1636 N N . THR A 1 207 ? -3.184 28.516 2.504 1 95.75 207 THR A N 1
ATOM 1637 C CA . THR A 1 207 ? -2.629 28.844 1.195 1 95.75 207 THR A CA 1
ATOM 1638 C C . THR A 1 207 ? -1.115 29.016 1.275 1 95.75 207 THR A C 1
ATOM 1640 O O . THR A 1 207 ? -0.424 28.953 0.256 1 95.75 207 THR A O 1
ATOM 1643 N N . CYS A 1 208 ? -0.554 29.266 2.438 1 94.56 208 CYS A N 1
ATOM 1644 C CA . CYS A 1 208 ? 0.886 29.438 2.598 1 94.56 208 CYS A CA 1
ATOM 1645 C C . CYS A 1 208 ? 1.633 28.156 2.201 1 94.56 208 CYS A C 1
ATOM 1647 O O . CYS A 1 208 ? 2.83 28.203 1.913 1 94.56 208 CYS A O 1
ATOM 1649 N N . LEU A 1 209 ? 0.96 27.047 2.135 1 96.81 209 LEU A N 1
ATOM 1650 C CA . LEU A 1 209 ? 1.612 25.766 1.874 1 96.81 209 LEU A CA 1
ATOM 1651 C C . LEU A 1 209 ? 1.48 25.375 0.406 1 96.81 209 LEU A C 1
ATOM 1653 O O . LEU A 1 209 ? 2.152 24.453 -0.06 1 96.81 209 LEU A O 1
ATOM 1657 N N . LYS A 1 210 ? 0.673 26.047 -0.374 1 96.38 210 LYS A N 1
ATOM 1658 C CA . LYS A 1 210 ? 0.364 25.703 -1.759 1 96.38 210 LYS A CA 1
ATOM 1659 C C . LYS A 1 210 ? 1.633 25.625 -2.602 1 96.38 210 LYS A C 1
ATOM 1661 O O . LYS A 1 210 ? 1.817 24.672 -3.365 1 96.38 210 LYS A O 1
ATOM 1666 N N . PRO A 1 211 ? 2.615 26.5 -2.463 1 94.75 211 PRO A N 1
ATOM 1667 C CA . PRO A 1 211 ? 3.779 26.484 -3.352 1 94.75 211 PRO A CA 1
ATOM 1668 C C . PRO A 1 211 ? 4.652 25.25 -3.166 1 94.75 211 PRO A C 1
ATOM 1670 O O . PRO A 1 211 ? 5.414 24.891 -4.066 1 94.75 211 PRO A O 1
ATOM 1673 N N . ILE A 1 212 ? 4.523 24.594 -2.08 1 94.81 212 ILE A N 1
ATOM 1674 C CA . ILE A 1 212 ? 5.438 23.484 -1.853 1 94.81 212 ILE A CA 1
ATOM 1675 C C . ILE A 1 212 ? 4.688 22.156 -2.004 1 94.81 212 ILE A C 1
ATOM 1677 O O . ILE A 1 212 ? 5.289 21.094 -1.93 1 94.81 212 ILE A O 1
ATOM 1681 N N . ALA A 1 213 ? 3.4 22.234 -2.162 1 96.81 213 ALA A N 1
ATOM 1682 C CA . ALA A 1 213 ? 2.584 21.047 -2.418 1 96.81 213 ALA A CA 1
ATOM 1683 C C . ALA A 1 213 ? 2.637 20.656 -3.891 1 96.81 213 ALA A C 1
ATOM 1685 O O . ALA A 1 213 ? 1.611 20.656 -4.578 1 96.81 213 ALA A O 1
ATOM 1686 N N . THR A 1 214 ? 3.793 20.141 -4.363 1 96.5 214 THR A N 1
ATOM 1687 C CA . THR A 1 214 ? 4.008 19.797 -5.762 1 96.5 214 THR A CA 1
ATOM 1688 C C . THR A 1 214 ? 3.457 18.406 -6.062 1 96.5 214 THR A C 1
ATOM 1690 O O . THR A 1 214 ? 3.312 17.578 -5.16 1 96.5 214 THR A O 1
ATOM 1693 N N . PRO A 1 215 ? 3.168 18.109 -7.34 1 96.44 215 PRO A N 1
ATOM 1694 C CA . PRO A 1 215 ? 2.631 16.797 -7.707 1 96.44 215 PRO A CA 1
ATOM 1695 C C . PRO A 1 215 ? 3.631 15.656 -7.48 1 96.44 215 PRO A C 1
ATOM 1697 O O . PRO A 1 215 ? 3.236 14.492 -7.367 1 96.44 215 PRO A O 1
ATOM 1700 N N . GLY A 1 216 ? 4.895 15.945 -7.516 1 96.12 216 GLY A N 1
ATOM 1701 C CA . GLY A 1 216 ? 6 15.047 -7.242 1 96.12 216 GLY A CA 1
ATOM 1702 C C . GLY A 1 216 ? 7.027 15.625 -6.289 1 96.12 216 GLY A C 1
ATOM 1703 O O . GLY A 1 216 ? 6.699 16.484 -5.469 1 96.12 216 GLY A O 1
ATOM 1704 N N . ASP A 1 217 ? 8.172 14.953 -6.238 1 96.44 217 ASP A N 1
ATOM 1705 C CA . ASP A 1 217 ? 9.305 15.43 -5.449 1 96.44 217 ASP A CA 1
ATOM 1706 C C . ASP A 1 217 ? 8.992 15.375 -3.955 1 96.44 217 ASP A C 1
ATOM 1708 O O . ASP A 1 217 ? 9.117 16.375 -3.254 1 96.44 217 ASP A O 1
ATOM 1712 N N . TYR A 1 218 ? 8.594 14.32 -3.504 1 98.12 218 TYR A N 1
ATOM 1713 C CA . TYR A 1 218 ? 8.312 14.062 -2.096 1 98.12 218 TYR A CA 1
ATOM 1714 C C . TYR A 1 218 ? 8.695 12.641 -1.715 1 98.12 218 TYR A C 1
ATOM 1716 O O . TYR A 1 218 ? 8.891 11.789 -2.586 1 98.12 218 TYR A O 1
ATOM 1724 N N . PHE A 1 219 ? 8.812 12.406 -0.439 1 98.38 219 PHE A N 1
ATOM 1725 C CA . PHE A 1 219 ? 8.961 11.062 0.117 1 98.38 219 PHE A CA 1
ATOM 1726 C C . PHE A 1 219 ? 7.602 10.445 0.419 1 98.38 219 PHE A C 1
ATOM 1728 O O . PHE A 1 219 ? 6.637 11.164 0.696 1 98.38 219 PHE A O 1
ATOM 1735 N N . PHE A 1 220 ? 7.574 9.133 0.368 1 97.88 220 PHE A N 1
ATOM 1736 C CA . PHE A 1 220 ? 6.461 8.477 1.045 1 97.88 220 PHE A CA 1
ATOM 1737 C C . PHE A 1 220 ? 6.898 7.148 1.65 1 97.88 220 PHE A C 1
ATOM 1739 O O . PHE A 1 220 ? 7.898 6.566 1.224 1 97.88 220 PHE A O 1
ATOM 1746 N N . TYR A 1 221 ? 6.195 6.738 2.684 1 96.38 221 TYR A N 1
ATOM 1747 C CA . TYR A 1 221 ? 6.414 5.488 3.4 1 96.38 221 TYR A CA 1
ATOM 1748 C C . TYR A 1 221 ? 5.188 5.105 4.223 1 96.38 221 TYR A C 1
ATOM 1750 O O . TYR A 1 221 ? 4.293 5.926 4.43 1 96.38 221 TYR A O 1
ATOM 1758 N N . TYR A 1 222 ? 5.133 3.836 4.641 1 92 222 TYR A N 1
ATOM 1759 C CA . TYR A 1 222 ? 4.074 3.371 5.531 1 92 222 TYR A CA 1
ATOM 1760 C C . TYR A 1 222 ? 4.535 3.389 6.984 1 92 222 TYR A C 1
ATOM 1762 O O . TYR A 1 222 ? 5.625 2.902 7.301 1 92 222 TYR A O 1
ATOM 1770 N N . GLY A 1 223 ? 3.699 3.955 7.871 1 94 223 GLY A N 1
ATOM 1771 C CA . GLY A 1 223 ? 4.047 4.055 9.281 1 94 223 GLY A CA 1
ATOM 1772 C C . GLY A 1 223 ? 2.832 4.133 10.188 1 94 223 GLY A C 1
ATOM 1773 O O . GLY A 1 223 ? 1.808 3.502 9.914 1 94 223 GLY A O 1
ATOM 1774 N N . SER A 1 224 ? 3.008 4.824 11.367 1 94 224 SER A N 1
ATOM 1775 C CA . SER A 1 224 ? 1.964 4.988 12.367 1 94 224 SER A CA 1
ATOM 1776 C C . SER A 1 224 ? 1.597 6.461 12.547 1 94 224 SER A C 1
ATOM 1778 O O . SER A 1 224 ? 2.271 7.344 12.016 1 94 224 SER A O 1
ATOM 1780 N N . LEU A 1 225 ? 0.532 6.629 13.227 1 94.88 225 LEU A N 1
ATOM 1781 C CA . LEU A 1 225 ? 0.31 7.961 13.773 1 94.88 225 LEU A CA 1
ATOM 1782 C C . LEU A 1 225 ? 1.432 8.352 14.734 1 94.88 225 LEU A C 1
ATOM 1784 O O . LEU A 1 225 ? 2.113 7.477 15.273 1 94.88 225 LEU A O 1
ATOM 1788 N N . THR A 1 226 ? 1.589 9.656 14.938 1 95.75 226 THR A N 1
ATOM 1789 C CA . THR A 1 226 ? 2.629 10.133 15.844 1 95.75 226 THR A CA 1
ATOM 1790 C C . THR A 1 226 ? 2.039 10.492 17.203 1 95.75 226 THR A C 1
ATOM 1792 O O . THR A 1 226 ? 2.76 10.93 18.109 1 95.75 226 THR A O 1
ATOM 1795 N N . THR A 1 227 ? 0.758 10.367 17.344 1 88.94 227 THR A N 1
ATOM 1796 C CA . THR A 1 227 ? 0.061 10.57 18.594 1 88.94 227 THR A CA 1
ATOM 1797 C C . THR A 1 227 ? -0.624 9.281 19.062 1 88.94 227 THR A C 1
ATOM 1799 O O . THR A 1 227 ? -0.843 8.375 18.25 1 88.94 227 THR A O 1
ATOM 1802 N N . LYS A 1 228 ? -0.88 9.297 20.25 1 86.5 228 LYS A N 1
ATOM 1803 C CA . LYS A 1 228 ? -1.56 8.125 20.797 1 86.5 228 LYS A CA 1
ATOM 1804 C C . LYS A 1 228 ? -2.875 7.867 20.062 1 86.5 228 LYS A C 1
ATOM 1806 O O . LYS A 1 228 ? -3.615 8.805 19.766 1 86.5 228 LYS A O 1
ATOM 1811 N N . PRO A 1 229 ? -3.086 6.496 19.891 1 85.44 229 PRO A N 1
ATOM 1812 C CA . PRO A 1 229 ? -2.459 5.246 20.328 1 85.44 229 PRO A CA 1
ATOM 1813 C C . PRO A 1 229 ? -1.384 4.754 19.359 1 85.44 229 PRO A C 1
ATOM 1815 O O . PRO A 1 229 ? -1.047 3.568 19.359 1 85.44 229 PRO A O 1
ATOM 1818 N N . TYR A 1 230 ? -0.917 5.598 18.484 1 90.31 230 TYR A N 1
ATOM 1819 C CA . TYR A 1 230 ? 0.19 5.309 17.578 1 90.31 230 TYR A CA 1
ATOM 1820 C C . TYR A 1 230 ? -0.183 4.203 16.594 1 90.31 230 TYR A C 1
ATOM 1822 O O . TYR A 1 230 ? 0.643 3.346 16.281 1 90.31 230 TYR A O 1
ATOM 1830 N N . SER A 1 231 ? -1.476 4.27 16.25 1 87.88 231 SER A N 1
ATOM 1831 C CA . SER A 1 231 ? -1.994 3.246 15.344 1 87.88 231 SER A CA 1
ATOM 1832 C C . SER A 1 231 ? -1.213 3.217 14.039 1 87.88 231 SER A C 1
ATOM 1834 O O . SER A 1 231 ? -0.933 4.262 13.453 1 87.88 231 SER A O 1
ATOM 1836 N N . GLU A 1 232 ? -0.9 1.963 13.586 1 88.38 232 GLU A N 1
ATOM 1837 C CA . GLU A 1 232 ? -0.153 1.789 12.344 1 88.38 232 GLU A CA 1
ATOM 1838 C C . GLU A 1 232 ? -1.083 1.79 11.141 1 88.38 232 GLU A C 1
ATOM 1840 O O . GLU A 1 232 ? -2.242 2.195 11.242 1 88.38 232 GLU A O 1
ATOM 1845 N N . ASN A 1 233 ? -0.535 1.533 9.898 1 86.88 233 ASN A N 1
ATOM 1846 C CA . ASN A 1 233 ? -1.255 1.536 8.625 1 86.88 233 ASN A CA 1
ATOM 1847 C C . ASN A 1 233 ? -1.615 2.953 8.188 1 86.88 233 ASN A C 1
ATOM 1849 O O . ASN A 1 233 ? -2.746 3.211 7.777 1 86.88 233 ASN A O 1
ATOM 1853 N N . VAL A 1 234 ? -0.651 3.768 8.352 1 95.12 234 VAL A N 1
ATOM 1854 C CA . VAL A 1 234 ? -0.773 5.141 7.875 1 95.12 234 VAL A CA 1
ATOM 1855 C C . VAL A 1 234 ? 0.202 5.375 6.723 1 95.12 234 VAL A C 1
ATOM 1857 O O . VAL A 1 234 ? 1.397 5.098 6.844 1 95.12 234 VAL A O 1
ATOM 1860 N N . LEU A 1 235 ? -0.304 5.816 5.609 1 96.75 235 LEU A N 1
ATOM 1861 C CA . LEU A 1 235 ? 0.57 6.266 4.527 1 96.75 235 LEU A CA 1
ATOM 1862 C C . LEU A 1 235 ? 1.03 7.699 4.762 1 96.75 235 LEU A C 1
ATOM 1864 O O . LEU A 1 235 ? 0.208 8.617 4.844 1 96.75 235 LEU A O 1
ATOM 1868 N N . TRP A 1 236 ? 2.346 7.902 4.828 1 98.5 236 TRP A N 1
ATOM 1869 C CA . TRP A 1 236 ? 2.938 9.219 5.02 1 98.5 236 TRP A CA 1
ATOM 1870 C C . TRP A 1 236 ? 3.475 9.773 3.699 1 98.5 236 TRP A C 1
ATOM 1872 O O . TRP A 1 236 ? 4.16 9.062 2.959 1 98.5 236 TRP A O 1
ATOM 1882 N N . ILE A 1 237 ? 3.16 10.961 3.426 1 98.75 237 ILE A N 1
ATOM 1883 C CA . ILE A 1 237 ? 3.779 11.766 2.379 1 98.75 237 ILE A CA 1
ATOM 1884 C C . ILE A 1 237 ? 4.48 12.969 3 1 98.75 237 ILE A C 1
ATOM 1886 O O . ILE A 1 237 ? 3.855 13.758 3.715 1 98.75 237 ILE A O 1
ATOM 1890 N N . VAL A 1 238 ? 5.793 13.141 2.754 1 98.88 238 VAL A N 1
ATOM 1891 C CA . VAL A 1 238 ? 6.566 14.195 3.395 1 98.88 238 VAL A CA 1
ATOM 1892 C C . VAL A 1 238 ? 7.301 15.016 2.334 1 98.88 238 VAL A C 1
ATOM 1894 O O . VAL A 1 238 ? 8.133 14.484 1.598 1 98.88 238 VAL A O 1
ATOM 1897 N N . TYR A 1 239 ? 7.023 16.312 2.281 1 98.25 239 TYR A N 1
ATOM 1898 C CA . TYR A 1 239 ? 7.719 17.219 1.368 1 98.25 239 TYR A CA 1
ATOM 1899 C C . TYR A 1 239 ? 9.031 17.688 1.972 1 98.25 239 TYR A C 1
ATOM 1901 O O . TYR A 1 239 ? 9.07 18.141 3.119 1 98.25 239 TYR A O 1
ATOM 1909 N N . PRO A 1 240 ? 10.102 17.594 1.188 1 97.38 240 PRO A N 1
ATOM 1910 C CA . PRO A 1 240 ? 11.391 18.031 1.72 1 97.38 240 PRO A CA 1
ATOM 1911 C C . PRO A 1 240 ? 11.539 19.562 1.707 1 97.38 240 PRO A C 1
ATOM 1913 O O . PRO A 1 240 ? 12.375 20.109 2.438 1 97.38 240 PRO A O 1
ATOM 1916 N N . LYS A 1 241 ? 10.828 20.25 0.866 1 95.25 241 LYS A N 1
ATOM 1917 C CA . LYS A 1 241 ? 10.867 21.703 0.833 1 95.25 241 LYS A CA 1
ATOM 1918 C C . LYS A 1 241 ? 10.086 22.312 1.997 1 95.25 241 LYS A C 1
ATOM 1920 O O . LYS A 1 241 ? 9.188 21.656 2.549 1 95.25 241 LYS A O 1
ATOM 1925 N N . TRP A 1 242 ? 10.398 23.5 2.316 1 95.38 242 TRP A N 1
ATOM 1926 C CA . TRP A 1 242 ? 9.781 24.172 3.459 1 95.38 242 TRP A CA 1
ATOM 1927 C C . TRP A 1 242 ? 9.188 25.516 3.049 1 95.38 242 TRP A C 1
ATOM 1929 O O . TRP A 1 242 ? 9.594 26.094 2.037 1 95.38 242 TRP A O 1
ATOM 1939 N N . ALA A 1 243 ? 8.203 25.922 3.795 1 95 243 ALA A N 1
ATOM 1940 C CA . ALA A 1 243 ? 7.699 27.297 3.695 1 95 243 ALA A CA 1
ATOM 1941 C C . ALA A 1 243 ? 8.383 28.203 4.715 1 95 243 ALA A C 1
ATOM 1943 O O . ALA A 1 243 ? 8.625 27.797 5.855 1 95 243 ALA A O 1
ATOM 1944 N N . SER A 1 244 ? 8.602 29.438 4.316 1 93.62 244 SER A N 1
ATOM 1945 C CA . SER A 1 244 ? 9.297 30.391 5.18 1 93.62 244 SER A CA 1
ATOM 1946 C C . SER A 1 244 ? 8.344 31.031 6.176 1 93.62 244 SER A C 1
ATOM 1948 O O . SER A 1 244 ? 7.219 31.391 5.824 1 93.62 244 SER A O 1
ATOM 1950 N N . VAL A 1 245 ? 8.844 31.188 7.418 1 95.19 245 VAL A N 1
ATOM 1951 C CA . VAL A 1 245 ? 8.156 31.922 8.477 1 95.19 245 VAL A CA 1
ATOM 1952 C C . VAL A 1 245 ? 9.164 32.781 9.242 1 95.19 245 VAL A C 1
ATOM 1954 O O . VAL A 1 245 ? 10.375 32.656 9.039 1 95.19 245 VAL A O 1
ATOM 1957 N N . THR A 1 246 ? 8.609 33.688 10.102 1 92.94 246 THR A N 1
ATOM 1958 C CA . THR A 1 246 ? 9.492 34.5 10.922 1 92.94 246 THR A CA 1
ATOM 1959 C C . THR A 1 246 ? 9.523 34 12.359 1 92.94 246 THR A C 1
ATOM 1961 O O . THR A 1 246 ? 8.633 33.25 12.781 1 92.94 246 THR A O 1
ATOM 1964 N N . GLU A 1 247 ? 10.57 34.438 13.078 1 93.25 247 GLU A N 1
ATOM 1965 C CA . GLU A 1 247 ? 10.688 34.094 14.492 1 93.25 247 GLU A CA 1
ATOM 1966 C C . GLU A 1 247 ? 9.469 34.531 15.281 1 93.25 247 GLU A C 1
ATOM 1968 O O . GLU A 1 247 ? 8.961 33.812 16.141 1 93.25 247 GLU A O 1
ATOM 1973 N N . SER A 1 248 ? 9.039 35.75 15 1 92.19 248 SER A N 1
ATOM 1974 C CA . SER A 1 248 ? 7.898 36.344 15.711 1 92.19 248 SER A CA 1
ATOM 1975 C C . SER A 1 248 ? 6.637 35.5 15.484 1 92.19 248 SER A C 1
ATOM 1977 O O . SER A 1 248 ? 5.816 35.344 16.391 1 92.19 248 SER A O 1
ATOM 1979 N N . GLN A 1 249 ? 6.453 35.031 14.312 1 94.19 249 GLN A N 1
ATOM 1980 C CA . GLN A 1 249 ? 5.289 34.219 13.992 1 94.19 249 GLN A CA 1
ATOM 1981 C C . GLN A 1 249 ? 5.316 32.906 14.758 1 94.19 249 GLN A C 1
ATOM 1983 O O . GLN A 1 249 ? 4.301 32.469 15.312 1 94.19 249 GLN A O 1
ATOM 1988 N N . VAL A 1 250 ? 6.465 32.219 14.805 1 95.69 250 VAL A N 1
ATOM 1989 C CA . VAL A 1 250 ? 6.609 30.969 15.523 1 95.69 250 VAL A CA 1
ATOM 1990 C C . VAL A 1 250 ? 6.406 31.203 17.016 1 95.69 250 VAL A C 1
ATOM 1992 O O . VAL A 1 250 ? 5.797 30.375 17.703 1 95.69 250 VAL A O 1
ATOM 1995 N N . ASP A 1 251 ? 6.875 32.312 17.547 1 94.31 251 ASP A N 1
ATOM 1996 C CA . ASP A 1 251 ? 6.766 32.656 18.953 1 94.31 251 ASP A CA 1
ATOM 1997 C C . ASP A 1 251 ? 5.305 32.719 19.391 1 94.31 251 ASP A C 1
ATOM 1999 O O . ASP A 1 251 ? 4.973 32.438 20.547 1 94.31 251 ASP A O 1
ATOM 2003 N N . GLU A 1 252 ? 4.457 33.188 18.516 1 95.12 252 GLU A N 1
ATOM 2004 C CA . GLU A 1 252 ? 3.039 33.25 18.844 1 95.12 252 GLU A CA 1
ATOM 2005 C C . GLU A 1 252 ? 2.506 31.859 19.219 1 95.12 252 GLU A C 1
ATOM 2007 O O . GLU A 1 252 ? 1.634 31.734 20.078 1 95.12 252 GLU A O 1
ATOM 2012 N N . PHE A 1 253 ? 2.971 30.812 18.562 1 97.06 253 PHE A N 1
ATOM 2013 C CA . PHE A 1 253 ? 2.582 29.453 18.906 1 97.06 253 PHE A CA 1
ATOM 2014 C C . PHE A 1 253 ? 3.088 29.078 20.297 1 97.06 253 PHE A C 1
ATOM 2016 O O . PHE A 1 253 ? 2.408 28.375 21.031 1 97.06 253 PHE A O 1
ATOM 2023 N N . ARG A 1 254 ? 4.203 29.578 20.688 1 96.25 254 ARG A N 1
ATOM 2024 C CA . ARG A 1 254 ? 4.844 29.234 21.953 1 96.25 254 ARG A CA 1
ATOM 2025 C C . ARG A 1 254 ? 4.105 29.875 23.125 1 96.25 254 ARG A C 1
ATOM 2027 O O . ARG A 1 254 ? 4.445 29.625 24.281 1 96.25 254 ARG A O 1
ATOM 2034 N N . HIS A 1 255 ? 3.08 30.656 22.875 1 95.5 255 HIS A N 1
ATOM 2035 C CA . HIS A 1 255 ? 2.264 31.266 23.906 1 95.5 255 HIS A CA 1
ATOM 2036 C C . HIS A 1 255 ? 0.955 30.5 24.109 1 95.5 255 HIS A C 1
ATOM 2038 O O . HIS A 1 255 ? 0.164 30.828 24.984 1 95.5 255 HIS A O 1
ATOM 2044 N N . ILE A 1 256 ? 0.734 29.578 23.266 1 96.5 256 ILE A N 1
ATOM 2045 C CA . ILE A 1 256 ? -0.482 28.781 23.375 1 96.5 256 ILE A CA 1
ATOM 2046 C C . ILE A 1 256 ? -0.441 27.938 24.641 1 96.5 256 ILE A C 1
ATOM 2048 O O . ILE A 1 256 ? 0.59 27.344 24.969 1 96.5 256 ILE A O 1
ATOM 2052 N N . ARG A 1 257 ? -1.567 27.891 25.406 1 95.69 257 ARG A N 1
ATOM 2053 C CA . ARG A 1 257 ? -1.647 27.156 26.672 1 95.69 257 ARG A CA 1
ATOM 2054 C C . ARG A 1 257 ? -2.479 25.891 26.5 1 95.69 257 ARG A C 1
ATOM 2056 O O . ARG A 1 257 ? -3.49 25.891 25.797 1 95.69 257 ARG A O 1
ATOM 2063 N N . GLY A 1 258 ? -2.031 24.812 27.109 1 93 258 GLY A N 1
ATOM 2064 C CA . GLY A 1 258 ? -2.719 23.531 27.078 1 93 258 GLY A CA 1
ATOM 2065 C C . GLY A 1 258 ? -3.402 23.188 28.375 1 93 258 GLY A C 1
ATOM 2066 O O . GLY A 1 258 ? -3.939 24.062 29.062 1 93 258 GLY A O 1
ATOM 2067 N N . ALA A 1 259 ? -3.414 21.875 28.578 1 85.62 259 ALA A N 1
ATOM 2068 C CA . ALA A 1 259 ? -4.051 21.359 29.781 1 85.62 259 ALA A CA 1
ATOM 2069 C C . ALA A 1 259 ? -3.465 22.016 31.031 1 85.62 259 ALA A C 1
ATOM 2071 O O . ALA A 1 259 ? -2.246 22.172 31.141 1 85.62 259 ALA A O 1
ATOM 2072 N N . GLY A 1 260 ? -4.383 22.391 32.031 1 87.12 260 GLY A N 1
ATOM 2073 C CA . GLY A 1 260 ? -3.945 23.031 33.281 1 87.12 260 GLY A CA 1
ATOM 2074 C C . GLY A 1 260 ? -3.469 24.453 33.062 1 87.12 260 GLY A C 1
ATOM 2075 O O . GLY A 1 260 ? -2.729 25 33.906 1 87.12 260 GLY A O 1
ATOM 2076 N N . ASN A 1 261 ? -3.697 25.031 31.891 1 88.44 261 ASN A N 1
ATOM 2077 C CA . ASN A 1 261 ? -3.359 26.406 31.562 1 88.44 261 ASN A CA 1
ATOM 2078 C C . ASN A 1 261 ? -1.85 26.625 31.516 1 88.44 261 ASN A C 1
ATOM 2080 O O . ASN A 1 261 ? -1.357 27.688 31.891 1 88.44 261 ASN A O 1
ATOM 2084 N N . LYS A 1 262 ? -1.191 25.594 31.219 1 93 262 LYS A N 1
ATOM 2085 C CA . LYS A 1 262 ? 0.259 25.688 31.078 1 93 262 LYS A CA 1
ATOM 2086 C C . LYS A 1 262 ? 0.657 25.906 29.625 1 93 262 LYS A C 1
ATOM 2088 O O . LYS A 1 262 ? 0.049 25.328 28.719 1 93 262 LYS A O 1
ATOM 2093 N N . VAL A 1 263 ? 1.67 26.625 29.453 1 94.19 263 VAL A N 1
ATOM 2094 C CA . VAL A 1 263 ? 2.168 26.922 28.109 1 94.19 263 VAL A CA 1
ATOM 2095 C C . VAL A 1 263 ? 2.705 25.641 27.469 1 94.19 263 VAL A C 1
ATOM 2097 O O . VAL A 1 263 ? 3.4 24.859 28.125 1 94.19 263 VAL A O 1
ATOM 2100 N N . ILE A 1 264 ? 2.408 25.406 26.188 1 94.5 264 ILE A N 1
ATOM 2101 C CA . ILE A 1 264 ? 2.936 24.281 25.438 1 94.5 264 ILE A CA 1
ATOM 2102 C C . ILE A 1 264 ? 4.281 24.656 24.828 1 94.5 264 ILE A C 1
ATOM 2104 O O . ILE A 1 264 ? 4.336 25.203 23.719 1 94.5 264 ILE A O 1
ATOM 2108 N N . LYS A 1 265 ? 5.348 24.359 25.438 1 89.88 265 LYS A N 1
ATOM 2109 C CA . LYS A 1 265 ? 6.68 24.75 24.984 1 89.88 265 LYS A CA 1
ATOM 2110 C C . LYS A 1 265 ? 7.086 23.953 23.75 1 89.88 265 LYS A C 1
ATOM 2112 O O . LYS A 1 265 ? 7.723 24.5 22.844 1 89.88 265 LYS A O 1
ATOM 2117 N N . SER A 1 266 ? 6.855 22.672 23.781 1 94.81 266 SER A N 1
ATOM 2118 C CA . SER A 1 266 ? 7.117 21.766 22.672 1 94.81 266 SER A CA 1
ATOM 2119 C C . SER A 1 266 ? 6.031 20.703 22.562 1 94.81 266 SER A C 1
ATOM 2121 O O . SER A 1 266 ? 5.469 20.281 23.578 1 94.81 266 SER A O 1
ATOM 2123 N N . ASN A 1 267 ? 5.727 20.25 21.312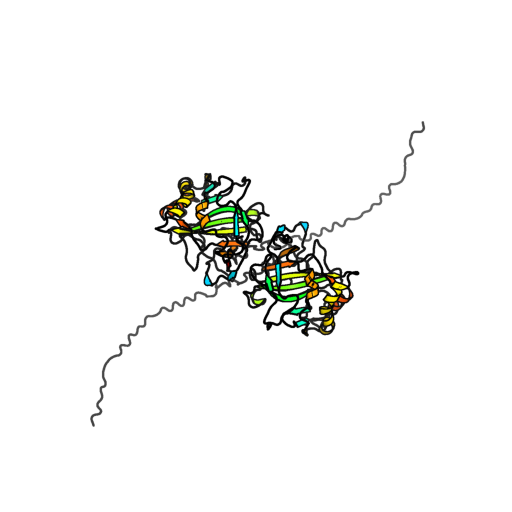 1 96.81 267 ASN A N 1
ATOM 2124 C CA . ASN A 1 267 ? 4.684 19.25 21.141 1 96.81 267 ASN A CA 1
ATOM 2125 C C . ASN A 1 267 ? 5.02 18.281 20.016 1 96.81 267 ASN A C 1
ATOM 2127 O O . ASN A 1 267 ? 4.133 17.844 19.281 1 96.81 267 ASN A O 1
ATOM 2131 N N . TYR A 1 268 ? 6.281 17.969 19.875 1 96.25 268 TYR A N 1
ATOM 2132 C CA . TYR A 1 268 ? 6.68 17.047 18.812 1 96.25 268 TYR A CA 1
ATOM 2133 C C . TYR A 1 268 ? 7.234 15.75 19.406 1 96.25 268 TYR A C 1
ATOM 2135 O O . TYR A 1 268 ? 7.793 15.742 20.5 1 96.25 268 TYR A O 1
ATOM 2143 N N . ARG A 1 269 ? 7.031 14.609 18.688 1 96.06 269 ARG A N 1
ATOM 2144 C CA . ARG A 1 269 ? 7.602 13.305 18.984 1 96.06 269 ARG A CA 1
ATOM 2145 C C . ARG A 1 269 ? 8.945 13.117 18.281 1 96.06 269 ARG A C 1
ATOM 2147 O O . ARG A 1 269 ? 9.109 13.516 17.125 1 96.06 269 ARG A O 1
ATOM 2154 N N . GLY A 1 270 ? 9.922 12.523 19.031 1 95.5 270 GLY A N 1
ATOM 2155 C CA . GLY A 1 270 ? 11.211 12.234 18.406 1 95.5 270 GLY A CA 1
ATOM 2156 C C . GLY A 1 270 ? 11.133 11.164 17.344 1 95.5 270 GLY A C 1
ATOM 2157 O O . GLY A 1 270 ? 10.203 10.352 17.328 1 95.5 270 GLY A O 1
ATOM 2158 N N . THR A 1 271 ? 12.133 11.133 16.453 1 97.31 271 THR A N 1
ATOM 2159 C CA . THR A 1 271 ? 12.156 10.172 15.359 1 97.31 271 THR A CA 1
ATOM 2160 C C . THR A 1 271 ? 12.227 8.742 15.906 1 97.31 271 THR A C 1
ATOM 2162 O O . THR A 1 271 ? 12.82 8.5 16.953 1 97.31 271 THR A O 1
ATOM 2165 N N . GLN A 1 272 ? 11.617 7.855 15.211 1 96 272 GLN A N 1
ATOM 2166 C CA . GLN A 1 272 ? 11.609 6.43 15.508 1 96 272 GLN A CA 1
ATOM 2167 C C . GLN A 1 272 ? 12.516 5.66 14.555 1 96 272 GLN A C 1
ATOM 2169 O O . GLN A 1 272 ? 12.93 6.191 13.516 1 96 272 GLN A O 1
ATOM 2174 N N . ASP A 1 273 ? 12.742 4.336 14.883 1 93.31 273 ASP A N 1
ATOM 2175 C CA . ASP A 1 273 ? 13.594 3.48 14.062 1 93.31 273 ASP A CA 1
ATOM 2176 C C . ASP A 1 273 ? 12.914 3.139 12.734 1 93.31 273 ASP A C 1
ATOM 2178 O O . ASP A 1 273 ? 11.703 2.898 12.703 1 93.31 273 ASP A O 1
ATOM 2182 N N . LEU A 1 274 ? 13.75 3.049 11.688 1 91.25 274 LEU A N 1
ATOM 2183 C CA . LEU A 1 274 ? 13.242 2.688 10.367 1 91.25 274 LEU A CA 1
ATOM 2184 C C . LEU A 1 274 ? 12.758 1.242 10.352 1 91.25 274 LEU A C 1
ATOM 2186 O O . LEU A 1 274 ? 11.734 0.933 9.734 1 91.25 274 LEU A O 1
ATOM 2190 N N . ASN A 1 275 ? 13.5 0.38 11 1 87.19 275 ASN A N 1
ATOM 2191 C CA . ASN A 1 275 ? 13.211 -1.041 11.156 1 87.19 275 ASN A CA 1
ATOM 2192 C C . ASN A 1 275 ? 13 -1.721 9.805 1 87.19 275 ASN A C 1
ATOM 2194 O O . ASN A 1 275 ? 12.031 -2.453 9.617 1 87.19 275 ASN A O 1
ATOM 2198 N N . GLY A 1 276 ? 13.867 -1.446 8.859 1 82.31 276 GLY A N 1
ATOM 2199 C CA . GLY A 1 276 ? 13.93 -2.172 7.598 1 82.31 276 GLY A CA 1
ATOM 2200 C C . GLY A 1 276 ? 12.883 -1.717 6.594 1 82.31 276 GLY A C 1
ATOM 2201 O O . GLY A 1 276 ? 12.797 -2.258 5.492 1 82.31 276 GLY A O 1
ATOM 2202 N N . ARG A 1 277 ? 12.047 -0.716 6.844 1 86.44 277 ARG A N 1
ATOM 2203 C CA . ARG A 1 277 ? 11.055 -0.201 5.906 1 86.44 277 ARG A CA 1
ATOM 2204 C C . ARG A 1 277 ? 11.727 0.49 4.723 1 86.44 277 ARG A C 1
ATOM 2206 O O . ARG A 1 277 ? 12.805 1.077 4.871 1 86.44 277 ARG A O 1
ATOM 2213 N N . THR A 1 278 ? 11.016 0.453 3.656 1 89.19 278 THR A N 1
ATOM 2214 C CA . THR A 1 278 ? 11.445 1.207 2.484 1 89.19 278 THR A CA 1
ATOM 2215 C C . THR A 1 278 ? 10.883 2.623 2.514 1 89.19 278 THR A C 1
ATOM 2217 O O . THR A 1 278 ? 9.68 2.812 2.746 1 89.19 278 THR A O 1
ATOM 2220 N N . VAL A 1 279 ? 11.719 3.518 2.273 1 96.38 279 VAL A N 1
ATOM 2221 C CA . VAL A 1 279 ? 11.32 4.895 2.008 1 96.38 279 VAL A CA 1
ATOM 2222 C C . VAL A 1 279 ? 11.461 5.195 0.516 1 96.38 279 VAL A C 1
ATOM 2224 O O . VAL A 1 279 ? 12.516 4.969 -0.073 1 96.38 279 VAL A O 1
ATOM 2227 N N . TYR A 1 280 ? 10.398 5.727 -0.071 1 96.44 280 TYR A N 1
ATOM 2228 C CA . TYR A 1 280 ? 10.391 6.016 -1.501 1 96.44 280 TYR A CA 1
ATOM 2229 C C . TYR A 1 280 ? 10.562 7.508 -1.756 1 96.44 280 TYR A C 1
ATOM 2231 O O . TYR A 1 280 ? 10.141 8.336 -0.941 1 96.44 280 TYR A O 1
ATOM 2239 N N . TRP A 1 281 ? 11.195 7.82 -2.861 1 96.94 281 TRP A N 1
ATOM 2240 C CA . TRP A 1 281 ? 11.258 9.172 -3.41 1 96.94 281 TRP A CA 1
ATOM 2241 C C . TRP A 1 281 ? 10.531 9.25 -4.746 1 96.94 281 TRP A C 1
ATOM 2243 O O . TRP A 1 281 ? 10.93 8.602 -5.719 1 96.94 281 TRP A O 1
ATOM 2253 N N . VAL A 1 282 ? 9.453 10.016 -4.797 1 96.31 282 VAL A N 1
ATOM 2254 C CA . VAL A 1 282 ? 8.695 10.156 -6.031 1 96.31 282 VAL A CA 1
ATOM 2255 C C . VAL A 1 282 ? 9.266 11.289 -6.875 1 96.31 282 VAL A C 1
ATOM 2257 O O . VAL A 1 282 ? 9.281 12.445 -6.441 1 96.31 282 VAL A O 1
ATOM 2260 N N . THR A 1 283 ? 9.68 10.906 -8.062 1 88.88 283 THR A N 1
ATOM 2261 C CA . THR A 1 283 ? 10.305 11.891 -8.938 1 88.88 283 THR A CA 1
ATOM 2262 C C . THR A 1 283 ? 9.25 12.641 -9.742 1 88.88 283 THR A C 1
ATOM 2264 O O . THR A 1 283 ? 8.156 12.125 -9.977 1 88.88 283 THR A O 1
ATOM 2267 N N . ALA A 1 284 ? 9.43 13.922 -9.961 1 69.38 284 ALA A N 1
ATOM 2268 C CA . ALA A 1 284 ? 8.516 14.766 -10.734 1 69.38 284 ALA A CA 1
ATOM 2269 C C . ALA A 1 284 ? 8.227 14.148 -12.102 1 69.38 284 ALA A C 1
ATOM 2271 O O . ALA A 1 284 ? 9.109 13.539 -12.711 1 69.38 284 ALA A O 1
ATOM 2272 N N . THR A 1 285 ? 6.918 13.703 -12.359 1 57.59 285 THR A N 1
ATOM 2273 C CA . THR A 1 285 ? 6.629 13.281 -13.727 1 57.59 285 THR A CA 1
ATOM 2274 C C . THR A 1 285 ? 7.145 14.305 -14.734 1 57.59 285 THR A C 1
ATOM 2276 O O . THR A 1 285 ? 7.059 15.508 -14.492 1 57.59 285 THR A O 1
ATOM 2279 N N . SER A 1 286 ? 8.078 14.07 -15.438 1 45.47 286 SER A N 1
ATOM 2280 C CA . SER A 1 286 ? 8.367 14.977 -16.547 1 45.47 286 SER A CA 1
ATOM 2281 C C . SER A 1 286 ? 7.086 15.422 -17.234 1 45.47 286 SER A C 1
ATOM 2283 O O . SER A 1 286 ? 6.098 14.688 -17.266 1 45.47 286 SER A O 1
ATOM 2285 N N . ASP A 1 287 ? 6.684 16.719 -17.25 1 39.62 287 ASP A N 1
ATOM 2286 C CA . ASP A 1 287 ? 5.711 17.359 -18.141 1 39.62 287 ASP A CA 1
ATOM 2287 C C . ASP A 1 287 ? 5.59 16.594 -19.453 1 39.62 287 ASP A C 1
ATOM 2289 O O . ASP A 1 287 ? 5.105 17.141 -20.453 1 39.62 287 ASP A O 1
ATOM 2293 N N . GLU A 1 288 ? 6.102 15.547 -19.766 1 35.56 288 GLU A N 1
ATOM 2294 C CA . GLU A 1 288 ? 5.758 15.234 -21.141 1 35.56 288 GLU A CA 1
ATOM 2295 C C . GLU A 1 288 ? 4.254 15.055 -21.312 1 35.56 288 GLU A C 1
ATOM 2297 O O . GLU A 1 288 ? 3.764 14.891 -22.438 1 35.56 288 GLU A O 1
ATOM 2302 N N . TYR A 1 289 ? 3.459 14.688 -20.344 1 29.41 289 TYR A N 1
ATOM 2303 C CA . TYR A 1 289 ? 2.045 14.695 -20.703 1 29.41 289 TYR A CA 1
ATOM 2304 C C . TYR A 1 289 ? 1.441 16.078 -20.516 1 29.41 289 TYR A C 1
ATOM 2306 O O . TYR A 1 289 ? 0.5 16.25 -19.734 1 29.41 289 TYR A O 1
ATOM 2314 N N . SER A 1 290 ? 2.092 17.062 -20.234 1 27.06 290 SER A N 1
ATOM 2315 C CA . SER A 1 290 ? 1.512 18.359 -20.562 1 27.06 290 SER A CA 1
ATOM 2316 C C . SER A 1 290 ? 0.923 18.375 -21.969 1 27.06 290 SER A C 1
ATOM 2318 O O . SER A 1 290 ? 1.66 18.328 -22.953 1 27.06 290 SER A O 1
ATOM 2320 N N . TYR A 1 291 ? -0.223 17.812 -22.281 1 22.81 291 TYR A N 1
ATOM 2321 C CA . TYR A 1 291 ? -0.976 18.438 -23.359 1 22.81 291 TYR A CA 1
ATOM 2322 C C . TYR A 1 291 ? -1.343 19.875 -23 1 22.81 291 TYR A C 1
ATOM 2324 O O . TYR A 1 291 ? -1.568 20.203 -21.844 1 22.81 291 TYR A O 1
ATOM 2332 N N . MET B 1 1 ? 95.25 -3.039 32.25 1 22.12 1 MET B N 1
ATOM 2333 C CA . MET B 1 1 ? 94.938 -1.624 32.188 1 22.12 1 MET B CA 1
ATOM 2334 C C . MET B 1 1 ? 93.5 -1.399 32.688 1 22.12 1 MET B C 1
ATOM 2336 O O . MET B 1 1 ? 92.625 -2.281 32.531 1 22.12 1 MET B O 1
ATOM 2340 N N . CYS B 1 2 ? 93.25 -0.138 33.438 1 20.16 2 CYS B N 1
ATOM 2341 C CA . CYS B 1 2 ? 92.438 0.41 34.5 1 20.16 2 CYS B CA 1
ATOM 2342 C C . CYS B 1 2 ? 91 0.591 34.062 1 20.16 2 CYS B C 1
ATOM 2344 O O . CYS B 1 2 ? 90.688 1.466 33.25 1 20.16 2 CYS B O 1
ATOM 2346 N N . ALA B 1 3 ? 90.188 -0.533 34 1 24.3 3 ALA B N 1
ATOM 2347 C CA . ALA B 1 3 ? 88.938 -1.162 33.656 1 24.3 3 ALA B CA 1
ATOM 2348 C C . ALA B 1 3 ? 87.812 -0.491 34.375 1 24.3 3 ALA B C 1
ATOM 2350 O O . ALA B 1 3 ? 86.625 -0.937 34.281 1 24.3 3 ALA B O 1
ATOM 2351 N N . ARG B 1 4 ? 88.312 0.817 35.156 1 23.09 4 ARG B N 1
ATOM 2352 C CA . ARG B 1 4 ? 87.5 0.954 36.344 1 23.09 4 ARG B CA 1
ATOM 2353 C C . ARG B 1 4 ? 86 1.092 35.969 1 23.09 4 ARG B C 1
ATOM 2355 O O . ARG B 1 4 ? 85.688 1.441 34.812 1 23.09 4 ARG B O 1
ATOM 2362 N N . LEU B 1 5 ? 85.062 1.251 36.969 1 21.19 5 LEU B N 1
ATOM 2363 C CA . LEU B 1 5 ? 83.938 0.758 37.688 1 21.19 5 LEU B CA 1
ATOM 2364 C C . LEU B 1 5 ? 82.688 1.556 37.281 1 21.19 5 LEU B C 1
ATOM 2366 O O . LEU B 1 5 ? 81.625 0.976 36.969 1 21.19 5 LEU B O 1
ATOM 2370 N N . PHE B 1 6 ? 82.5 2.918 37.531 1 21.89 6 PHE B N 1
ATOM 2371 C CA . PHE B 1 6 ? 81.5 3.213 38.5 1 21.89 6 PHE B CA 1
ATOM 2372 C C . PHE B 1 6 ? 80.188 3.641 37.812 1 21.89 6 PHE B C 1
ATOM 2374 O O . PHE B 1 6 ? 80.062 4.781 37.375 1 21.89 6 PHE B O 1
ATOM 2381 N N . LEU B 1 7 ? 79.688 3.023 36.719 1 25.89 7 LEU B N 1
ATOM 2382 C CA . LEU B 1 7 ? 78.75 3.68 35.844 1 25.89 7 LEU B CA 1
ATOM 2383 C C . LEU B 1 7 ? 77.5 4.047 36.594 1 25.89 7 LEU B C 1
ATOM 2385 O O . LEU B 1 7 ? 76.75 3.166 37.094 1 25.89 7 LEU B O 1
ATOM 2389 N N . SER B 1 8 ? 77.5 5.227 37.25 1 20.45 8 SER B N 1
ATOM 2390 C CA . SER B 1 8 ? 76.625 5.719 38.344 1 20.45 8 SER B CA 1
ATOM 2391 C C . SER B 1 8 ? 75.188 5.531 37.969 1 20.45 8 SER B C 1
ATOM 2393 O O . SER B 1 8 ? 74.438 4.914 38.719 1 20.45 8 SER B O 1
ATOM 2395 N N . ALA B 1 9 ? 74.562 6.734 37.781 1 22.3 9 ALA B N 1
ATOM 2396 C CA . ALA B 1 9 ? 73.688 7.32 38.781 1 22.3 9 ALA B CA 1
ATOM 2397 C C . ALA B 1 9 ? 72.188 6.898 38.562 1 22.3 9 ALA B C 1
ATOM 2399 O O . ALA B 1 9 ? 71.5 6.551 39.531 1 22.3 9 ALA B O 1
ATOM 2400 N N . LEU B 1 10 ? 71.562 7.387 37.375 1 23.89 10 LEU B N 1
ATOM 2401 C CA . LEU B 1 10 ? 70.438 8.203 37.625 1 23.89 10 LEU B CA 1
ATOM 2402 C C . LEU B 1 10 ? 69.188 7.328 37.906 1 23.89 10 LEU B C 1
ATOM 2404 O O . LEU B 1 10 ? 68.938 6.395 37.156 1 23.89 10 LEU B O 1
ATOM 2408 N N . LEU B 1 11 ? 68.812 7.254 39.125 1 22.83 11 LEU B N 1
ATOM 2409 C CA . LEU B 1 11 ? 67.812 6.578 39.938 1 22.83 11 LEU B CA 1
ATOM 2410 C C . LEU B 1 11 ? 66.375 6.746 39.312 1 22.83 11 LEU B C 1
ATOM 2412 O O . LEU B 1 11 ? 65.938 7.871 39.125 1 22.83 11 LEU B O 1
ATOM 2416 N N . PHE B 1 12 ? 66.062 5.871 38.312 1 24.95 12 PHE B N 1
ATOM 2417 C CA . PHE B 1 12 ? 64.812 5.711 37.594 1 24.95 12 PHE B CA 1
ATOM 2418 C C . PHE B 1 12 ? 63.625 5.578 38.562 1 24.95 12 PHE B C 1
ATOM 2420 O O . PHE B 1 12 ? 63.5 4.57 39.25 1 24.95 12 PHE B O 1
ATOM 2427 N N . ALA B 1 13 ? 63.438 6.805 39.344 1 24.75 13 ALA B N 1
ATOM 2428 C CA . ALA B 1 13 ? 62.438 6.77 40.406 1 24.75 13 ALA B CA 1
ATOM 2429 C C . ALA B 1 13 ? 61.156 6.043 39.969 1 24.75 13 ALA 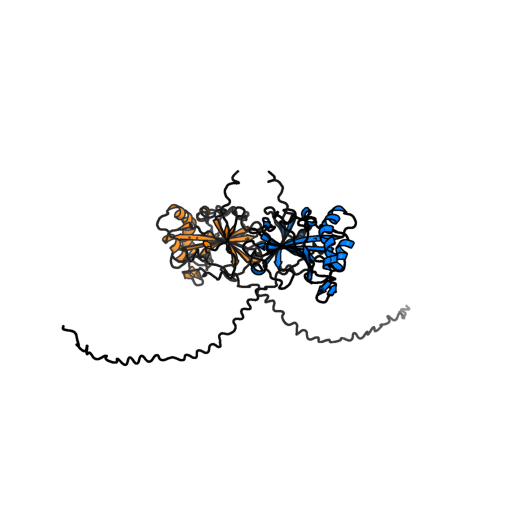B C 1
ATOM 2431 O O . ALA B 1 13 ? 60.656 6.32 38.875 1 24.75 13 ALA B O 1
ATOM 2432 N N . SER B 1 14 ? 60.969 4.898 40.5 1 24.66 14 SER B N 1
ATOM 2433 C CA . SER B 1 14 ? 59.969 3.857 40.5 1 24.66 14 SER B CA 1
ATOM 2434 C C . SER B 1 14 ? 58.594 4.422 40.875 1 24.66 14 SER B C 1
ATOM 2436 O O . SER B 1 14 ? 57.719 3.686 41.375 1 24.66 14 SER B O 1
ATOM 2438 N N . PHE B 1 15 ? 58.375 5.805 40.5 1 25.36 15 PHE B N 1
ATOM 2439 C CA . PHE B 1 15 ? 57.156 6.258 41.156 1 25.36 15 PHE B CA 1
ATOM 2440 C C . PHE B 1 15 ? 56.062 5.199 41.062 1 25.36 15 PHE B C 1
ATOM 2442 O O . PHE B 1 15 ? 55.812 4.68 39.969 1 25.36 15 PHE B O 1
ATOM 2449 N N . VAL B 1 16 ? 55.938 4.488 42.125 1 27.12 16 VAL B N 1
ATOM 2450 C CA . VAL B 1 16 ? 55.062 3.422 42.625 1 27.12 16 VAL B CA 1
ATOM 2451 C C . VAL B 1 16 ? 53.594 3.814 42.438 1 27.12 16 VAL B C 1
ATOM 2453 O O . VAL B 1 16 ? 53.062 4.633 43.188 1 27.12 16 VAL B O 1
ATOM 2456 N N . ASP B 1 17 ? 53.344 4.531 41.312 1 23.58 17 ASP B N 1
ATOM 2457 C CA . ASP B 1 17 ? 52 5.129 41.25 1 23.58 17 ASP B CA 1
ATOM 2458 C C . ASP B 1 17 ? 50.938 4.098 41.562 1 23.58 17 ASP B C 1
ATOM 2460 O O . ASP B 1 17 ? 50.688 3.164 40.781 1 23.58 17 ASP B O 1
ATOM 2464 N N . HIS B 1 18 ? 50.969 3.664 42.781 1 25.31 18 HIS B N 1
ATOM 2465 C CA . HIS B 1 18 ? 50.125 2.57 43.25 1 25.31 18 HIS B CA 1
ATOM 2466 C C . HIS B 1 18 ? 48.656 2.887 43 1 25.31 18 HIS B C 1
ATOM 2468 O O . HIS B 1 18 ? 47.781 2.164 43.5 1 25.31 18 HIS B O 1
ATOM 2474 N N . GLY B 1 19 ? 48.406 3.961 42.281 1 24 19 GLY B N 1
ATOM 2475 C CA . GLY B 1 19 ? 47.062 4.379 42.594 1 24 19 GLY B CA 1
ATOM 2476 C C . GLY B 1 19 ? 46.062 3.238 42.594 1 24 19 GLY B C 1
ATOM 2477 O O . GLY B 1 19 ? 46.094 2.379 41.719 1 24 19 GLY B O 1
ATOM 2478 N N . GLY B 1 20 ? 45.781 2.785 43.781 1 23.66 20 GLY B N 1
ATOM 2479 C CA . GLY B 1 20 ? 44.906 1.718 44.25 1 23.66 20 GLY B CA 1
ATOM 2480 C C . GLY B 1 20 ? 43.531 1.725 43.531 1 23.66 20 GLY B C 1
ATOM 2481 O O . GLY B 1 20 ? 42.781 2.684 43.656 1 23.66 20 GLY B O 1
ATOM 2482 N N . CYS B 1 21 ? 43.594 1.434 42.281 1 23.88 21 CYS B N 1
ATOM 2483 C CA . CYS B 1 21 ? 42.344 1.395 41.5 1 23.88 21 CYS B CA 1
ATOM 2484 C C . CYS B 1 21 ? 41.281 0.558 42.188 1 23.88 21 CYS B C 1
ATOM 2486 O O . CYS B 1 21 ? 41.5 -0.62 42.469 1 23.88 21 CYS B O 1
ATOM 2488 N N . VAL B 1 22 ? 40.719 1.163 43.281 1 24.7 22 VAL B N 1
ATOM 2489 C CA . VAL B 1 22 ? 39.656 0.446 43.969 1 24.7 22 VAL B CA 1
ATOM 2490 C C . VAL B 1 22 ? 38.812 -0.321 42.938 1 24.7 22 VAL B C 1
ATOM 2492 O O . VAL B 1 22 ? 38.344 0.254 41.969 1 24.7 22 VAL B O 1
ATOM 2495 N N . GLY B 1 23 ? 39.188 -1.482 42.75 1 24.14 23 GLY B N 1
ATOM 2496 C CA . GLY B 1 23 ? 38.531 -2.498 41.938 1 24.14 23 GLY B CA 1
ATOM 2497 C C . GLY B 1 23 ? 37.062 -2.67 42.219 1 24.14 23 GLY B C 1
ATOM 2498 O O . GLY B 1 23 ? 36.688 -3.221 43.25 1 24.14 23 GLY B O 1
ATOM 2499 N N . MET B 1 24 ? 36.344 -1.494 42.469 1 24.44 24 MET B N 1
ATOM 2500 C CA . MET B 1 24 ? 35 -1.805 42.844 1 24.44 24 MET B CA 1
ATOM 2501 C C . MET B 1 24 ? 34.406 -2.947 42.031 1 24.44 24 MET B C 1
ATOM 2503 O O . MET B 1 24 ? 34.5 -2.912 40.781 1 24.44 24 MET B O 1
ATOM 2507 N N . ASP B 1 25 ? 34.562 -4.039 42.562 1 25.39 25 ASP B N 1
ATOM 2508 C CA . ASP B 1 25 ? 34.062 -5.32 42.094 1 25.39 25 ASP B CA 1
ATOM 2509 C C . ASP B 1 25 ? 32.594 -5.227 41.719 1 25.39 25 ASP B C 1
ATOM 2511 O O . ASP B 1 25 ? 31.719 -5.566 42.531 1 25.39 25 ASP B O 1
ATOM 2515 N N . ASP B 1 26 ? 32.156 -4.035 41.375 1 23.94 26 ASP B N 1
ATOM 2516 C CA . ASP B 1 26 ? 30.688 -3.988 41.312 1 23.94 26 ASP B CA 1
ATOM 2517 C C . ASP B 1 26 ? 30.141 -5.18 40.531 1 23.94 26 ASP B C 1
ATOM 2519 O O . ASP B 1 26 ? 30.469 -5.363 39.344 1 23.94 26 ASP B O 1
ATOM 2523 N N . ASP B 1 27 ? 30.078 -6.254 41.25 1 25.39 27 ASP B N 1
ATOM 2524 C CA . ASP B 1 27 ? 29.359 -7.441 40.781 1 25.39 27 ASP B CA 1
ATOM 2525 C C . ASP B 1 27 ? 28.016 -7.066 40.156 1 25.39 27 ASP B C 1
ATOM 2527 O O . ASP B 1 27 ? 26.984 -7.051 40.875 1 25.39 27 ASP B O 1
ATOM 2531 N N . LEU B 1 28 ? 27.906 -5.875 39.719 1 26.45 28 LEU B N 1
ATOM 2532 C CA . LEU B 1 28 ? 26.562 -5.641 39.188 1 26.45 28 LEU B CA 1
ATOM 2533 C C . LEU B 1 28 ? 26.078 -6.828 38.375 1 26.45 28 LEU B C 1
ATOM 2535 O O . LEU B 1 28 ? 26.766 -7.27 37.438 1 26.45 28 LEU B O 1
ATOM 2539 N N . ASP B 1 29 ? 25.438 -7.672 39.062 1 23.58 29 ASP B N 1
ATOM 2540 C CA . ASP B 1 29 ? 24.766 -8.867 38.562 1 23.58 29 ASP B CA 1
ATOM 2541 C C . ASP B 1 29 ? 24.109 -8.609 37.219 1 23.58 29 ASP B C 1
ATOM 2543 O O . ASP B 1 29 ? 23.328 -7.68 37.062 1 23.58 29 ASP B O 1
ATOM 2547 N N . HIS B 1 30 ? 24.844 -8.891 36.188 1 25.41 30 HIS B N 1
ATOM 2548 C CA . HIS B 1 30 ? 24.594 -8.914 34.75 1 25.41 30 HIS B CA 1
ATOM 2549 C C . HIS B 1 30 ? 23.234 -9.562 34.438 1 25.41 30 HIS B C 1
ATOM 2551 O O . HIS B 1 30 ? 22.875 -9.742 33.281 1 25.41 30 HIS B O 1
ATOM 2557 N N . ASP B 1 31 ? 22.797 -10.297 35.5 1 23.78 31 ASP B N 1
ATOM 2558 C CA . ASP B 1 31 ? 21.766 -11.242 35.094 1 23.78 31 ASP B CA 1
ATOM 2559 C C . ASP B 1 31 ? 20.578 -10.516 34.469 1 23.78 31 ASP B C 1
ATOM 2561 O O . ASP B 1 31 ? 19.703 -11.148 33.875 1 23.78 31 ASP B O 1
ATOM 2565 N N . ASP B 1 32 ? 20.344 -9.453 35.156 1 22.97 32 ASP B N 1
ATOM 2566 C CA . ASP B 1 32 ? 18.953 -9.078 34.906 1 22.97 32 ASP B CA 1
ATOM 2567 C C . ASP B 1 32 ? 18.766 -8.609 33.469 1 22.97 32 ASP B C 1
ATOM 2569 O O . ASP B 1 32 ? 18.234 -7.523 33.219 1 22.97 32 ASP B O 1
ATOM 2573 N N . LEU B 1 33 ? 19.859 -8.797 32.719 1 23.62 33 LEU B N 1
ATOM 2574 C CA . LEU B 1 33 ? 19.531 -8.461 31.328 1 23.62 33 LEU B CA 1
ATOM 2575 C C . LEU B 1 33 ? 18.281 -9.211 30.875 1 23.62 33 LEU B C 1
ATOM 2577 O O . LEU B 1 33 ? 18.359 -10.391 30.516 1 23.62 33 LEU B O 1
ATOM 2581 N N . VAL B 1 34 ? 17.297 -9.164 31.641 1 25.44 34 VAL B N 1
ATOM 2582 C CA . VAL B 1 34 ? 16.062 -9.773 31.172 1 25.44 34 VAL B CA 1
ATOM 2583 C C . VAL B 1 34 ? 15.953 -9.609 29.656 1 25.44 34 VAL B C 1
ATOM 2585 O O . VAL B 1 34 ? 16.203 -8.531 29.109 1 25.44 34 VAL B O 1
ATOM 2588 N N . GLY B 1 35 ? 16.016 -10.719 29.016 1 25.23 35 GLY B N 1
ATOM 2589 C CA . GLY B 1 35 ? 15.805 -11.164 27.641 1 25.23 35 GLY B CA 1
ATOM 2590 C C . GLY B 1 35 ? 14.734 -10.383 26.906 1 25.23 35 GLY B C 1
ATOM 2591 O O . GLY B 1 35 ? 13.539 -10.57 27.156 1 25.23 35 GLY B O 1
ATOM 2592 N N . LEU B 1 36 ? 14.867 -9.117 26.906 1 27.11 36 LEU B N 1
ATOM 2593 C CA . LEU B 1 36 ? 13.914 -8.555 25.953 1 27.11 36 LEU B CA 1
ATOM 2594 C C . LEU B 1 36 ? 13.742 -9.469 24.75 1 27.11 36 LEU B C 1
ATOM 2596 O O . LEU B 1 36 ? 14.695 -9.703 24 1 27.11 36 LEU B O 1
ATOM 2600 N N . SER B 1 37 ? 13.117 -10.609 24.969 1 27.03 37 SER B N 1
ATOM 2601 C CA . SER B 1 37 ? 12.695 -11.531 23.922 1 27.03 37 SER B CA 1
ATOM 2602 C C . SER B 1 37 ? 12.336 -10.797 22.641 1 27.03 37 SER B C 1
ATOM 2604 O O . SER B 1 37 ? 11.688 -9.75 22.688 1 27.03 37 SER B O 1
ATOM 2606 N N . SER B 1 38 ? 13.141 -10.727 21.75 1 31.69 38 SER B N 1
ATOM 2607 C CA . SER B 1 38 ? 13.117 -10.469 20.312 1 31.69 38 SER B CA 1
ATOM 2608 C C . SER B 1 38 ? 11.766 -10.828 19.703 1 31.69 38 SER B C 1
ATOM 2610 O O . SER B 1 38 ? 11.625 -10.898 18.484 1 31.69 38 SER B O 1
ATOM 2612 N N . GLU B 1 39 ? 10.883 -11.375 20.531 1 29.5 39 GLU B N 1
ATOM 2613 C CA . GLU B 1 39 ? 9.641 -11.898 19.984 1 29.5 39 GLU B CA 1
ATOM 2614 C C . GLU B 1 39 ? 8.773 -10.781 19.406 1 29.5 39 GLU B C 1
ATOM 2616 O O . GLU B 1 39 ? 7.84 -10.312 20.062 1 29.5 39 GLU B O 1
ATOM 2621 N N . VAL B 1 40 ? 9.406 -9.727 19.141 1 33.06 40 VAL B N 1
ATOM 2622 C CA . VAL B 1 40 ? 8.461 -9 18.297 1 33.06 40 VAL B CA 1
ATOM 2623 C C . VAL B 1 40 ? 7.758 -9.984 17.359 1 33.06 40 VAL B C 1
ATOM 2625 O O . VAL B 1 40 ? 8.414 -10.703 16.594 1 33.06 40 VAL B O 1
ATOM 2628 N N . ASN B 1 41 ? 6.867 -10.773 17.625 1 34.28 41 ASN B N 1
ATOM 2629 C CA . ASN B 1 41 ? 6.09 -11.648 16.75 1 34.28 41 ASN B CA 1
ATOM 2630 C C . ASN B 1 41 ? 5.73 -10.961 15.438 1 34.28 41 ASN B C 1
ATOM 2632 O O . ASN B 1 41 ? 4.891 -10.055 15.406 1 34.28 41 ASN B O 1
ATOM 2636 N N . PRO B 1 42 ? 6.66 -10.539 14.586 1 42.19 42 PRO B N 1
ATOM 2637 C CA . PRO B 1 42 ? 6.406 -10.031 13.234 1 42.19 42 PRO B CA 1
ATOM 2638 C C . PRO B 1 42 ? 5.031 -10.43 12.703 1 42.19 42 PRO B C 1
ATOM 2640 O O . PRO B 1 42 ? 4.609 -9.938 11.656 1 42.19 42 PRO B O 1
ATOM 2643 N N . HIS B 1 43 ? 4.484 -11.594 13.039 1 45.59 43 HIS B N 1
ATOM 2644 C CA . HIS B 1 43 ? 3.412 -12.375 12.438 1 45.59 43 HIS B CA 1
ATOM 2645 C C . HIS B 1 43 ? 2.045 -11.891 12.906 1 45.59 43 HIS B C 1
ATOM 2647 O O . HIS B 1 43 ? 1.453 -12.461 13.82 1 45.59 43 HIS B O 1
ATOM 2653 N N . SER B 1 44 ? 1.971 -10.672 13.109 1 52.66 44 SER B N 1
ATOM 2654 C CA . SER B 1 44 ? 0.544 -10.5 13.359 1 52.66 44 SER B CA 1
ATOM 2655 C C . SER B 1 44 ? -0.294 -11.266 12.344 1 52.66 44 SER B C 1
ATOM 2657 O O . SER B 1 44 ? -0.116 -11.102 11.133 1 52.66 44 SER B O 1
ATOM 2659 N N . MET B 1 45 ? -0.497 -12.57 12.477 1 64.06 45 MET B N 1
ATOM 2660 C CA . MET B 1 45 ? -1.27 -13.562 11.727 1 64.06 45 MET B CA 1
ATOM 2661 C C . MET B 1 45 ? -2.715 -13.102 11.555 1 64.06 45 MET B C 1
ATOM 2663 O O . MET B 1 45 ? -3.617 -13.93 11.414 1 64.06 45 MET B O 1
ATOM 2667 N N . PHE B 1 46 ? -2.844 -11.773 11.43 1 76.19 46 PHE B N 1
ATOM 2668 C CA . PHE B 1 46 ? -4.207 -11.266 11.406 1 76.19 46 PHE B CA 1
ATOM 2669 C C . PHE B 1 46 ? -4.73 -11.172 9.977 1 76.19 46 PHE B C 1
ATOM 2671 O O . PHE B 1 46 ? -5.906 -11.445 9.727 1 76.19 46 PHE B O 1
ATOM 2678 N N . TYR B 1 47 ? -3.863 -10.867 9.125 1 87.69 47 TYR B N 1
ATOM 2679 C CA . TYR B 1 47 ? -4.297 -10.711 7.742 1 87.69 47 TYR B CA 1
ATOM 2680 C C . TYR B 1 47 ? -3.791 -11.867 6.879 1 87.69 47 TYR B C 1
ATOM 2682 O O . TYR B 1 47 ? -3.029 -11.656 5.934 1 87.69 47 TYR B O 1
ATOM 2690 N N . GLN B 1 48 ? -4.332 -12.953 7.137 1 93.44 48 GLN B N 1
ATOM 2691 C CA . GLN B 1 48 ? -3.883 -14.172 6.48 1 93.44 48 GLN B CA 1
ATOM 2692 C C . GLN B 1 48 ? -4.609 -14.383 5.152 1 93.44 48 GLN B C 1
ATOM 2694 O O . GLN B 1 48 ? -5.668 -13.797 4.922 1 93.44 48 GLN B O 1
ATOM 2699 N N . SER B 1 49 ? -3.979 -15.094 4.27 1 96.69 49 SER B N 1
ATOM 2700 C CA . SER B 1 49 ? -4.496 -15.469 2.959 1 96.69 49 SER B CA 1
ATOM 2701 C C . SER B 1 49 ? -4.547 -16.984 2.805 1 96.69 49 SER B C 1
ATOM 2703 O O . SER B 1 49 ? -3.832 -17.719 3.498 1 96.69 49 SER B O 1
ATOM 2705 N N . PRO B 1 50 ? -5.363 -17.547 1.864 1 98.12 50 PRO B N 1
ATOM 2706 C CA . PRO B 1 50 ? -6.258 -16.875 0.924 1 98.12 50 PRO B CA 1
ATOM 2707 C C . PRO B 1 50 ? -7.574 -16.438 1.569 1 98.12 50 PRO B C 1
ATOM 2709 O O . PRO B 1 50 ? -7.84 -16.781 2.723 1 98.12 50 PRO B O 1
ATOM 2712 N N . ILE B 1 51 ? -8.367 -15.641 0.831 1 98.12 51 ILE B N 1
ATOM 2713 C CA . ILE B 1 51 ? -9.664 -15.227 1.339 1 98.12 51 ILE B CA 1
ATOM 2714 C C . ILE B 1 51 ? -10.742 -15.5 0.29 1 98.12 51 ILE B C 1
ATOM 2716 O O . ILE B 1 51 ? -10.43 -15.867 -0.845 1 98.12 51 ILE B O 1
ATOM 2720 N N . ASP B 1 52 ? -12 -15.508 0.748 1 98.44 52 ASP B N 1
ATOM 2721 C CA . ASP B 1 52 ? -13.133 -15.445 -0.176 1 98.44 52 ASP B CA 1
ATOM 2722 C C . ASP B 1 52 ? -13.312 -14.031 -0.724 1 98.44 52 ASP B C 1
ATOM 2724 O O . ASP B 1 52 ? -13.336 -13.062 0.038 1 98.44 52 ASP B O 1
ATOM 2728 N N . LEU B 1 53 ? -13.461 -13.867 -2.035 1 98.38 53 LEU B N 1
ATOM 2729 C CA . LEU B 1 53 ? -13.648 -12.57 -2.678 1 98.38 53 LEU B CA 1
ATOM 2730 C C . LEU B 1 53 ? -15.109 -12.375 -3.082 1 98.38 53 LEU B C 1
ATOM 2732 O O . LEU B 1 53 ? -15.594 -13.016 -4.02 1 98.38 53 LEU B O 1
ATOM 2736 N N . GLU B 1 54 ? -15.703 -11.5 -2.402 1 96.94 54 GLU B N 1
ATOM 2737 C CA . GLU B 1 54 ? -17.094 -11.18 -2.684 1 96.94 54 GLU B CA 1
ATOM 2738 C C . GLU B 1 54 ? -17.219 -10.008 -3.656 1 96.94 54 GLU B C 1
ATOM 2740 O O . GLU B 1 54 ? -16.953 -8.867 -3.293 1 96.94 54 GLU B O 1
ATOM 2745 N N . SER B 1 55 ? -17.766 -10.266 -4.809 1 94.69 55 SER B N 1
ATOM 2746 C CA . SER B 1 55 ? -17.781 -9.289 -5.895 1 94.69 55 SER B CA 1
ATOM 2747 C C . SER B 1 55 ? -18.578 -8.055 -5.516 1 94.69 55 SER B C 1
ATOM 2749 O O . SER B 1 55 ? -18.172 -6.926 -5.793 1 94.69 55 SER B O 1
ATOM 2751 N N . LYS B 1 56 ? -19.656 -8.188 -4.781 1 93.44 56 LYS B N 1
ATOM 2752 C CA . LYS B 1 56 ? -20.562 -7.086 -4.453 1 93.44 56 LYS B CA 1
ATOM 2753 C C . LYS B 1 56 ? -20 -6.238 -3.318 1 93.44 56 LYS B C 1
ATOM 2755 O O . LYS B 1 56 ? -20.391 -5.086 -3.137 1 93.44 56 LYS B O 1
ATOM 2760 N N . GLU B 1 57 ? -19.109 -6.812 -2.572 1 94.19 57 GLU B N 1
ATOM 2761 C CA . GLU B 1 57 ? -18.594 -6.121 -1.396 1 94.19 57 GLU B CA 1
ATOM 2762 C C . GLU B 1 57 ? -17.25 -5.461 -1.69 1 94.19 57 GLU B C 1
ATOM 2764 O O . GLU B 1 57 ? -16.75 -4.668 -0.889 1 94.19 57 GLU B O 1
ATOM 2769 N N . ALA B 1 58 ? -16.641 -5.762 -2.795 1 96.19 58 ALA B N 1
ATOM 2770 C CA . ALA B 1 58 ? -15.352 -5.176 -3.145 1 96.19 58 ALA B CA 1
ATOM 2771 C C . ALA B 1 58 ? -15.5 -3.701 -3.514 1 96.19 58 ALA B C 1
ATOM 2773 O O . ALA B 1 58 ? -16.469 -3.314 -4.18 1 96.19 58 ALA B O 1
ATOM 2774 N N . TYR B 1 59 ? -14.602 -2.883 -3.076 1 93.81 59 TYR B N 1
ATOM 2775 C CA . TYR B 1 59 ? -14.625 -1.45 -3.348 1 93.81 59 TYR B CA 1
ATOM 2776 C C . TYR B 1 59 ? -14.094 -1.15 -4.742 1 93.81 59 TYR B C 1
ATOM 2778 O O . TYR B 1 59 ? -12.93 -1.444 -5.047 1 93.81 59 TYR B O 1
ATOM 2786 N N . PRO B 1 60 ? -14.883 -0.518 -5.625 1 93.94 60 PRO B N 1
ATOM 2787 C CA . PRO B 1 60 ? -14.414 -0.204 -6.973 1 93.94 60 PRO B CA 1
ATOM 2788 C C . PRO B 1 60 ? -13.406 0.948 -6.996 1 93.94 60 PRO B C 1
ATOM 2790 O O . PRO B 1 60 ? -13.57 1.927 -6.266 1 93.94 60 PRO B O 1
ATOM 2793 N N . ILE B 1 61 ? -12.367 0.788 -7.848 1 92.19 61 ILE B N 1
ATOM 2794 C CA . ILE B 1 61 ? -11.367 1.844 -7.969 1 92.19 61 ILE B CA 1
ATOM 2795 C C . ILE B 1 61 ? -10.805 1.854 -9.383 1 92.19 61 ILE B C 1
ATOM 2797 O O . ILE B 1 61 ? -10.812 0.83 -10.07 1 92.19 61 ILE B O 1
ATOM 2801 N N . GLU B 1 62 ? -10.281 3.031 -9.812 1 89 62 GLU B N 1
ATOM 2802 C CA . GLU B 1 62 ? -9.586 3.186 -11.086 1 89 62 GLU B CA 1
ATOM 2803 C C . GLU B 1 62 ? -8.086 3.396 -10.875 1 89 62 GLU B C 1
ATOM 2805 O O . GLU B 1 62 ? -7.684 4.285 -10.125 1 89 62 GLU B O 1
ATOM 2810 N N . LEU B 1 63 ? -7.297 2.602 -11.523 1 90.75 63 LEU B N 1
ATOM 2811 C CA . LEU B 1 63 ? -5.84 2.691 -11.469 1 90.75 63 LEU B CA 1
ATOM 2812 C C . LEU B 1 63 ? -5.242 2.633 -12.875 1 90.75 63 LEU B C 1
ATOM 2814 O O . LEU B 1 63 ? -5.945 2.336 -13.844 1 90.75 63 LEU B O 1
ATOM 2818 N N . SER B 1 64 ? -3.916 2.961 -12.961 1 88.69 64 SER B N 1
ATOM 2819 C CA . SER B 1 64 ? -3.188 2.734 -14.203 1 88.69 64 SER B CA 1
ATOM 2820 C C . SER B 1 64 ? -3.217 1.263 -14.609 1 88.69 64 SER B C 1
ATOM 2822 O O . SER B 1 64 ? -3.418 0.389 -13.758 1 88.69 64 SER B O 1
ATOM 2824 N N . PRO B 1 65 ? -3.045 0.997 -15.867 1 94.06 65 PRO B N 1
ATOM 2825 C CA . PRO B 1 65 ? -3.104 -0.393 -16.328 1 94.06 65 PRO B CA 1
ATOM 2826 C C . PRO B 1 65 ? -1.998 -1.26 -15.734 1 94.06 65 PRO B C 1
ATOM 2828 O O . PRO B 1 65 ? -0.863 -0.801 -15.586 1 94.06 65 PRO B O 1
ATOM 2831 N N . LEU B 1 66 ? -2.322 -2.449 -15.367 1 96.62 66 LEU B N 1
ATOM 2832 C CA . LEU B 1 66 ? -1.333 -3.457 -15 1 96.62 66 LEU B CA 1
ATOM 2833 C C . LEU B 1 66 ? -0.646 -4.02 -16.234 1 96.62 66 LEU B C 1
ATOM 2835 O O . LEU B 1 66 ? -1.312 -4.449 -17.188 1 96.62 66 LEU B O 1
ATOM 2839 N N . MET B 1 67 ? 0.704 -4.113 -16.203 1 96.81 67 MET B N 1
ATOM 2840 C CA . MET B 1 67 ? 1.447 -4.488 -17.391 1 96.81 67 MET B CA 1
ATOM 2841 C C . MET B 1 67 ? 2.338 -5.695 -17.125 1 96.81 67 MET B C 1
ATOM 2843 O O . MET B 1 67 ? 3.236 -5.637 -16.281 1 96.81 67 MET B O 1
ATOM 2847 N N . PHE B 1 68 ? 2.092 -6.734 -17.875 1 97.81 68 PHE B N 1
ATOM 2848 C CA . PHE B 1 68 ? 2.951 -7.91 -17.906 1 97.81 68 PHE B CA 1
ATOM 2849 C C . PHE B 1 68 ? 3.994 -7.789 -19.016 1 97.81 68 PHE B C 1
ATOM 2851 O O . PHE B 1 68 ? 3.648 -7.578 -20.188 1 97.81 68 PHE B O 1
ATOM 2858 N N . LYS B 1 69 ? 5.227 -7.977 -18.625 1 96.81 69 LYS B N 1
ATOM 2859 C CA . LYS B 1 69 ? 6.289 -7.953 -19.625 1 96.81 69 LYS B CA 1
ATOM 2860 C C . LYS B 1 69 ? 7.129 -9.227 -19.562 1 96.81 69 LYS B C 1
ATOM 2862 O O . LYS B 1 69 ? 7.766 -9.508 -18.547 1 96.81 69 LYS B O 1
ATOM 2867 N N . GLY B 1 70 ? 7.086 -10.039 -20.641 1 95.62 70 GLY B N 1
ATOM 2868 C CA . GLY B 1 70 ? 7.992 -11.164 -20.766 1 95.62 70 GLY B CA 1
ATOM 2869 C C . GLY B 1 70 ? 7.414 -12.453 -20.219 1 95.62 70 GLY B C 1
ATOM 2870 O O . GLY B 1 70 ? 8.016 -13.523 -20.344 1 95.62 70 GLY B O 1
ATOM 2871 N N . HIS B 1 71 ? 6.254 -12.438 -19.672 1 96.56 71 HIS B N 1
ATOM 2872 C CA . HIS B 1 71 ? 5.676 -13.602 -19.016 1 96.56 71 HIS B CA 1
ATOM 2873 C C . HIS B 1 71 ? 5.258 -14.664 -20.031 1 96.56 71 HIS B C 1
ATOM 2875 O O . HIS B 1 71 ? 5.289 -15.859 -19.734 1 96.56 71 HIS B O 1
ATOM 2881 N N . TRP B 1 72 ? 4.914 -14.234 -21.172 1 96 72 TRP B N 1
ATOM 2882 C CA . TRP B 1 72 ? 4.27 -15.141 -22.109 1 96 72 TRP B CA 1
ATOM 2883 C C . TRP B 1 72 ? 5.289 -15.742 -23.078 1 96 72 TRP B C 1
ATOM 2885 O O . TRP B 1 72 ? 4.984 -16.688 -23.797 1 96 72 TRP B O 1
ATOM 2895 N N . THR B 1 73 ? 6.449 -15.195 -23.094 1 94.06 73 THR B N 1
ATOM 2896 C CA . THR B 1 73 ? 7.66 -15.727 -23.719 1 94.06 73 THR B CA 1
ATOM 2897 C C . THR B 1 73 ? 8.883 -15.406 -22.859 1 94.06 73 THR B C 1
ATOM 2899 O O . THR B 1 73 ? 9.523 -14.367 -23.062 1 94.06 73 THR B O 1
ATOM 2902 N N . LEU B 1 74 ? 9.219 -16.312 -22.047 1 92.31 74 LEU B N 1
ATOM 2903 C CA . LEU B 1 74 ? 10.336 -16.078 -21.141 1 92.31 74 LEU B CA 1
ATOM 2904 C C . LEU B 1 74 ? 11.648 -16.016 -21.906 1 92.31 74 LEU B C 1
ATOM 2906 O O . LEU B 1 74 ? 11.805 -16.656 -22.953 1 92.31 74 LEU B O 1
ATOM 2910 N N . GLY B 1 75 ? 12.57 -15.195 -21.438 1 86.62 75 GLY B N 1
ATOM 2911 C CA . GLY B 1 75 ? 13.828 -14.93 -22.125 1 86.62 75 GLY B CA 1
ATOM 2912 C C . GLY B 1 75 ? 14.781 -16.109 -22.094 1 86.62 75 GLY B C 1
ATOM 2913 O O . GLY B 1 75 ? 15.891 -16.031 -22.625 1 86.62 75 GLY B O 1
ATOM 2914 N N . HIS B 1 76 ? 14.469 -17.172 -21.438 1 87.56 76 HIS B N 1
ATOM 2915 C CA . HIS B 1 76 ? 15.219 -18.422 -21.328 1 87.56 76 HIS B CA 1
ATOM 2916 C C . HIS B 1 76 ? 14.289 -19.609 -21.156 1 87.56 76 HIS B C 1
ATOM 2918 O O . HIS B 1 76 ? 13.07 -19.453 -21.047 1 87.56 76 HIS B O 1
ATOM 2924 N N . LYS B 1 77 ? 14.891 -20.781 -21.297 1 90.94 77 LYS B N 1
ATOM 2925 C CA . LYS B 1 77 ? 14.125 -21.969 -20.969 1 90.94 77 LYS B CA 1
ATOM 2926 C C . LYS B 1 77 ? 13.969 -22.125 -19.469 1 90.94 77 LYS B C 1
ATOM 2928 O O . LYS B 1 77 ? 14.953 -22.359 -18.75 1 90.94 77 LYS B O 1
ATOM 2933 N N . PRO B 1 78 ? 12.781 -22.031 -19.047 1 93.69 78 PRO B N 1
ATOM 2934 C CA . PRO B 1 78 ? 12.602 -22.203 -17.594 1 93.69 78 PRO B CA 1
ATOM 2935 C C . PRO B 1 78 ? 12.695 -23.672 -17.156 1 93.69 78 PRO B C 1
ATOM 2937 O O . PRO B 1 78 ? 12.625 -24.578 -18 1 93.69 78 PRO B O 1
ATOM 2940 N N . LEU B 1 79 ? 12.953 -23.812 -15.875 1 93.62 79 LEU B N 1
ATOM 2941 C CA . LEU B 1 79 ? 12.883 -25.156 -15.289 1 93.62 79 LEU B CA 1
ATOM 2942 C C . LEU B 1 79 ? 11.5 -25.422 -14.711 1 93.62 79 LEU B C 1
ATOM 2944 O O . LEU B 1 79 ? 10.945 -24.594 -13.992 1 93.62 79 LEU B O 1
ATOM 2948 N N . ILE B 1 80 ? 10.914 -26.5 -15.117 1 96.44 80 ILE B N 1
ATOM 2949 C CA . ILE B 1 80 ? 9.711 -27.031 -14.477 1 96.44 80 ILE B CA 1
ATOM 2950 C C . ILE B 1 80 ? 10.086 -28.188 -13.555 1 96.44 80 ILE B C 1
ATOM 2952 O O . ILE B 1 80 ? 10.852 -29.062 -13.945 1 96.44 80 ILE B O 1
ATOM 2956 N N . LYS B 1 81 ? 9.57 -28.172 -12.289 1 96.5 81 LYS B N 1
ATOM 2957 C CA . LYS B 1 81 ? 10.055 -29.156 -11.336 1 96.5 81 LYS B CA 1
ATOM 2958 C C . LYS B 1 81 ? 8.953 -29.594 -10.383 1 96.5 81 LYS B C 1
ATOM 2960 O O . LYS B 1 81 ? 7.965 -28.875 -10.188 1 96.5 81 LYS B O 1
ATOM 2965 N N . ASN B 1 82 ? 9.047 -30.781 -9.922 1 96.56 82 ASN B N 1
ATOM 2966 C CA . ASN B 1 82 ? 8.344 -31.281 -8.75 1 96.56 82 ASN B CA 1
ATOM 2967 C C . ASN B 1 82 ? 9.117 -31 -7.465 1 96.56 82 ASN B C 1
ATOM 2969 O O . ASN B 1 82 ? 10.156 -31.609 -7.215 1 96.56 82 ASN B O 1
ATOM 2973 N N . ASN B 1 83 ? 8.586 -30.078 -6.613 1 93.69 83 ASN B N 1
ATOM 2974 C CA . ASN B 1 83 ? 9.344 -29.703 -5.426 1 93.69 83 ASN B CA 1
ATOM 2975 C C . ASN B 1 83 ? 8.812 -30.391 -4.176 1 93.69 83 ASN B C 1
ATOM 2977 O O . ASN B 1 83 ? 8.922 -29.859 -3.07 1 93.69 83 ASN B O 1
ATOM 2981 N N . ASP B 1 84 ? 8.109 -31.453 -4.363 1 93.69 84 ASP B N 1
ATOM 2982 C CA . ASP B 1 84 ? 7.578 -32.312 -3.326 1 93.69 84 ASP B CA 1
ATOM 2983 C C . ASP B 1 84 ? 6.215 -31.844 -2.838 1 93.69 84 ASP B C 1
ATOM 2985 O O . ASP B 1 84 ? 5.484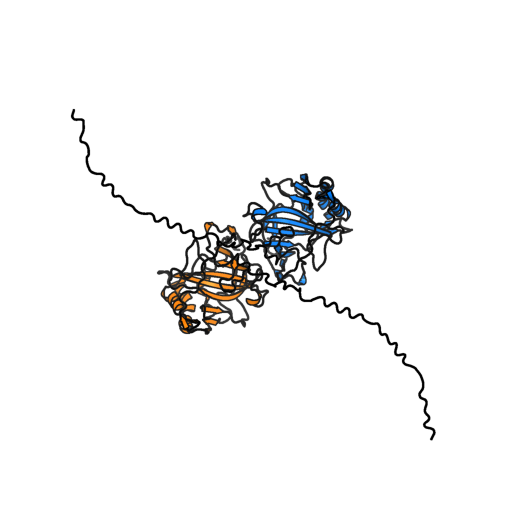 -32.594 -2.178 1 93.69 84 ASP B O 1
ATOM 2989 N N . GLU B 1 85 ? 5.875 -30.594 -3.105 1 93.5 85 GLU B N 1
ATOM 2990 C CA . GLU B 1 85 ? 4.609 -30.031 -2.633 1 93.5 85 GLU B CA 1
ATOM 2991 C C . GLU B 1 85 ? 3.721 -29.625 -3.799 1 93.5 85 GLU B C 1
ATOM 2993 O O . GLU B 1 85 ? 2.5 -29.547 -3.658 1 93.5 85 GLU B O 1
ATOM 2998 N N . THR B 1 86 ? 4.344 -29.312 -4.883 1 96.5 86 THR B N 1
ATOM 2999 C CA . THR B 1 86 ? 3.635 -28.812 -6.055 1 96.5 86 THR B CA 1
ATOM 3000 C C . THR B 1 86 ? 4.508 -28.922 -7.305 1 96.5 86 THR B C 1
ATOM 3002 O O . THR B 1 86 ? 5.617 -29.453 -7.246 1 96.5 86 THR B O 1
ATOM 3005 N N . VAL B 1 87 ? 3.953 -28.609 -8.453 1 97.12 87 VAL B N 1
ATOM 3006 C CA . VAL B 1 87 ? 4.688 -28.375 -9.695 1 97.12 87 VAL B CA 1
ATOM 3007 C C . VAL B 1 87 ? 5.043 -26.891 -9.812 1 97.12 87 VAL B C 1
ATOM 3009 O O . VAL B 1 87 ? 4.168 -26.031 -9.719 1 97.12 87 VAL B O 1
ATOM 3012 N N . GLU B 1 88 ? 6.281 -26.625 -9.969 1 97.12 88 GLU B N 1
ATOM 3013 C CA . GLU B 1 88 ? 6.785 -25.25 -9.977 1 97.12 88 GLU B CA 1
ATOM 3014 C C . GLU B 1 88 ? 7.535 -24.953 -11.273 1 97.12 88 GLU B C 1
ATOM 3016 O O . GLU B 1 88 ? 8.305 -25.781 -11.766 1 97.12 88 GLU B O 1
ATOM 3021 N N . ILE B 1 89 ? 7.27 -23.797 -11.828 1 96.06 89 ILE B N 1
ATOM 3022 C CA . ILE B 1 89 ? 8 -23.281 -12.977 1 96.06 89 ILE B CA 1
ATOM 3023 C C . ILE B 1 89 ? 8.82 -22.062 -12.562 1 96.06 89 ILE B C 1
ATOM 3025 O O . ILE B 1 89 ? 8.266 -21.047 -12.133 1 96.06 89 ILE B O 1
ATOM 3029 N N . GLY B 1 90 ? 10.133 -22.141 -12.617 1 88.19 90 GLY B N 1
ATOM 3030 C CA . GLY B 1 90 ? 10.953 -21.047 -12.133 1 88.19 90 GLY B CA 1
ATOM 3031 C C . GLY B 1 90 ? 11.922 -20.516 -13.18 1 88.19 90 GLY B C 1
ATOM 3032 O O . GLY B 1 90 ? 12.266 -21.219 -14.125 1 88.19 90 GLY B O 1
ATOM 3033 N N . GLU B 1 91 ? 12.172 -19.297 -12.992 1 74.94 91 GLU B N 1
ATOM 3034 C CA . GLU B 1 91 ? 13.219 -18.688 -13.812 1 74.94 91 GLU B CA 1
ATOM 3035 C C . GLU B 1 91 ? 14.609 -19.031 -13.297 1 74.94 91 GLU B C 1
ATOM 3037 O O . GLU B 1 91 ? 14.805 -19.188 -12.086 1 74.94 91 GLU B O 1
ATOM 3042 N N . ALA B 1 92 ? 15.367 -19.328 -14.219 1 66.5 92 ALA B N 1
ATOM 3043 C CA . ALA B 1 92 ? 16.766 -19.562 -13.859 1 66.5 92 ALA B CA 1
ATOM 3044 C C . ALA B 1 92 ? 17.422 -18.281 -13.344 1 66.5 92 ALA B C 1
ATOM 3046 O O . ALA B 1 92 ? 17.141 -17.188 -13.852 1 66.5 92 ALA B O 1
ATOM 3047 N N . SER B 1 93 ? 17.984 -18.375 -12.227 1 62.34 93 SER B N 1
ATOM 3048 C CA . SER B 1 93 ? 18.672 -17.234 -11.625 1 62.34 93 SER B CA 1
ATOM 3049 C C . SER B 1 93 ? 19.578 -16.547 -12.633 1 62.34 93 SER B C 1
ATOM 3051 O O . SER B 1 93 ? 19.812 -15.336 -12.539 1 62.34 93 SER B O 1
ATOM 3053 N N . SER B 1 94 ? 19.969 -17.297 -13.523 1 62.28 94 SER B N 1
ATOM 3054 C CA . SER B 1 94 ? 20.969 -16.797 -14.461 1 62.28 94 SER B CA 1
ATOM 3055 C C . SER B 1 94 ? 20.328 -16.062 -15.633 1 62.28 94 SER B C 1
ATOM 3057 O O . SER B 1 94 ? 21.016 -15.531 -16.5 1 62.28 94 SER B O 1
ATOM 3059 N N . ALA B 1 95 ? 19.125 -15.922 -15.5 1 67.5 95 ALA B N 1
ATOM 3060 C CA . ALA B 1 95 ? 18.469 -15.273 -16.625 1 67.5 95 ALA B CA 1
ATOM 3061 C C . ALA B 1 95 ? 18.828 -13.797 -16.703 1 67.5 95 ALA B C 1
ATOM 3063 O O . ALA B 1 95 ? 18.891 -13.109 -15.688 1 67.5 95 ALA B O 1
ATOM 3064 N N . LYS B 1 96 ? 19.312 -13.422 -17.906 1 65.19 96 LYS B N 1
ATOM 3065 C CA . LYS B 1 96 ? 19.703 -12.039 -18.156 1 65.19 96 LYS B CA 1
ATOM 3066 C C . LYS B 1 96 ? 18.5 -11.102 -18.062 1 65.19 96 LYS B C 1
ATOM 3068 O O . LYS B 1 96 ? 18.625 -9.969 -17.578 1 65.19 96 LYS B O 1
ATOM 3073 N N . TYR B 1 97 ? 17.406 -11.656 -18.547 1 74.75 97 TYR B N 1
ATOM 3074 C CA . TYR B 1 97 ? 16.203 -10.836 -18.547 1 74.75 97 TYR B CA 1
ATOM 3075 C C . TYR B 1 97 ? 15.062 -11.539 -17.828 1 74.75 97 TYR B C 1
ATOM 3077 O O . TYR B 1 97 ? 14.727 -12.688 -18.156 1 74.75 97 TYR B O 1
ATOM 3085 N N . HIS B 1 98 ? 14.578 -10.883 -16.859 1 86.56 98 HIS B N 1
ATOM 3086 C CA . HIS B 1 98 ? 13.445 -11.414 -16.109 1 86.56 98 HIS B CA 1
ATOM 3087 C C . HIS B 1 98 ? 12.133 -10.773 -16.578 1 86.56 98 HIS B C 1
ATOM 3089 O O . HIS B 1 98 ? 12.109 -9.594 -16.922 1 86.56 98 HIS B O 1
ATOM 3095 N N . ALA B 1 99 ? 11.102 -11.664 -16.672 1 95.19 99 ALA B N 1
ATOM 3096 C CA . ALA B 1 99 ? 9.766 -11.094 -16.812 1 95.19 99 ALA B CA 1
ATOM 3097 C C . ALA B 1 99 ? 9.445 -10.156 -15.641 1 95.19 99 ALA B C 1
ATOM 3099 O O . ALA B 1 99 ? 9.984 -10.32 -14.547 1 95.19 99 ALA B O 1
ATOM 3100 N N . SER B 1 100 ? 8.617 -9.148 -15.969 1 96.25 100 SER B N 1
ATOM 3101 C CA . SER B 1 100 ? 8.375 -8.148 -14.93 1 96.25 100 SER B CA 1
ATOM 3102 C C . SER B 1 100 ? 6.926 -7.668 -14.953 1 96.25 100 SER B C 1
ATOM 3104 O O . SER B 1 100 ? 6.234 -7.812 -15.969 1 96.25 100 SER B O 1
ATOM 3106 N N . LEU B 1 101 ? 6.488 -7.129 -13.836 1 97.62 101 LEU B N 1
ATOM 3107 C CA . LEU B 1 101 ? 5.152 -6.605 -13.586 1 97.62 101 LEU B CA 1
ATOM 3108 C C . LEU B 1 101 ? 5.215 -5.172 -13.078 1 97.62 101 LEU B C 1
ATOM 3110 O O . LEU B 1 101 ? 6.035 -4.848 -12.211 1 97.62 101 LEU B O 1
ATOM 3114 N N . ARG B 1 102 ? 4.371 -4.305 -13.617 1 95.81 102 ARG B N 1
ATOM 3115 C CA . ARG B 1 102 ? 4.301 -2.918 -13.172 1 95.81 102 ARG B CA 1
ATOM 3116 C C . ARG B 1 102 ? 2.91 -2.338 -13.391 1 95.81 102 ARG B C 1
ATOM 3118 O O . ARG B 1 102 ? 2.096 -2.922 -14.109 1 95.81 102 ARG B O 1
ATOM 3125 N N . GLY B 1 103 ? 2.648 -1.159 -12.75 1 93.75 103 GLY B N 1
ATOM 3126 C CA . GLY B 1 103 ? 1.357 -0.505 -12.891 1 93.75 103 GLY B CA 1
ATOM 3127 C C . GLY B 1 103 ? 0.313 -1.026 -11.922 1 93.75 103 GLY B C 1
ATOM 3128 O O . GLY B 1 103 ? 0.637 -1.765 -10.992 1 93.75 103 GLY B O 1
ATOM 3129 N N . GLY B 1 104 ? -0.98 -0.547 -12.156 1 94.25 104 GLY B N 1
ATOM 3130 C CA . GLY B 1 104 ? -2.043 -0.927 -11.234 1 94.25 104 GLY B CA 1
ATOM 3131 C C . GLY B 1 104 ? -1.774 -0.5 -9.805 1 94.25 104 GLY B C 1
ATOM 3132 O O . GLY B 1 104 ? -1.467 0.666 -9.547 1 94.25 104 GLY B O 1
ATOM 3133 N N . PRO B 1 105 ? -1.85 -1.48 -8.875 1 95.12 105 PRO B N 1
ATOM 3134 C CA . PRO B 1 105 ? -1.672 -1.13 -7.465 1 95.12 105 PRO B CA 1
ATOM 3135 C C . PRO B 1 105 ? -0.212 -1.194 -7.02 1 95.12 105 PRO B C 1
ATOM 3137 O O . PRO B 1 105 ? 0.085 -1.009 -5.836 1 95.12 105 PRO B O 1
ATOM 3140 N N . LEU B 1 106 ? 0.72 -1.452 -7.902 1 95.62 106 LEU B N 1
ATOM 3141 C CA . LEU B 1 106 ? 2.119 -1.675 -7.555 1 95.62 106 LEU B CA 1
ATOM 3142 C C . LEU B 1 106 ? 2.871 -0.352 -7.453 1 95.62 106 LEU B C 1
ATOM 3144 O O . LEU B 1 106 ? 2.648 0.556 -8.258 1 95.62 106 LEU B O 1
ATOM 3148 N N . HIS B 1 107 ? 3.695 -0.306 -6.445 1 91.81 107 HIS B N 1
ATOM 3149 C CA . HIS B 1 107 ? 4.664 0.78 -6.352 1 91.81 107 HIS B CA 1
ATOM 3150 C C . HIS B 1 107 ? 6.031 0.345 -6.871 1 91.81 107 HIS B C 1
ATOM 3152 O O . HIS B 1 107 ? 6.848 -0.188 -6.113 1 91.81 107 HIS B O 1
ATOM 3158 N N . GLY B 1 108 ? 6.285 0.611 -8.148 1 91.69 108 GLY B N 1
ATOM 3159 C CA . GLY B 1 108 ? 7.539 0.212 -8.766 1 91.69 108 GLY B CA 1
ATOM 3160 C C . GLY B 1 108 ? 7.41 -1.014 -9.648 1 91.69 108 GLY B C 1
ATOM 3161 O O . GLY B 1 108 ? 6.309 -1.348 -10.094 1 91.69 108 GLY B O 1
ATOM 3162 N N . THR B 1 109 ? 8.586 -1.582 -9.906 1 95 109 THR B N 1
ATOM 3163 C CA . THR B 1 109 ? 8.641 -2.752 -10.773 1 95 109 THR B CA 1
ATOM 3164 C C . THR B 1 109 ? 8.898 -4.02 -9.961 1 95 109 THR B C 1
ATOM 3166 O O . THR B 1 109 ? 9.727 -4.016 -9.047 1 95 109 THR B O 1
ATOM 3169 N N . TYR B 1 110 ? 8.227 -5.047 -10.32 1 96.88 110 TYR B N 1
ATOM 3170 C CA . TYR B 1 110 ? 8.375 -6.344 -9.672 1 96.88 110 TYR B CA 1
ATOM 3171 C C . TYR B 1 110 ? 8.883 -7.395 -10.648 1 96.88 110 TYR B C 1
ATOM 3173 O O . TYR B 1 110 ? 8.398 -7.488 -11.781 1 96.88 110 TYR B O 1
ATOM 3181 N N . LYS B 1 111 ? 9.797 -8.234 -10.242 1 95.75 111 LYS B N 1
ATOM 3182 C CA . LYS B 1 111 ? 10.391 -9.281 -11.07 1 95.75 111 LYS B CA 1
ATOM 3183 C C . LYS B 1 111 ? 9.688 -10.617 -10.852 1 95.75 111 LYS B C 1
ATOM 3185 O O . LYS B 1 111 ? 9.414 -11 -9.711 1 95.75 111 LYS B O 1
ATOM 3190 N N . PHE B 1 112 ? 9.484 -11.266 -12.008 1 96.62 112 PHE B N 1
ATOM 3191 C CA . PHE B 1 112 ? 8.906 -12.602 -11.93 1 96.62 112 PHE B CA 1
ATOM 3192 C C . PHE B 1 112 ? 9.914 -13.594 -11.352 1 96.62 112 PHE B C 1
ATOM 3194 O O . PHE B 1 112 ? 11.047 -13.688 -11.836 1 96.62 112 PHE B O 1
ATOM 3201 N N . SER B 1 113 ? 9.445 -14.359 -10.305 1 94.62 113 SER B N 1
ATOM 3202 C CA . SER B 1 113 ? 10.328 -15.312 -9.648 1 94.62 113 SER B CA 1
ATOM 3203 C C . SER B 1 113 ? 9.953 -16.75 -10 1 94.62 113 SER B C 1
ATOM 3205 O O . SER B 1 113 ? 10.812 -17.547 -10.359 1 94.62 113 SER B O 1
ATOM 3207 N N . GLN B 1 114 ? 8.695 -17.047 -9.875 1 95.31 114 GLN B N 1
ATOM 3208 C CA . GLN B 1 114 ? 8.234 -18.406 -10.117 1 95.31 114 GLN B CA 1
ATOM 3209 C C . GLN B 1 114 ? 6.719 -18.453 -10.273 1 95.31 114 GLN B C 1
ATOM 3211 O O . GLN B 1 114 ? 6.023 -17.5 -9.938 1 95.31 114 GLN B O 1
ATOM 3216 N N . ALA B 1 115 ? 6.25 -19.625 -10.82 1 97.25 115 ALA B N 1
ATOM 3217 C CA . ALA B 1 115 ? 4.836 -20 -10.828 1 97.25 115 ALA B CA 1
ATOM 3218 C C . ALA B 1 115 ? 4.633 -21.375 -10.211 1 97.25 115 ALA B C 1
ATOM 3220 O O . ALA B 1 115 ? 5.457 -22.281 -10.398 1 97.25 115 ALA B O 1
ATOM 3221 N N . HIS B 1 116 ? 3.52 -21.547 -9.531 1 97.94 116 HIS B N 1
ATOM 3222 C CA . HIS B 1 116 ? 3.217 -22.875 -9.016 1 97.94 116 HIS B CA 1
ATOM 3223 C C . HIS B 1 116 ? 1.712 -23.125 -8.992 1 97.94 116 HIS B C 1
ATOM 3225 O O . HIS B 1 116 ? 0.919 -22.188 -9.055 1 97.94 116 HIS B O 1
ATOM 3231 N N . PHE B 1 117 ? 1.373 -24.406 -8.797 1 98.25 117 PHE B N 1
ATOM 3232 C CA . PHE B 1 117 ? 0.001 -24.828 -9.047 1 98.25 117 PHE B CA 1
ATOM 3233 C C . PHE B 1 117 ? -0.621 -25.422 -7.789 1 98.25 117 PHE B C 1
ATOM 3235 O O . PHE B 1 117 ? 0.067 -26.062 -6.996 1 98.25 117 PHE B O 1
ATOM 3242 N N . HIS B 1 118 ? -1.917 -25.219 -7.695 1 98.5 118 HIS B N 1
ATOM 3243 C CA . HIS B 1 118 ? -2.768 -25.859 -6.691 1 98.5 118 HIS B CA 1
ATOM 3244 C C . HIS B 1 118 ? -3.889 -26.656 -7.348 1 98.5 118 HIS B C 1
ATOM 3246 O O . HIS B 1 118 ? -4.477 -26.219 -8.336 1 98.5 118 HIS B O 1
ATOM 3252 N N . TRP B 1 119 ? -4.172 -27.859 -6.742 1 97.94 119 TRP B N 1
ATOM 3253 C CA . TRP B 1 119 ? -5.238 -28.719 -7.246 1 97.94 119 TRP B CA 1
ATOM 3254 C C . TRP B 1 119 ? -5.875 -29.516 -6.109 1 97.94 119 TRP B C 1
ATOM 3256 O O . TRP B 1 119 ? -5.383 -29.5 -4.98 1 97.94 119 TRP B O 1
ATOM 3266 N N . GLY B 1 120 ? -7.074 -30.156 -6.402 1 97 120 GLY B N 1
ATOM 3267 C CA . GLY B 1 120 ? -7.777 -31.016 -5.469 1 97 120 GLY B CA 1
ATOM 3268 C C . GLY B 1 120 ? -8.039 -32.406 -6.02 1 97 120 GLY B C 1
ATOM 3269 O O . GLY B 1 120 ? -7.75 -32.688 -7.188 1 97 120 GLY B O 1
ATOM 3270 N N . ASN B 1 121 ? -8.492 -33.312 -5.137 1 95.75 121 ASN B N 1
ATOM 3271 C CA . ASN B 1 121 ? -8.781 -34.688 -5.531 1 95.75 121 ASN B CA 1
ATOM 3272 C C . ASN B 1 121 ? -10.008 -34.781 -6.434 1 95.75 121 ASN B C 1
ATOM 3274 O O . ASN B 1 121 ? -10.234 -35.781 -7.094 1 95.75 121 ASN B O 1
ATOM 3278 N N . ARG B 1 122 ? -10.781 -33.688 -6.445 1 95.19 122 ARG B N 1
ATOM 3279 C CA . ARG B 1 122 ? -11.906 -33.531 -7.359 1 95.19 122 ARG B CA 1
ATOM 3280 C C . ARG B 1 122 ? -11.859 -32.188 -8.062 1 95.19 122 ARG B C 1
ATOM 3282 O O . ARG B 1 122 ? -11.273 -31.234 -7.543 1 95.19 122 ARG B O 1
ATOM 3289 N N . SER B 1 123 ? -12.5 -32.125 -9.227 1 94.44 123 SER B N 1
ATOM 3290 C CA . SER B 1 123 ? -12.391 -30.938 -10.047 1 94.44 123 SER B CA 1
ATOM 3291 C C . SER B 1 123 ? -13.32 -29.828 -9.547 1 94.44 123 SER B C 1
ATOM 3293 O O . SER B 1 123 ? -13.234 -28.688 -9.992 1 94.44 123 SER B O 1
ATOM 3295 N N . SER B 1 124 ? -14.148 -30.156 -8.625 1 92.75 124 SER B N 1
ATOM 3296 C CA . SER B 1 124 ? -15.023 -29.141 -8.047 1 92.75 124 SER B CA 1
ATOM 3297 C C . SER B 1 124 ? -14.289 -28.297 -7.012 1 92.75 124 SER B C 1
ATOM 3299 O O . SER B 1 124 ? -14.781 -27.25 -6.602 1 92.75 124 SER B O 1
ATOM 3301 N N . HIS B 1 125 ? -13.227 -28.844 -6.547 1 93.44 125 HIS B N 1
ATOM 3302 C CA . HIS B 1 125 ? -12.469 -28.109 -5.547 1 93.44 125 HIS B CA 1
ATOM 3303 C C . HIS B 1 125 ? -10.969 -28.234 -5.785 1 93.44 125 HIS B C 1
ATOM 3305 O O . HIS B 1 125 ? -10.453 -29.344 -5.918 1 93.44 125 HIS B O 1
ATOM 3311 N N . GLY B 1 126 ? -10.273 -27.172 -5.871 1 97.62 126 GLY B N 1
ATOM 3312 C CA . GLY B 1 126 ? -8.836 -27.203 -6.055 1 97.62 126 GLY B CA 1
ATOM 3313 C C . GLY B 1 126 ? -8.18 -25.844 -5.914 1 97.62 126 GLY B C 1
ATOM 3314 O O . GLY B 1 126 ? -6.984 -25.75 -5.637 1 97.62 126 GLY B O 1
ATOM 3315 N N . SER B 1 127 ? -8.922 -24.812 -6.152 1 98.56 127 SER B N 1
ATOM 3316 C CA . SER B 1 127 ? -8.398 -23.469 -5.977 1 98.56 127 SER B CA 1
ATOM 3317 C C . SER B 1 127 ? -8.328 -23.078 -4.5 1 98.56 127 SER B C 1
ATOM 3319 O O . SER B 1 127 ? -9.07 -23.625 -3.68 1 98.56 127 SER B O 1
ATOM 3321 N N . GLU B 1 128 ? -7.426 -22.156 -4.191 1 98.44 128 GLU B N 1
ATOM 3322 C CA . GLU B 1 128 ? -7.309 -21.656 -2.826 1 98.44 128 GLU B CA 1
ATOM 3323 C C . GLU B 1 128 ? -8.297 -20.516 -2.574 1 98.44 128 GLU B C 1
ATOM 3325 O O . GLU B 1 128 ? -9.078 -20.578 -1.622 1 98.44 128 GLU B O 1
ATOM 3330 N N . HIS B 1 129 ? -8.281 -19.547 -3.377 1 98.75 129 HIS B N 1
ATOM 3331 C CA . HIS B 1 129 ? -9.281 -18.484 -3.279 1 98.75 129 HIS B CA 1
ATOM 3332 C C . HIS B 1 129 ? -10.648 -18.969 -3.734 1 98.75 129 HIS B C 1
ATOM 3334 O O . HIS B 1 129 ? -10.75 -19.953 -4.48 1 98.75 129 HIS B O 1
ATOM 3340 N N . THR B 1 130 ? -11.656 -18.328 -3.242 1 98.38 130 THR B N 1
ATOM 3341 C CA . THR B 1 130 ? -13.016 -18.5 -3.752 1 98.38 130 THR B CA 1
ATOM 3342 C C . THR B 1 130 ? -13.602 -17.172 -4.191 1 98.38 130 THR B C 1
ATOM 3344 O O . THR B 1 130 ? -13.203 -16.109 -3.697 1 98.38 130 THR B O 1
ATOM 3347 N N . ILE B 1 131 ? -14.461 -17.219 -5.176 1 98.19 131 ILE B N 1
ATOM 3348 C CA . ILE B 1 131 ? -15.266 -16.062 -5.586 1 98.19 131 ILE B CA 1
ATOM 3349 C C . ILE B 1 131 ? -16.734 -16.312 -5.207 1 98.19 131 ILE B C 1
ATOM 3351 O O . ILE B 1 131 ? -17.359 -17.234 -5.703 1 98.19 131 ILE B O 1
ATOM 3355 N N . ASN B 1 132 ? -17.219 -15.477 -4.273 1 97.81 132 ASN B N 1
ATOM 3356 C CA . ASN B 1 132 ? -18.578 -15.641 -3.777 1 97.81 132 ASN B CA 1
ATOM 3357 C C . ASN B 1 132 ? -18.828 -17.047 -3.238 1 97.81 132 ASN B C 1
ATOM 3359 O O . ASN B 1 132 ? -19.859 -17.656 -3.535 1 97.81 132 ASN B O 1
ATOM 3363 N N . GLY B 1 133 ? -17.844 -17.594 -2.717 1 96.94 133 GLY B N 1
ATOM 3364 C CA . GLY B 1 133 ? -17.953 -18.891 -2.078 1 96.94 133 GLY B CA 1
ATOM 3365 C C . GLY B 1 133 ? -17.688 -20.047 -3.023 1 96.94 133 GLY B C 1
ATOM 3366 O O . GLY B 1 133 ? -17.672 -21.203 -2.609 1 96.94 133 GLY B O 1
ATOM 3367 N N . HIS B 1 134 ? -17.453 -19.781 -4.242 1 96.56 134 HIS B N 1
ATOM 3368 C CA . HIS B 1 134 ? -17.266 -20.844 -5.242 1 96.56 134 HIS B CA 1
ATOM 3369 C C . HIS B 1 134 ? -15.789 -21.156 -5.445 1 96.56 134 HIS B C 1
ATOM 3371 O O . HIS B 1 134 ? -14.977 -20.234 -5.637 1 96.56 134 HIS B O 1
ATOM 3377 N N . GLN B 1 135 ? -15.484 -22.406 -5.441 1 96.88 135 GLN B N 1
ATOM 3378 C CA . GLN B 1 135 ? -14.133 -22.891 -5.711 1 96.88 135 GLN B CA 1
ATOM 3379 C C . GLN B 1 135 ? -13.992 -23.359 -7.156 1 96.88 135 GLN B C 1
ATOM 3381 O O . GLN B 1 135 ? -14.984 -23.719 -7.797 1 96.88 135 GLN B O 1
ATOM 3386 N N . TYR B 1 136 ? -12.75 -23.438 -7.629 1 97.56 136 TYR B N 1
ATOM 3387 C CA . TYR B 1 136 ? -12.445 -23.859 -8.992 1 97.56 136 TYR B CA 1
ATOM 3388 C C . TYR B 1 136 ? -11.547 -25.094 -9 1 97.56 136 TYR B C 1
ATOM 3390 O O . TYR B 1 136 ? -11.086 -25.531 -7.945 1 97.56 136 TYR B O 1
ATOM 3398 N N . SER B 1 137 ? -11.336 -25.656 -10.203 1 97.38 137 SER B N 1
ATOM 3399 C CA . SER B 1 137 ? -10.625 -26.922 -10.328 1 97.38 137 SER B CA 1
ATOM 3400 C C . SER B 1 137 ? -9.164 -26.781 -9.914 1 97.38 137 SER B C 1
ATOM 3402 O O . SER B 1 137 ? -8.594 -27.688 -9.32 1 97.38 137 SER B O 1
ATOM 3404 N N . MET B 1 138 ? -8.547 -25.703 -10.305 1 98.25 138 MET B N 1
ATOM 3405 C CA . MET B 1 138 ? -7.152 -25.422 -9.977 1 98.25 138 MET B CA 1
ATOM 3406 C C . MET B 1 138 ? -6.93 -23.922 -9.805 1 98.25 138 MET B C 1
ATOM 3408 O O . MET B 1 138 ? -7.793 -23.109 -10.156 1 98.25 138 MET B O 1
ATOM 3412 N N . GLU B 1 139 ? -5.793 -23.609 -9.258 1 98.75 139 GLU B N 1
ATOM 3413 C CA . GLU B 1 139 ? -5.309 -22.234 -9.156 1 98.75 139 GLU B CA 1
ATOM 3414 C C . GLU B 1 139 ? -3.805 -22.156 -9.406 1 98.75 139 GLU B C 1
ATOM 3416 O O . GLU B 1 139 ? -3.055 -23.031 -8.977 1 98.75 139 GLU B O 1
ATOM 3421 N N . VAL B 1 140 ? -3.355 -21.141 -10.109 1 98.56 140 VAL B N 1
ATOM 3422 C CA . VAL B 1 140 ? -1.943 -20.891 -10.375 1 98.56 140 VAL B CA 1
ATOM 3423 C C . VAL B 1 140 ? -1.516 -19.578 -9.719 1 98.56 140 VAL B C 1
ATOM 3425 O O . VAL B 1 140 ? -2.221 -18.578 -9.805 1 98.56 140 VAL B O 1
ATOM 3428 N N . HIS B 1 141 ? -0.373 -19.625 -9.055 1 98.75 141 HIS B N 1
ATOM 3429 C CA . HIS B 1 141 ? 0.205 -18.438 -8.445 1 98.75 141 HIS B CA 1
ATOM 3430 C C . HIS B 1 141 ? 1.47 -18 -9.18 1 98.75 141 HIS B C 1
ATOM 3432 O O . HIS B 1 141 ? 2.414 -18.781 -9.312 1 98.75 141 HIS B O 1
ATOM 3438 N N . PHE B 1 142 ? 1.496 -16.75 -9.688 1 98.38 142 PHE B N 1
ATOM 3439 C CA . PHE B 1 142 ? 2.713 -16.078 -10.117 1 98.38 142 PHE B CA 1
ATOM 3440 C C . PHE B 1 142 ? 3.32 -15.273 -8.977 1 98.38 142 PHE B C 1
ATOM 3442 O O . PHE B 1 142 ? 2.736 -14.281 -8.539 1 98.38 142 PHE B O 1
ATOM 3449 N N . VAL B 1 143 ? 4.496 -15.641 -8.578 1 97.5 143 VAL B N 1
ATOM 3450 C CA . VAL B 1 143 ? 5.152 -14.953 -7.473 1 97.5 143 VAL B CA 1
ATOM 3451 C C . VAL B 1 143 ? 6.168 -13.953 -8.016 1 97.5 143 VAL B C 1
ATOM 3453 O O . VAL B 1 143 ? 7 -14.297 -8.859 1 97.5 143 VAL B O 1
ATOM 3456 N N . HIS B 1 144 ? 6.062 -12.672 -7.555 1 97.38 144 HIS B N 1
ATOM 3457 C CA . HIS B 1 144 ? 6.98 -11.594 -7.922 1 97.38 144 HIS B CA 1
ATOM 3458 C C . HIS B 1 144 ? 7.605 -10.961 -6.688 1 97.38 144 HIS B C 1
ATOM 3460 O O . HIS B 1 144 ? 6.992 -10.93 -5.617 1 97.38 144 HIS B O 1
ATOM 3466 N N . HIS B 1 145 ? 8.812 -10.492 -6.844 1 96.06 145 HIS B N 1
ATOM 3467 C CA . HIS B 1 145 ? 9.414 -9.672 -5.805 1 96.06 145 HIS B CA 1
ATOM 3468 C C . HIS B 1 145 ? 9.852 -8.312 -6.352 1 96.06 145 HIS B C 1
ATOM 3470 O O . HIS B 1 145 ? 10.219 -8.203 -7.523 1 96.06 145 HIS B O 1
ATOM 3476 N N . HIS B 1 146 ? 9.75 -7.34 -5.543 1 95.81 146 HIS B N 1
ATOM 3477 C CA . HIS B 1 146 ? 10.148 -5.992 -5.934 1 95.81 146 HIS B CA 1
ATOM 3478 C C . HIS B 1 146 ? 11.602 -5.961 -6.391 1 95.81 146 HIS B C 1
ATOM 3480 O O . HIS B 1 146 ? 12.461 -6.602 -5.781 1 95.81 146 HIS B O 1
ATOM 3486 N N . SER B 1 147 ? 11.906 -5.172 -7.391 1 93.81 147 SER B N 1
ATOM 3487 C CA . SER B 1 147 ? 13.203 -5.168 -8.062 1 93.81 147 SER B CA 1
ATOM 3488 C C . SER B 1 147 ? 14.297 -4.641 -7.145 1 93.81 147 SER B C 1
ATOM 3490 O O . SER B 1 147 ? 15.484 -4.852 -7.398 1 93.81 147 SER B O 1
ATOM 3492 N N . LYS B 1 148 ? 13.922 -3.943 -6.098 1 91.56 148 LYS B N 1
ATOM 3493 C CA . LYS B 1 148 ? 14.922 -3.412 -5.18 1 91.56 148 LYS B CA 1
ATOM 3494 C C . LYS B 1 148 ? 15.555 -4.527 -4.352 1 91.56 148 LYS B C 1
ATOM 3496 O O . LYS B 1 148 ? 16.609 -4.332 -3.738 1 91.56 148 LYS B O 1
ATOM 3501 N N . TYR B 1 149 ? 14.938 -5.621 -4.273 1 92.88 149 TYR B N 1
ATOM 3502 C CA . TYR B 1 149 ? 15.477 -6.77 -3.551 1 92.88 149 TYR B CA 1
ATOM 3503 C C . TYR B 1 149 ? 16.109 -7.77 -4.512 1 92.88 149 TYR B C 1
ATOM 3505 O O . TYR B 1 149 ? 15.688 -7.879 -5.668 1 92.88 149 TYR B O 1
ATOM 3513 N N . LYS B 1 150 ? 17.031 -8.555 -4.043 1 91.31 150 LYS B N 1
ATOM 3514 C CA . LYS B 1 150 ? 17.781 -9.5 -4.879 1 91.31 150 LYS B CA 1
ATOM 3515 C C . LYS B 1 150 ? 16.938 -10.727 -5.188 1 91.31 150 LYS B C 1
ATOM 3517 O O . LYS B 1 150 ? 17.047 -11.312 -6.273 1 91.31 150 LYS B O 1
ATOM 3522 N N . ASN B 1 151 ? 16.141 -11.117 -4.254 1 92.69 151 ASN B N 1
ATOM 3523 C CA . ASN B 1 151 ? 15.344 -12.336 -4.387 1 92.69 151 ASN B CA 1
ATOM 3524 C C . ASN B 1 151 ? 14.148 -12.32 -3.439 1 92.69 151 ASN B C 1
ATOM 3526 O O . ASN B 1 151 ? 13.969 -11.375 -2.674 1 92.69 151 ASN B O 1
ATOM 3530 N N . ILE B 1 152 ? 13.336 -13.391 -3.488 1 92.62 152 ILE B N 1
ATOM 3531 C CA . ILE B 1 152 ? 12.117 -13.531 -2.707 1 92.62 152 ILE B CA 1
ATOM 3532 C C . ILE B 1 152 ? 12.453 -13.539 -1.218 1 92.62 152 ILE B C 1
ATOM 3534 O O . ILE B 1 152 ? 11.727 -12.953 -0.408 1 92.62 152 ILE B O 1
ATOM 3538 N N . LYS B 1 153 ? 13.531 -14.211 -0.871 1 91.81 153 LYS B N 1
ATOM 3539 C CA . LYS B 1 153 ? 13.898 -14.344 0.534 1 91.81 153 LYS B CA 1
ATOM 3540 C C . LYS B 1 153 ? 14.148 -12.984 1.174 1 91.81 153 LYS B C 1
ATOM 3542 O O . LYS B 1 153 ? 13.695 -12.727 2.293 1 91.81 153 LYS B O 1
ATOM 3547 N N . GLU B 1 154 ? 14.805 -12.141 0.473 1 92.19 154 GLU B N 1
ATOM 3548 C CA . GLU B 1 154 ? 15.086 -10.797 0.971 1 92.19 154 GLU B CA 1
ATOM 3549 C C . GLU B 1 154 ? 13.82 -9.945 1.015 1 92.19 154 GLU B C 1
ATOM 3551 O O . GLU B 1 154 ? 13.664 -9.102 1.896 1 92.19 154 GLU B O 1
ATOM 3556 N N . ALA B 1 155 ? 12.93 -10.172 0.133 1 93.25 155 ALA B N 1
ATOM 3557 C CA . ALA B 1 155 ? 11.727 -9.367 -0.014 1 93.25 155 ALA B CA 1
ATOM 3558 C C . ALA B 1 155 ? 10.656 -9.789 0.99 1 93.25 155 ALA B C 1
ATOM 3560 O O . ALA B 1 155 ? 9.766 -9.008 1.326 1 93.25 155 ALA B O 1
ATOM 3561 N N . ARG B 1 156 ? 10.719 -10.977 1.482 1 92.25 156 ARG B N 1
ATOM 3562 C CA . ARG B 1 156 ? 9.695 -11.547 2.355 1 92.25 156 ARG B CA 1
ATOM 3563 C C . ARG B 1 156 ? 9.547 -10.719 3.633 1 92.25 156 ARG B C 1
ATOM 3565 O O . ARG B 1 156 ? 10.539 -10.352 4.258 1 92.25 156 ARG B O 1
ATOM 3572 N N . GLY B 1 157 ? 8.289 -10.469 3.922 1 84.94 157 GLY B N 1
ATOM 3573 C CA . GLY B 1 157 ? 8 -9.75 5.156 1 84.94 157 GLY B CA 1
ATOM 3574 C C . GLY B 1 157 ? 8.156 -8.25 5.023 1 84.94 157 GLY B C 1
ATOM 3575 O O . GLY B 1 157 ? 7.75 -7.496 5.906 1 84.94 157 GLY B O 1
ATOM 3576 N N . LYS B 1 158 ? 8.688 -7.797 3.941 1 84.81 158 LYS B N 1
ATOM 3577 C CA . LYS B 1 158 ? 8.914 -6.367 3.74 1 84.81 158 LYS B CA 1
ATOM 3578 C C . LYS B 1 158 ? 7.695 -5.695 3.119 1 84.81 158 LYS B C 1
ATOM 3580 O O . LYS B 1 158 ? 6.973 -6.316 2.334 1 84.81 158 LYS B O 1
ATOM 3585 N N . VAL B 1 159 ? 7.473 -4.453 3.541 1 82.12 159 VAL B N 1
ATOM 3586 C CA . VAL B 1 159 ? 6.43 -3.662 2.895 1 82.12 159 VAL B CA 1
ATOM 3587 C C . VAL B 1 159 ? 6.734 -3.521 1.406 1 82.12 159 VAL B C 1
ATOM 3589 O O . VAL B 1 159 ? 7.863 -3.201 1.025 1 82.12 159 VAL B O 1
ATOM 3592 N N . ASP B 1 160 ? 5.809 -3.85 0.572 1 87.38 160 ASP B N 1
ATOM 3593 C CA . ASP B 1 160 ? 5.918 -3.793 -0.882 1 87.38 160 ASP B CA 1
ATOM 3594 C C . ASP B 1 160 ? 6.988 -4.758 -1.389 1 87.38 160 ASP B C 1
ATOM 3596 O O . ASP B 1 160 ? 7.629 -4.504 -2.408 1 87.38 160 ASP B O 1
ATOM 3600 N N . GLY B 1 161 ? 7.188 -5.754 -0.641 1 93.12 161 GLY B N 1
ATOM 3601 C CA . GLY B 1 161 ? 8.234 -6.695 -0.997 1 93.12 161 GLY B CA 1
ATOM 3602 C C . GLY B 1 161 ? 7.789 -7.73 -2.012 1 93.12 161 GLY B C 1
ATOM 3603 O O . GLY B 1 161 ? 8.523 -8.031 -2.957 1 93.12 161 GLY B O 1
ATOM 3604 N N . LEU B 1 162 ? 6.582 -8.195 -1.803 1 96.75 162 LEU B N 1
ATOM 3605 C CA . LEU B 1 162 ? 6.109 -9.289 -2.635 1 96.75 162 LEU B CA 1
ATOM 3606 C C . LEU B 1 162 ? 4.754 -8.961 -3.254 1 96.75 162 LEU B C 1
ATOM 3608 O O . LEU B 1 162 ? 3.93 -8.289 -2.631 1 96.75 162 LEU B O 1
ATOM 3612 N N . CYS B 1 163 ? 4.539 -9.469 -4.457 1 98.25 163 CYS B N 1
ATOM 3613 C CA . CYS B 1 163 ? 3.246 -9.484 -5.133 1 98.25 163 CYS B CA 1
ATOM 3614 C C . CYS B 1 163 ? 2.961 -10.859 -5.734 1 98.25 163 CYS B C 1
ATOM 3616 O O . CYS B 1 163 ? 3.807 -11.422 -6.43 1 98.25 163 CYS B O 1
ATOM 3618 N N . VAL B 1 164 ? 1.792 -11.359 -5.469 1 98.75 164 VAL B N 1
ATOM 3619 C CA . VAL B 1 164 ? 1.377 -12.633 -6.055 1 98.75 164 VAL B CA 1
ATOM 3620 C C . VAL B 1 164 ? 0.128 -12.422 -6.906 1 98.75 164 VAL B C 1
ATOM 3622 O O . VAL B 1 164 ? -0.86 -11.852 -6.441 1 98.75 164 VAL B O 1
ATOM 3625 N N . VAL B 1 165 ? 0.191 -12.875 -8.156 1 98.88 165 VAL B N 1
ATOM 3626 C CA . VAL B 1 165 ? -0.963 -12.852 -9.047 1 98.88 165 VAL B CA 1
ATOM 3627 C C . VAL B 1 165 ? -1.577 -14.242 -9.133 1 98.88 165 VAL B C 1
ATOM 3629 O O . VAL B 1 165 ? -0.88 -15.219 -9.414 1 98.88 165 VAL B O 1
ATOM 3632 N N . ALA B 1 166 ? -2.857 -14.336 -8.938 1 98.88 166 ALA B N 1
ATOM 3633 C CA . ALA B 1 166 ? -3.555 -15.617 -8.953 1 98.88 166 ALA B CA 1
ATOM 3634 C C . ALA B 1 166 ? -4.477 -15.727 -10.164 1 98.88 166 ALA B C 1
ATOM 3636 O O . ALA B 1 166 ? -5.23 -14.797 -10.469 1 98.88 166 ALA B O 1
ATOM 3637 N N . PHE B 1 167 ? -4.43 -16.922 -10.836 1 98.5 167 PHE B N 1
ATOM 3638 C CA . PHE B 1 167 ? -5.293 -17.297 -11.945 1 98.5 167 PHE B CA 1
ATOM 3639 C C . PHE B 1 167 ? -6.051 -18.578 -11.648 1 98.5 167 PHE B C 1
ATOM 3641 O O . PHE B 1 167 ? -5.484 -19.531 -11.102 1 98.5 167 PHE B O 1
ATOM 3648 N N . PHE B 1 168 ? -7.301 -18.625 -12.125 1 98.06 168 PHE B N 1
ATOM 3649 C CA . PHE B 1 168 ? -8.094 -19.828 -11.961 1 98.06 168 PHE B CA 1
ATOM 3650 C C . PHE B 1 168 ? -8.07 -20.672 -13.234 1 98.06 168 PHE B C 1
ATOM 3652 O O . PHE B 1 168 ? -8.023 -20.125 -14.344 1 98.06 168 PHE B O 1
ATOM 3659 N N . LEU B 1 169 ? -8.086 -22 -13.023 1 97.06 169 LEU B N 1
ATOM 3660 C CA . LEU B 1 169 ? -8.367 -22.969 -14.07 1 97.06 169 LEU B CA 1
ATOM 3661 C C . LEU B 1 169 ? -9.648 -23.75 -13.766 1 97.06 169 LEU B C 1
ATOM 3663 O O . LEU B 1 169 ? -9.891 -24.125 -12.617 1 97.06 169 LEU B O 1
ATOM 3667 N N . LYS B 1 170 ? -10.422 -23.953 -14.781 1 95.69 170 LYS B N 1
ATOM 3668 C CA . LYS B 1 170 ? -11.711 -24.625 -14.586 1 95.69 170 LYS B CA 1
ATOM 3669 C C . LYS B 1 170 ? -11.922 -25.719 -15.633 1 95.69 170 LYS B C 1
ATOM 3671 O O . LYS B 1 170 ? -11.719 -25.484 -16.828 1 95.69 170 LYS B O 1
ATOM 3676 N N . VAL B 1 171 ? -12.289 -26.891 -15.172 1 95.25 171 VAL B N 1
ATOM 3677 C CA . VAL B 1 171 ? -12.656 -27.984 -16.078 1 95.25 171 VAL B CA 1
ATOM 3678 C C . VAL B 1 171 ? -13.984 -27.656 -16.766 1 95.25 171 VAL B C 1
ATOM 3680 O O . VAL B 1 171 ? -14.977 -27.359 -16.094 1 95.25 171 VAL B O 1
ATOM 3683 N N . THR B 1 172 ? -13.859 -27.562 -18.078 1 88.81 172 THR B N 1
ATOM 3684 C CA . THR B 1 172 ? -15.07 -27.328 -18.859 1 88.81 172 THR B CA 1
ATOM 3685 C C . THR B 1 172 ? -15.234 -28.422 -19.922 1 88.81 172 THR B C 1
ATOM 3687 O O . THR B 1 172 ? -14.266 -29.078 -20.297 1 88.81 172 THR B O 1
ATOM 3690 N N . GLU B 1 173 ? -16.422 -28.984 -20.281 1 72.56 173 GLU B N 1
ATOM 3691 C CA . GLU B 1 173 ? -16.656 -29.953 -21.328 1 72.56 173 GLU B CA 1
ATOM 3692 C C . GLU B 1 173 ? -16.359 -29.375 -22.703 1 72.56 173 GLU B C 1
ATOM 3694 O O . GLU B 1 173 ? -16.016 -30.109 -23.641 1 72.56 173 GLU B O 1
ATOM 3699 N N . LYS B 1 174 ? -16.5 -28.188 -23.047 1 60.53 174 LYS B N 1
ATOM 3700 C CA . LYS B 1 174 ? -16.75 -27.625 -24.359 1 60.53 174 LYS B CA 1
ATOM 3701 C C . LYS B 1 174 ? -15.445 -27.141 -25 1 60.53 174 LYS B C 1
ATOM 3703 O O . LYS B 1 174 ? -15.367 -27.016 -26.234 1 60.53 174 LYS B O 1
ATOM 3708 N N . ASN B 1 175 ? -14.359 -26.469 -24.438 1 56.22 175 ASN B N 1
ATOM 3709 C CA . ASN B 1 175 ? -13.578 -25.5 -25.203 1 56.22 175 ASN B CA 1
ATOM 3710 C C . ASN B 1 175 ? -12.227 -26.062 -25.609 1 56.22 175 ASN B C 1
ATOM 3712 O O . ASN B 1 175 ? -11.273 -26.047 -24.828 1 56.22 175 ASN B O 1
ATOM 3716 N N . PRO B 1 176 ? -12.086 -26.5 -26.844 1 56.62 176 PRO B N 1
ATOM 3717 C CA . PRO B 1 176 ? -10.883 -27.172 -27.328 1 56.62 176 PRO B CA 1
ATOM 3718 C C . PRO B 1 176 ? -9.648 -26.266 -27.281 1 56.62 176 PRO B C 1
ATOM 3720 O O . PRO B 1 176 ? -8.531 -26.766 -27.109 1 56.62 176 PRO B O 1
ATOM 3723 N N . ARG B 1 177 ? -9.641 -24.906 -27.641 1 52.72 177 ARG B N 1
ATOM 3724 C CA . ARG B 1 177 ? -8.422 -24.141 -27.891 1 52.72 177 ARG B CA 1
ATOM 3725 C C . ARG B 1 177 ? -7.629 -23.938 -26.609 1 52.72 177 ARG B C 1
ATOM 3727 O O . ARG B 1 177 ? -6.406 -24.094 -26.594 1 52.72 177 ARG B O 1
ATOM 3734 N N . THR B 1 178 ? -8.188 -23.25 -25.531 1 54.81 178 THR B N 1
ATOM 3735 C CA . THR B 1 178 ? -7.457 -23.016 -24.281 1 54.81 178 THR B CA 1
ATOM 3736 C C . THR B 1 178 ? -6.91 -24.312 -23.719 1 54.81 178 THR B C 1
ATOM 3738 O O . THR B 1 178 ? -5.789 -24.359 -23.203 1 54.81 178 THR B O 1
ATOM 3741 N N . ASN B 1 179 ? -7.457 -25.281 -24.172 1 65.31 179 ASN B N 1
ATOM 3742 C CA . ASN B 1 179 ? -7.07 -26.625 -23.719 1 65.31 179 ASN B CA 1
ATOM 3743 C C . ASN B 1 179 ? -5.754 -27.062 -24.359 1 65.31 179 ASN B C 1
ATOM 3745 O O . ASN B 1 179 ? -4.91 -27.656 -23.688 1 65.31 179 ASN B O 1
ATOM 3749 N N . ASN B 1 180 ? -5.52 -26.453 -25.5 1 80.44 180 ASN B N 1
ATOM 3750 C CA . ASN B 1 180 ? -4.324 -26.922 -26.188 1 80.44 180 ASN B CA 1
ATOM 3751 C C . ASN B 1 180 ? -3.061 -26.266 -25.625 1 80.44 180 ASN B C 1
ATOM 3753 O O . ASN B 1 180 ? -2.029 -26.938 -25.484 1 80.44 180 ASN B O 1
ATOM 3757 N N . ARG B 1 181 ? -3.156 -25.016 -25.188 1 89.38 181 ARG B N 1
ATOM 3758 C CA . ARG B 1 181 ? -1.977 -24.344 -24.672 1 89.38 181 ARG B CA 1
ATOM 3759 C C . ARG B 1 181 ? -1.574 -24.906 -23.312 1 89.38 181 ARG B C 1
ATOM 3761 O O . ARG B 1 181 ? -0.394 -24.906 -22.953 1 89.38 181 ARG B O 1
ATOM 3768 N N . PHE B 1 182 ? -2.508 -25.453 -22.641 1 94.56 182 PHE B N 1
ATOM 3769 C CA . PHE B 1 182 ? -2.209 -26.031 -21.328 1 94.56 182 PHE B CA 1
ATOM 3770 C C . PHE B 1 182 ? -1.428 -27.328 -21.484 1 94.56 182 PHE B C 1
ATOM 3772 O O . PHE B 1 182 ? -0.735 -27.75 -20.547 1 94.56 182 PHE B O 1
ATOM 3779 N N . ASN B 1 183 ? -1.486 -27.906 -22.672 1 94.19 183 ASN B N 1
ATOM 3780 C CA . ASN B 1 183 ? -0.732 -29.125 -22.953 1 94.19 183 ASN B CA 1
ATOM 3781 C C . ASN B 1 183 ? 0.773 -28.875 -22.891 1 94.19 183 ASN B C 1
ATOM 3783 O O . ASN B 1 183 ? 1.548 -29.812 -22.656 1 94.19 183 ASN B O 1
ATOM 3787 N N . LEU B 1 184 ? 1.157 -27.609 -23.094 1 94.69 184 LEU B N 1
ATOM 3788 C CA . LEU B 1 184 ? 2.574 -27.281 -22.969 1 94.69 184 LEU B CA 1
ATOM 3789 C C . LEU B 1 184 ? 3.102 -27.625 -21.578 1 94.69 184 LEU B C 1
ATOM 3791 O O . LEU B 1 184 ? 4.27 -27.984 -21.422 1 94.69 184 LEU B O 1
ATOM 3795 N N . ILE B 1 185 ? 2.268 -27.562 -20.594 1 96.69 185 ILE B N 1
ATOM 3796 C CA . ILE B 1 185 ? 2.621 -27.891 -19.219 1 96.69 185 ILE B CA 1
ATOM 3797 C C . ILE B 1 185 ? 2.414 -29.391 -18.969 1 96.69 185 ILE B C 1
ATOM 3799 O O . ILE B 1 185 ? 3.303 -30.078 -18.453 1 96.69 185 ILE B O 1
ATOM 3803 N N . VAL B 1 186 ? 1.327 -29.953 -19.422 1 95.75 186 VAL B N 1
ATOM 3804 C CA . VAL B 1 186 ? 0.878 -31.297 -19.125 1 95.75 186 VAL B CA 1
ATOM 3805 C C . VAL B 1 186 ? 1.877 -32.312 -19.688 1 95.75 186 VAL B C 1
ATOM 3807 O O . VAL B 1 186 ? 2.137 -33.344 -19.062 1 95.75 186 VAL B O 1
ATOM 3810 N N . HIS B 1 187 ? 2.465 -32 -20.75 1 94.88 187 HIS B N 1
ATOM 3811 C CA . HIS B 1 187 ? 3.395 -32.906 -21.422 1 94.88 187 HIS B CA 1
ATOM 3812 C C . HIS B 1 187 ? 4.609 -33.188 -20.547 1 94.88 187 HIS B C 1
ATOM 3814 O O . HIS B 1 187 ? 5.258 -34.219 -20.688 1 94.88 187 HIS B O 1
ATOM 3820 N N . HIS B 1 188 ? 4.898 -32.312 -19.641 1 96.5 188 HIS B N 1
ATOM 3821 C CA . HIS B 1 188 ? 6.07 -32.469 -18.781 1 96.5 188 HIS B CA 1
ATOM 3822 C C . HIS B 1 188 ? 5.73 -33.312 -17.547 1 96.5 188 HIS B C 1
ATOM 3824 O O . HIS B 1 188 ? 6.629 -33.781 -16.859 1 96.5 188 HIS B O 1
ATOM 3830 N N . LEU B 1 189 ? 4.496 -33.5 -17.203 1 96.56 189 LEU B N 1
ATOM 3831 C CA . LEU B 1 189 ? 4.086 -34 -15.891 1 96.56 189 LEU B CA 1
ATOM 3832 C C . LEU B 1 189 ? 4.43 -35.469 -15.734 1 96.56 189 LEU B C 1
ATOM 3834 O O . LEU B 1 189 ? 4.691 -35.938 -14.625 1 96.56 189 LEU B O 1
ATOM 3838 N N . THR B 1 190 ? 4.461 -36.25 -16.812 1 93.81 190 THR B N 1
ATOM 3839 C CA . THR B 1 190 ? 4.82 -37.656 -16.734 1 93.81 190 THR B CA 1
ATOM 3840 C C . THR B 1 190 ? 6.246 -37.812 -16.219 1 93.81 190 THR B C 1
ATOM 3842 O O . THR B 1 190 ? 6.531 -38.719 -15.438 1 93.81 190 THR B O 1
ATOM 3845 N N . LYS B 1 191 ? 7.074 -36.906 -16.641 1 94.88 191 LYS B N 1
ATOM 3846 C CA . LYS B 1 191 ? 8.477 -36.969 -16.234 1 94.88 191 LYS B CA 1
ATOM 3847 C C . LYS B 1 191 ? 8.672 -36.406 -14.844 1 94.88 191 LYS B C 1
ATOM 3849 O O . LYS B 1 191 ? 9.742 -36.531 -14.242 1 94.88 191 LYS B O 1
ATOM 3854 N N . LEU B 1 192 ? 7.68 -35.75 -14.367 1 95.31 192 LEU B N 1
ATOM 3855 C CA . LEU B 1 192 ? 7.785 -35.062 -13.078 1 95.31 192 LEU B CA 1
ATOM 3856 C C . LEU B 1 192 ? 7.074 -35.844 -11.984 1 95.31 192 LEU B C 1
ATOM 3858 O O . LEU B 1 192 ? 6.906 -35.375 -10.867 1 95.31 192 LEU B O 1
ATOM 3862 N N . ARG B 1 193 ? 6.664 -37.062 -12.219 1 93.75 193 ARG B N 1
ATOM 3863 C CA . ARG B 1 193 ? 5.855 -37.812 -11.273 1 93.75 193 ARG B CA 1
ATOM 3864 C C . ARG B 1 193 ? 6.656 -38.156 -10.023 1 93.75 193 ARG B C 1
ATOM 3866 O O . ARG B 1 193 ? 6.102 -38.25 -8.922 1 93.75 193 ARG B O 1
ATOM 3873 N N . SER B 1 194 ? 7.977 -38.375 -10.234 1 90.56 194 SER B N 1
ATOM 3874 C CA . SER B 1 194 ? 8.812 -38.656 -9.078 1 90.56 194 SER B CA 1
ATOM 3875 C C . SER B 1 194 ? 9.25 -37.375 -8.375 1 90.56 194 SER B C 1
ATOM 3877 O O . SER B 1 194 ? 9.547 -36.375 -9.031 1 90.56 194 SER B O 1
ATOM 3879 N N . ALA B 1 195 ? 9.414 -37.469 -7.105 1 86.56 195 ALA B N 1
ATOM 3880 C CA . ALA B 1 195 ? 9.797 -36.312 -6.301 1 86.56 195 ALA B CA 1
ATOM 3881 C C . ALA B 1 195 ? 11.164 -35.781 -6.723 1 86.56 195 ALA B C 1
ATOM 3883 O O . ALA B 1 195 ? 12.07 -36.531 -7.043 1 86.56 195 ALA B O 1
ATOM 3884 N N . LYS B 1 196 ? 11.305 -34.438 -6.785 1 88.75 196 LYS B N 1
ATOM 3885 C CA . LYS B 1 196 ? 12.547 -33.688 -7.02 1 88.75 196 LYS B CA 1
ATOM 3886 C C . LYS B 1 196 ? 13 -33.844 -8.469 1 88.75 196 LYS B C 1
ATOM 3888 O O . LYS B 1 196 ? 14.164 -33.562 -8.789 1 88.75 196 LYS B O 1
ATOM 3893 N N . SER B 1 197 ? 12.125 -34.281 -9.32 1 92.38 197 SER B N 1
ATOM 3894 C CA . SER B 1 197 ? 12.422 -34.312 -10.75 1 92.38 197 SER B CA 1
ATOM 3895 C C . SER B 1 197 ? 12.312 -32.906 -11.367 1 92.38 197 SER B C 1
ATOM 3897 O O . SER B 1 197 ? 11.57 -32.062 -10.859 1 92.38 197 SER B O 1
ATOM 3899 N N . GLU B 1 198 ? 13.117 -32.625 -12.406 1 94.25 198 GLU B N 1
ATOM 3900 C CA . GLU B 1 198 ? 13.078 -31.344 -13.102 1 94.25 198 GLU B CA 1
ATOM 3901 C C . GLU B 1 198 ? 13.398 -31.516 -14.586 1 94.25 198 GLU B C 1
ATOM 3903 O O . GLU B 1 198 ? 14.055 -32.469 -14.984 1 94.25 198 GLU B O 1
ATOM 3908 N N . GLU B 1 199 ? 12.891 -30.594 -15.375 1 93.19 199 GLU B N 1
ATOM 3909 C CA . GLU B 1 199 ? 13.094 -30.531 -16.812 1 93.19 199 GLU B CA 1
ATOM 3910 C C . GLU B 1 199 ? 13.102 -29.094 -17.312 1 93.19 199 GLU B C 1
ATOM 3912 O O . GLU B 1 199 ? 12.461 -28.219 -16.734 1 93.19 199 GLU B O 1
ATOM 3917 N N . ALA B 1 200 ? 13.875 -28.906 -18.391 1 93.5 200 ALA B N 1
ATOM 3918 C CA . ALA B 1 200 ? 13.766 -27.625 -19.094 1 93.5 200 ALA B CA 1
ATOM 3919 C C . ALA B 1 200 ? 12.492 -27.562 -19.922 1 93.5 200 ALA B C 1
ATOM 3921 O O . ALA B 1 200 ? 12.117 -28.547 -20.562 1 93.5 200 ALA B O 1
ATOM 3922 N N . ALA B 1 201 ? 11.812 -26.469 -19.906 1 94.94 201 ALA B N 1
ATOM 3923 C CA . ALA B 1 201 ? 10.578 -26.297 -20.656 1 94.94 201 ALA B CA 1
ATOM 3924 C C . ALA B 1 201 ? 10.719 -25.188 -21.703 1 94.94 201 ALA B C 1
ATOM 3926 O O . ALA B 1 201 ? 11.719 -24.469 -21.719 1 94.94 201 ALA B O 1
ATOM 3927 N N . GLU B 1 202 ? 9.742 -25.156 -22.594 1 94.25 202 GLU B N 1
ATOM 3928 C CA . GLU B 1 202 ? 9.727 -24.109 -23.625 1 94.25 202 GLU B CA 1
ATOM 3929 C C . GLU B 1 202 ? 9.43 -22.75 -23.016 1 94.25 202 GLU B C 1
ATOM 3931 O O . GLU B 1 202 ? 8.648 -22.641 -22.062 1 94.25 202 GLU B O 1
ATOM 3936 N N . PRO B 1 203 ? 9.961 -21.688 -23.641 1 93.62 203 PRO B N 1
ATOM 3937 C CA . PRO B 1 203 ? 9.805 -20.344 -23.094 1 93.62 203 PRO B CA 1
ATOM 3938 C C . PRO B 1 203 ? 8.344 -19.891 -23.062 1 93.62 203 PRO B C 1
ATOM 3940 O O . PRO B 1 203 ? 7.992 -19 -22.281 1 93.62 203 PRO B O 1
ATOM 3943 N N . ASN B 1 204 ? 7.441 -20.391 -23.891 1 95.38 204 ASN B N 1
ATOM 3944 C CA . ASN B 1 204 ? 6.055 -19.938 -23.969 1 95.38 204 ASN B CA 1
ATOM 3945 C C . ASN B 1 204 ? 5.137 -20.844 -23.141 1 95.38 204 ASN B C 1
ATOM 3947 O O . ASN B 1 204 ? 3.93 -20.891 -23.375 1 95.38 204 ASN B O 1
ATOM 3951 N N . ILE B 1 205 ? 5.645 -21.5 -22.109 1 95.75 205 ILE B N 1
ATOM 3952 C CA . ILE B 1 205 ? 4.977 -22.531 -21.328 1 95.75 205 ILE B CA 1
ATOM 3953 C C . ILE B 1 205 ? 3.799 -21.922 -20.578 1 95.75 205 ILE B C 1
ATOM 3955 O O . ILE B 1 205 ? 2.836 -22.625 -20.25 1 95.75 205 ILE B O 1
ATOM 3959 N N . LEU B 1 206 ? 3.752 -20.609 -20.344 1 96.31 206 LEU B N 1
ATOM 3960 C CA . LEU B 1 206 ? 2.734 -19.984 -19.516 1 96.31 206 LEU B CA 1
ATOM 3961 C C . LEU B 1 206 ? 1.691 -19.281 -20.375 1 96.31 206 LEU B C 1
ATOM 3963 O O . LEU B 1 206 ? 0.817 -18.578 -19.859 1 96.31 206 LEU B O 1
ATOM 3967 N N . THR B 1 207 ? 1.616 -19.453 -21.641 1 95.75 207 THR B N 1
ATOM 3968 C CA . THR B 1 207 ? 0.835 -18.656 -22.578 1 95.75 207 THR B CA 1
ATOM 3969 C C . THR B 1 207 ? -0.656 -18.938 -22.422 1 95.75 207 THR B C 1
ATOM 3971 O O . THR B 1 207 ? -1.494 -18.156 -22.875 1 95.75 207 THR B O 1
ATOM 3974 N N . CYS B 1 208 ? -1.041 -20.047 -21.828 1 94.5 208 CYS B N 1
ATOM 3975 C CA . CYS B 1 208 ? -2.445 -20.391 -21.641 1 94.5 208 CYS B CA 1
ATOM 3976 C C . CYS B 1 208 ? -3.143 -19.359 -20.75 1 94.5 208 CYS B C 1
ATOM 3978 O O . CYS B 1 208 ? -4.371 -19.266 -20.766 1 94.5 208 CYS B O 1
ATOM 3980 N N . LEU B 1 209 ? -2.396 -18.578 -20.031 1 96.81 209 LEU B N 1
ATOM 3981 C CA . LEU B 1 209 ? -2.975 -17.656 -19.078 1 96.81 209 LEU B CA 1
ATOM 3982 C C . LEU B 1 209 ? -3.049 -16.25 -19.656 1 96.81 209 LEU B C 1
ATOM 3984 O O . LEU B 1 209 ? -3.711 -15.367 -19.109 1 96.81 209 LEU B O 1
ATOM 3988 N N . LYS B 1 210 ? -2.438 -15.969 -20.781 1 96.38 210 LYS B N 1
ATOM 3989 C CA . LYS B 1 210 ? -2.328 -14.648 -21.391 1 96.38 210 LYS B CA 1
ATOM 3990 C C . LYS B 1 210 ? -3.705 -14.031 -21.609 1 96.38 210 LYS B C 1
ATOM 3992 O O . LYS B 1 210 ? -3.936 -12.867 -21.297 1 96.38 210 LYS B O 1
ATOM 3997 N N . PRO B 1 211 ? -4.723 -14.766 -22.062 1 94.69 211 PRO B N 1
ATOM 3998 C CA . PRO B 1 211 ? -6.008 -14.148 -22.391 1 94.69 211 PRO B CA 1
ATOM 3999 C C . PRO B 1 211 ? -6.738 -13.609 -21.172 1 94.69 211 PRO B C 1
ATOM 4001 O O . PRO B 1 211 ? -7.605 -12.734 -21.297 1 94.69 211 PRO B O 1
ATOM 4004 N N . ILE B 1 212 ? -6.391 -14.055 -20.016 1 94.75 212 ILE B N 1
ATOM 4005 C CA . ILE B 1 212 ? -7.164 -13.625 -18.859 1 94.75 212 ILE B CA 1
ATOM 4006 C C . ILE B 1 212 ? -6.34 -12.641 -18.031 1 94.75 212 ILE B C 1
ATOM 4008 O O . ILE B 1 212 ? -6.828 -12.094 -17.031 1 94.75 212 ILE B O 1
ATOM 4012 N N . ALA B 1 213 ? -5.105 -12.461 -18.391 1 96.88 213 ALA B N 1
ATOM 4013 C CA . ALA B 1 213 ? -4.25 -11.469 -17.75 1 96.88 213 ALA B CA 1
ATOM 4014 C C . ALA B 1 213 ? -4.504 -10.07 -18.297 1 96.88 213 ALA B C 1
ATOM 4016 O O . ALA B 1 213 ? -3.611 -9.461 -18.891 1 96.88 213 ALA B O 1
ATOM 4017 N N . THR B 1 214 ? -5.684 -9.477 -18 1 96.44 214 THR B N 1
ATOM 4018 C CA . THR B 1 214 ? -6.094 -8.18 -18.516 1 96.44 214 THR B CA 1
ATOM 4019 C C . THR B 1 214 ? -5.488 -7.051 -17.688 1 96.44 214 THR B C 1
ATOM 4021 O O . THR B 1 214 ? -5.133 -7.242 -16.531 1 96.44 214 THR B O 1
ATOM 4024 N N . PRO B 1 215 ? -5.383 -5.844 -18.25 1 96.38 215 PRO B N 1
ATOM 4025 C CA . PRO B 1 215 ? -4.809 -4.707 -17.531 1 96.38 215 PRO B CA 1
ATOM 4026 C C . PRO B 1 215 ? -5.668 -4.273 -16.344 1 96.38 215 PRO B C 1
ATOM 4028 O O . PRO B 1 215 ? -5.172 -3.613 -15.43 1 96.38 215 PRO B O 1
ATOM 4031 N N . GLY B 1 216 ? -6.934 -4.52 -16.391 1 96.06 216 GLY B N 1
ATOM 4032 C CA . GLY B 1 216 ? -7.906 -4.273 -15.344 1 96.06 216 GLY B CA 1
ATOM 4033 C C . GLY B 1 216 ? -8.805 -5.461 -15.07 1 96.06 216 GLY B C 1
ATOM 4034 O O . GLY B 1 216 ? -8.422 -6.605 -15.32 1 96.06 216 GLY B O 1
ATOM 4035 N N . ASP B 1 217 ? -9.867 -5.176 -14.32 1 96.38 217 ASP B N 1
ATOM 4036 C CA . ASP B 1 217 ? -10.898 -6.176 -14.047 1 96.38 217 ASP B CA 1
ATOM 4037 C C . ASP B 1 217 ? -10.344 -7.297 -13.172 1 96.38 217 ASP B C 1
ATOM 4039 O O . ASP B 1 217 ? -10.445 -8.477 -13.523 1 96.38 217 ASP B O 1
ATOM 4043 N N . TYR B 1 218 ? -9.797 -6.973 -12.125 1 98.12 218 TYR B N 1
ATOM 4044 C CA . TYR B 1 218 ? -9.281 -7.902 -11.133 1 98.12 218 TYR B CA 1
ATOM 4045 C C . TYR B 1 218 ? -9.484 -7.363 -9.719 1 98.12 218 TYR B C 1
ATOM 4047 O O . TYR B 1 218 ? -9.742 -6.172 -9.539 1 98.12 218 TYR B O 1
ATOM 4055 N N . PHE B 1 219 ? -9.375 -8.234 -8.766 1 98.38 219 PHE B N 1
ATOM 4056 C CA . PHE B 1 219 ? -9.328 -7.867 -7.352 1 98.38 219 PHE B CA 1
ATOM 4057 C C . PHE B 1 219 ? -7.895 -7.617 -6.906 1 98.38 219 PHE B C 1
ATOM 4059 O O . PHE B 1 219 ? -6.961 -8.195 -7.457 1 98.38 219 PHE B O 1
ATOM 4066 N N . PHE B 1 220 ? -7.777 -6.77 -5.898 1 97.94 220 PHE B N 1
ATOM 4067 C CA . PHE B 1 220 ? -6.52 -6.812 -5.16 1 97.94 220 PHE B CA 1
ATOM 4068 C C . PHE B 1 220 ? -6.746 -6.508 -3.686 1 97.94 220 PHE B C 1
ATOM 4070 O O . PHE B 1 220 ? -7.75 -5.895 -3.32 1 97.94 220 PHE B O 1
ATOM 4077 N N . TYR B 1 221 ? -5.852 -7.004 -2.869 1 96.44 221 TYR B N 1
ATOM 4078 C CA . TYR B 1 221 ? -5.852 -6.82 -1.422 1 96.44 221 TYR B CA 1
ATOM 4079 C C . TYR B 1 221 ? -4.484 -7.137 -0.831 1 96.44 221 TYR B C 1
ATOM 4081 O O . TYR B 1 221 ? -3.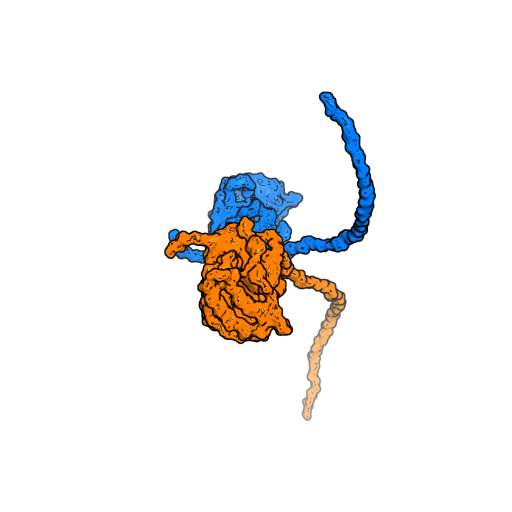633 -7.727 -1.499 1 96.44 221 TYR B O 1
ATOM 4089 N N . TYR B 1 222 ? -4.262 -6.695 0.41 1 92 222 TYR B N 1
ATOM 4090 C CA . TYR B 1 222 ? -3.039 -7.023 1.135 1 92 222 TYR B CA 1
ATOM 4091 C C . TYR B 1 222 ? -3.258 -8.211 2.064 1 92 222 TYR B C 1
ATOM 4093 O O . TYR B 1 222 ? -4.238 -8.25 2.811 1 92 222 TYR B O 1
ATOM 4101 N N . GLY B 1 223 ? -2.34 -9.188 2.01 1 94 223 GLY B N 1
ATOM 4102 C CA . GLY B 1 223 ? -2.461 -10.383 2.828 1 94 223 GLY B CA 1
ATOM 4103 C C . GLY B 1 223 ? -1.127 -11.047 3.115 1 94 223 GLY B C 1
ATOM 4104 O O . GLY B 1 223 ? -0.112 -10.367 3.281 1 94 223 GLY B O 1
ATOM 4105 N N . SER B 1 224 ? -1.151 -12.406 3.303 1 94 224 SER B N 1
ATOM 4106 C CA . SER B 1 224 ? 0.025 -13.219 3.604 1 94 224 SER B CA 1
ATOM 4107 C C . SER B 1 224 ? 0.3 -14.227 2.492 1 94 224 SER B C 1
ATOM 4109 O O . SER B 1 224 ? -0.517 -14.398 1.585 1 94 224 SER B O 1
ATOM 4111 N N . LEU B 1 225 ? 1.44 -14.781 2.58 1 94.81 225 LEU B N 1
ATOM 4112 C CA . LEU B 1 225 ? 1.64 -16.016 1.819 1 94.81 225 LEU B CA 1
ATOM 4113 C C . LEU B 1 225 ? 0.661 -17.094 2.268 1 94.81 225 LEU B C 1
ATOM 4115 O O . LEU B 1 225 ? 0.145 -17.047 3.387 1 94.81 225 LEU B O 1
ATOM 4119 N N . THR B 1 226 ? 0.447 -18.062 1.388 1 95.69 226 THR B N 1
ATOM 4120 C CA . THR B 1 226 ? -0.467 -19.156 1.719 1 95.69 226 THR B CA 1
ATOM 4121 C C . THR B 1 226 ? 0.305 -20.406 2.15 1 95.69 226 THR B C 1
ATOM 4123 O O . THR B 1 226 ? -0.294 -21.422 2.467 1 95.69 226 THR B O 1
ATOM 4126 N N . THR B 1 227 ? 1.595 -20.312 2.123 1 88.94 227 THR B N 1
ATOM 4127 C CA . THR B 1 227 ? 2.469 -21.391 2.602 1 88.94 227 THR B CA 1
ATOM 4128 C C . THR B 1 227 ? 3.311 -20.906 3.779 1 88.94 227 THR B C 1
ATOM 4130 O O . THR B 1 227 ? 3.467 -19.703 3.986 1 88.94 227 THR B O 1
ATOM 4133 N N . LYS B 1 228 ? 3.75 -21.828 4.445 1 86.44 228 LYS B N 1
ATOM 4134 C CA . LYS B 1 228 ? 4.59 -21.484 5.586 1 86.44 228 LYS B CA 1
ATOM 4135 C C . LYS B 1 228 ? 5.797 -20.656 5.148 1 86.44 228 LYS B C 1
ATOM 4137 O O . LYS B 1 228 ? 6.406 -20.938 4.113 1 86.44 228 LYS B O 1
ATOM 4142 N N . PRO B 1 229 ? 6.078 -19.656 6.102 1 85.06 229 PRO B N 1
ATOM 4143 C CA . PRO B 1 229 ? 5.625 -19.281 7.445 1 85.06 229 PRO B CA 1
ATOM 4144 C C . PRO B 1 229 ? 4.453 -18.297 7.418 1 85.06 229 PRO B C 1
ATOM 4146 O O . PRO B 1 229 ? 4.219 -17.594 8.398 1 85.06 229 PRO B O 1
ATOM 4149 N N . TYR B 1 230 ? 3.791 -18.172 6.316 1 90.25 230 TYR B N 1
ATOM 4150 C CA . TYR B 1 230 ? 2.58 -17.375 6.176 1 90.25 230 TYR B CA 1
ATOM 4151 C C . TYR B 1 230 ? 2.875 -15.891 6.395 1 90.25 230 TYR B C 1
ATOM 4153 O O . TYR B 1 230 ? 2.082 -15.18 7.016 1 90.25 230 TYR B O 1
ATOM 4161 N N . SER B 1 231 ? 4.086 -15.547 5.93 1 87.75 231 SER B N 1
ATOM 4162 C CA . SER B 1 231 ? 4.535 -14.172 6.113 1 87.75 231 SER B CA 1
ATOM 4163 C C . SER B 1 231 ? 3.555 -13.188 5.484 1 87.75 231 SER B C 1
ATOM 4165 O O . SER B 1 231 ? 3.098 -13.391 4.355 1 87.75 231 SER B O 1
ATOM 4167 N N . GLU B 1 232 ? 3.285 -12.086 6.25 1 88.19 232 GLU B N 1
ATOM 4168 C CA . GLU B 1 232 ? 2.361 -11.062 5.77 1 88.19 232 GLU B CA 1
ATOM 4169 C C . GLU B 1 232 ? 3.078 -10.039 4.891 1 88.19 232 GLU B C 1
ATOM 4171 O O . GLU B 1 232 ? 4.199 -10.281 4.438 1 88.19 232 GLU B O 1
ATOM 4176 N N . ASN B 1 233 ? 2.359 -8.953 4.438 1 86.81 233 ASN B N 1
ATOM 4177 C CA . ASN B 1 233 ? 2.857 -7.895 3.562 1 86.81 233 ASN B CA 1
ATOM 4178 C C . ASN B 1 233 ? 3.027 -8.391 2.129 1 86.81 233 ASN B C 1
ATOM 4180 O O . ASN B 1 233 ? 4.051 -8.133 1.496 1 86.81 233 ASN B O 1
ATOM 4184 N N . VAL B 1 234 ? 2.039 -9.102 1.753 1 95.12 234 VAL B N 1
ATOM 4185 C CA . VAL B 1 234 ? 1.974 -9.555 0.368 1 95.12 234 VAL B CA 1
ATOM 4186 C C . VAL B 1 234 ? 0.809 -8.867 -0.345 1 95.12 234 VAL B C 1
ATOM 4188 O O . VAL B 1 234 ? -0.323 -8.891 0.143 1 95.12 234 VAL B O 1
ATOM 4191 N N . LEU B 1 235 ? 1.104 -8.227 -1.45 1 96.75 235 LEU B N 1
ATOM 4192 C CA . LEU B 1 235 ? 0.033 -7.723 -2.305 1 96.75 235 LEU B CA 1
ATOM 4193 C C . LEU B 1 235 ? -0.494 -8.82 -3.221 1 96.75 235 LEU B C 1
ATOM 4195 O O . LEU B 1 235 ? 0.26 -9.391 -4.012 1 96.75 235 LEU B O 1
ATOM 4199 N N . TRP B 1 236 ? -1.801 -9.102 -3.125 1 98.5 236 TRP B N 1
ATOM 4200 C CA . TRP B 1 236 ? -2.457 -10.102 -3.955 1 98.5 236 TRP B CA 1
ATOM 4201 C C . TRP B 1 236 ? -3.238 -9.445 -5.086 1 98.5 236 TRP B C 1
ATOM 4203 O O . TRP B 1 236 ? -3.977 -8.484 -4.863 1 98.5 236 TRP B O 1
ATOM 4213 N N . ILE B 1 237 ? -3.07 -9.938 -6.238 1 98.75 237 ILE B N 1
ATOM 4214 C CA . ILE B 1 237 ? -3.914 -9.648 -7.395 1 98.75 237 ILE B CA 1
ATOM 4215 C C . ILE B 1 237 ? -4.602 -10.938 -7.859 1 98.75 237 ILE B C 1
ATOM 4217 O O . ILE B 1 237 ? -3.936 -11.93 -8.148 1 98.75 237 ILE B O 1
ATOM 4221 N N . VAL B 1 238 ? -5.949 -10.953 -7.934 1 98.88 238 VAL B N 1
ATOM 4222 C CA . VAL B 1 238 ? -6.688 -12.164 -8.258 1 98.88 238 VAL B CA 1
ATOM 4223 C C . VAL B 1 238 ? -7.648 -11.891 -9.414 1 98.88 238 VAL B C 1
ATOM 4225 O O . VAL B 1 238 ? -8.547 -11.055 -9.297 1 98.88 238 VAL B O 1
ATOM 4228 N N . TYR B 1 239 ? -7.48 -12.617 -10.516 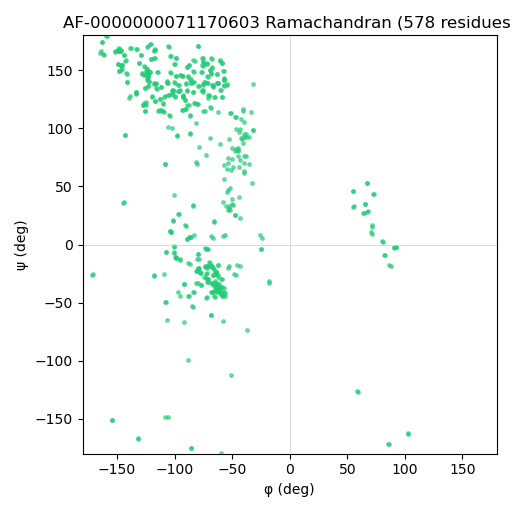1 98.19 239 TYR B N 1
ATOM 4229 C CA . TYR B 1 239 ? -8.383 -12.508 -11.656 1 98.19 239 TYR B CA 1
ATOM 4230 C C . TYR B 1 239 ? -9.617 -13.383 -11.461 1 98.19 239 TYR B C 1
ATOM 4232 O O . TYR B 1 239 ? -9.5 -14.562 -11.117 1 98.19 239 TYR B O 1
ATOM 4240 N N . PRO B 1 240 ? -10.789 -12.797 -11.68 1 97.31 240 PRO B N 1
ATOM 4241 C CA . PRO B 1 240 ? -12.008 -13.594 -11.5 1 97.31 240 PRO B CA 1
ATOM 4242 C C . PRO B 1 240 ? -12.273 -14.523 -12.68 1 97.31 240 PRO B C 1
ATOM 4244 O O . PRO B 1 240 ? -13.016 -15.508 -12.539 1 97.31 240 PRO B O 1
ATOM 4247 N N . LYS B 1 241 ? -11.781 -14.227 -13.836 1 95.25 241 LYS B N 1
ATOM 4248 C CA . LYS B 1 241 ? -11.938 -15.094 -15 1 95.25 241 LYS B CA 1
ATOM 4249 C C . LYS B 1 241 ? -11.023 -16.312 -14.906 1 95.25 241 LYS B C 1
ATOM 4251 O O . LYS B 1 241 ? -10 -16.281 -14.227 1 95.25 241 LYS B O 1
ATOM 4256 N N . TRP B 1 242 ? -11.383 -17.328 -15.594 1 95.25 242 TRP B N 1
ATOM 4257 C CA . TRP B 1 242 ? -10.648 -18.594 -15.539 1 95.25 242 TRP B CA 1
ATOM 4258 C C . TRP B 1 242 ? -10.234 -19.047 -16.938 1 95.25 242 TRP B C 1
ATOM 4260 O O . TRP B 1 242 ? -10.836 -18.641 -17.938 1 95.25 242 TRP B O 1
ATOM 4270 N N . ALA B 1 243 ? -9.164 -19.797 -16.969 1 94.88 243 ALA B N 1
ATOM 4271 C CA . ALA B 1 243 ? -8.797 -20.516 -18.188 1 94.88 243 ALA B CA 1
ATOM 4272 C C . ALA B 1 243 ? -9.375 -21.922 -18.188 1 94.88 243 ALA B C 1
ATOM 4274 O O . ALA B 1 243 ? -9.391 -22.594 -17.156 1 94.88 243 ALA B O 1
ATOM 4275 N N . SER B 1 244 ? -9.758 -22.375 -19.375 1 93.44 244 SER B N 1
ATOM 4276 C CA . SER B 1 244 ? -10.383 -23.688 -19.484 1 93.44 244 SER B CA 1
ATOM 4277 C C . SER B 1 244 ? -9.328 -24.797 -19.562 1 93.44 244 SER B C 1
ATOM 4279 O O . SER B 1 244 ? -8.32 -24.656 -20.25 1 93.44 244 SER B O 1
ATOM 4281 N N . VAL B 1 245 ? -9.641 -25.906 -18.859 1 94.94 245 VAL B N 1
ATOM 4282 C CA . VAL B 1 245 ? -8.852 -27.125 -18.922 1 94.94 245 VAL B CA 1
ATOM 4283 C C . VAL B 1 245 ? -9.781 -28.344 -18.969 1 94.94 245 VAL B C 1
ATOM 4285 O O . VAL B 1 245 ? -11 -28.203 -18.812 1 94.94 245 VAL B O 1
ATOM 4288 N N . THR B 1 246 ? -9.172 -29.516 -19.266 1 92.62 246 THR B N 1
ATOM 4289 C CA . THR B 1 246 ? -9.969 -30.734 -19.297 1 92.62 246 THR B CA 1
ATOM 4290 C C . THR B 1 246 ? -9.734 -31.562 -18.031 1 92.62 246 THR B C 1
ATOM 4292 O O . THR B 1 246 ? -8.727 -31.375 -17.344 1 92.62 246 THR B O 1
ATOM 4295 N N . GLU B 1 247 ? -10.68 -32.5 -17.781 1 93 247 GLU B N 1
ATOM 4296 C CA . GLU B 1 247 ? -10.547 -33.406 -16.641 1 93 247 GLU B CA 1
ATOM 4297 C C . GLU B 1 247 ? -9.25 -34.188 -16.734 1 93 247 GLU B C 1
ATOM 4299 O O . GLU B 1 247 ? -8.555 -34.375 -15.734 1 93 247 GLU B O 1
ATOM 4304 N N . SER B 1 248 ? -8.961 -34.688 -17.938 1 91.88 248 SER B N 1
ATOM 4305 C CA . SER B 1 248 ? -7.766 -35.5 -18.141 1 91.88 248 SER B CA 1
ATOM 4306 C C . SER B 1 248 ? -6.5 -34.719 -17.828 1 91.88 248 SER B C 1
ATOM 4308 O O . SER B 1 248 ? -5.535 -35.281 -17.297 1 91.88 248 SER B O 1
ATOM 4310 N N . GLN B 1 249 ? -6.473 -33.5 -18.188 1 94 249 GLN B N 1
ATOM 4311 C CA . GLN B 1 249 ? -5.316 -32.656 -17.922 1 94 249 GLN B CA 1
ATOM 4312 C C . GLN B 1 249 ? -5.113 -32.438 -16.422 1 94 249 GLN B C 1
ATOM 4314 O O . GLN B 1 249 ? -3.99 -32.531 -15.93 1 94 249 GLN B O 1
ATOM 4319 N N . VAL B 1 250 ? -6.188 -32.156 -15.68 1 95.62 250 VAL B N 1
ATOM 4320 C CA . VAL B 1 250 ? -6.113 -31.969 -14.234 1 95.62 250 VAL B CA 1
ATOM 4321 C C . VAL B 1 250 ? -5.691 -33.281 -13.562 1 95.62 250 VAL B C 1
ATOM 4323 O O . VAL B 1 250 ? -4.918 -33.25 -12.602 1 95.62 250 VAL B O 1
ATOM 4326 N N . ASP B 1 251 ? -6.152 -34.406 -14.055 1 94.25 251 ASP B N 1
ATOM 4327 C CA . ASP B 1 251 ? -5.84 -35.719 -13.492 1 94.25 251 ASP B CA 1
ATOM 4328 C C . ASP B 1 251 ? -4.34 -36 -13.539 1 94.25 251 ASP B C 1
ATOM 4330 O O . ASP B 1 251 ? -3.803 -36.688 -12.68 1 94.25 251 ASP B O 1
ATOM 4334 N N . GLU B 1 252 ? -3.688 -35.5 -14.57 1 95.12 252 GLU B N 1
ATOM 4335 C CA . GLU B 1 252 ? -2.242 -35.688 -14.641 1 95.12 252 GLU B CA 1
ATOM 4336 C C . GLU B 1 252 ? -1.549 -35.094 -13.422 1 95.12 252 GLU B C 1
ATOM 4338 O O . GLU B 1 252 ? -0.544 -35.625 -12.938 1 95.12 252 GLU B O 1
ATOM 4343 N N . PHE B 1 253 ? -2.025 -33.969 -12.898 1 97.06 253 PHE B N 1
ATOM 4344 C CA . PHE B 1 253 ? -1.479 -33.375 -11.68 1 97.06 253 PHE B CA 1
ATOM 4345 C C . PHE B 1 253 ? -1.721 -34.281 -10.477 1 97.06 253 PHE B C 1
ATOM 4347 O O . PHE B 1 253 ? -0.874 -34.375 -9.594 1 97.06 253 PHE B O 1
ATOM 4354 N N . ARG B 1 254 ? -2.801 -34.969 -10.461 1 96.19 254 ARG B N 1
ATOM 4355 C CA . ARG B 1 254 ? -3.199 -35.812 -9.336 1 96.19 254 ARG B CA 1
ATOM 4356 C C . ARG B 1 254 ? -2.332 -37.062 -9.266 1 96.19 254 ARG B C 1
ATOM 4358 O O . ARG B 1 254 ? -2.455 -37.844 -8.32 1 96.19 254 ARG B O 1
ATOM 4365 N N . HIS B 1 255 ? -1.43 -37.281 -10.195 1 95.5 255 HIS B N 1
ATOM 4366 C CA . HIS B 1 255 ? -0.508 -38.406 -10.188 1 95.5 255 HIS B CA 1
ATOM 4367 C C . HIS B 1 255 ? 0.872 -37.969 -9.688 1 95.5 255 HIS B C 1
ATOM 4369 O O . HIS B 1 255 ? 1.766 -38.812 -9.547 1 95.5 255 HIS B O 1
ATOM 4375 N N . ILE B 1 256 ? 1.033 -36.75 -9.492 1 96.44 256 ILE B N 1
ATOM 4376 C CA . ILE B 1 256 ? 2.309 -36.25 -9 1 96.44 256 ILE B CA 1
ATOM 4377 C C . ILE B 1 256 ? 2.541 -36.75 -7.574 1 96.44 256 ILE B C 1
ATOM 4379 O O . ILE B 1 256 ? 1.624 -36.719 -6.746 1 96.44 256 ILE B O 1
ATOM 4383 N N . ARG B 1 257 ? 3.775 -37.219 -7.262 1 95.5 257 ARG B N 1
ATOM 4384 C CA . ARG B 1 257 ? 4.117 -37.75 -5.945 1 95.5 257 ARG B CA 1
ATOM 4385 C C . ARG B 1 257 ? 5.004 -36.75 -5.176 1 95.5 257 ARG B C 1
ATOM 4387 O O . ARG B 1 257 ? 5.883 -36.125 -5.762 1 95.5 257 ARG B O 1
ATOM 4394 N N . GLY B 1 258 ? 4.754 -36.625 -3.898 1 92.88 258 GLY B N 1
ATOM 4395 C CA . GLY B 1 258 ? 5.523 -35.75 -3.023 1 92.88 258 GLY B CA 1
ATOM 4396 C C . GLY B 1 258 ? 6.43 -36.531 -2.072 1 92.88 258 GLY B C 1
ATOM 4397 O O . GLY B 1 258 ? 7 -37.562 -2.439 1 92.88 258 GLY B O 1
ATOM 4398 N N . ALA B 1 259 ? 6.559 -35.875 -0.93 1 85.31 259 ALA B N 1
ATOM 4399 C CA . ALA B 1 259 ? 7.414 -36.469 0.099 1 85.31 259 ALA B CA 1
ATOM 4400 C C . ALA B 1 259 ? 6.992 -37.906 0.412 1 85.31 259 ALA B C 1
ATOM 4402 O O . ALA B 1 259 ? 5.801 -38.188 0.538 1 85.31 259 ALA B O 1
ATOM 4403 N N . GLY B 1 260 ? 8.047 -38.875 0.565 1 86.88 260 GLY B N 1
ATOM 4404 C CA . GLY B 1 260 ? 7.766 -40.281 0.863 1 86.88 260 GLY B CA 1
ATOM 4405 C C . GLY B 1 260 ? 7.16 -41.031 -0.308 1 86.88 260 GLY B C 1
ATOM 4406 O O . GLY B 1 260 ? 6.527 -42.062 -0.123 1 86.88 260 GLY B O 1
ATOM 4407 N N . ASN B 1 261 ? 7.137 -40.406 -1.497 1 88.56 261 ASN B N 1
ATOM 4408 C CA . ASN B 1 261 ? 6.641 -41 -2.73 1 88.56 261 ASN B CA 1
ATOM 4409 C C . ASN B 1 261 ? 5.133 -41.219 -2.684 1 88.56 261 ASN B C 1
ATOM 4411 O O . ASN B 1 261 ? 4.621 -42.219 -3.227 1 88.56 261 ASN B O 1
ATOM 4415 N N . LYS B 1 262 ? 4.535 -40.406 -1.952 1 92.88 262 LYS B N 1
ATOM 4416 C CA . LYS B 1 262 ? 3.076 -40.469 -1.873 1 92.88 262 LYS B CA 1
ATOM 4417 C C . LYS B 1 262 ? 2.432 -39.5 -2.84 1 92.88 262 LYS B C 1
ATOM 4419 O O . LYS B 1 262 ? 2.926 -38.375 -3.014 1 92.88 262 LYS B O 1
ATOM 4424 N N . VAL B 1 263 ? 1.346 -39.906 -3.34 1 94.12 263 VAL B N 1
ATOM 4425 C CA . VAL B 1 263 ? 0.617 -39.062 -4.285 1 94.12 263 VAL B CA 1
ATOM 4426 C C . VAL B 1 263 ? 0.088 -37.812 -3.568 1 94.12 263 VAL B C 1
ATOM 4428 O O . VAL B 1 263 ? -0.427 -37.906 -2.451 1 94.12 263 VAL B O 1
ATOM 4431 N N . ILE B 1 264 ? 0.189 -36.625 -4.195 1 94.5 264 ILE B N 1
ATOM 4432 C CA . ILE B 1 264 ? -0.361 -35.375 -3.67 1 94.5 264 ILE B CA 1
ATOM 4433 C C . ILE B 1 264 ? -1.813 -35.25 -4.117 1 94.5 264 ILE B C 1
ATOM 4435 O O . ILE B 1 264 ? -2.086 -34.719 -5.195 1 94.5 264 ILE B O 1
ATOM 4439 N N . LYS B 1 265 ? -2.736 -35.625 -3.336 1 89.81 265 LYS B N 1
ATOM 4440 C CA . LYS B 1 265 ? -4.152 -35.625 -3.699 1 89.81 265 LYS B CA 1
ATOM 4441 C C . LYS B 1 265 ? -4.688 -34.188 -3.744 1 89.81 265 LYS B C 1
ATOM 4443 O O . LYS B 1 265 ? -5.496 -33.844 -4.609 1 89.81 265 LYS B O 1
ATOM 4448 N N . SER B 1 266 ? -4.363 -33.438 -2.76 1 94.88 266 SER B N 1
ATOM 4449 C CA . SER B 1 266 ? -4.73 -32.031 -2.66 1 94.88 266 SER B CA 1
ATOM 4450 C C . SER B 1 266 ? -3.592 -31.203 -2.064 1 94.88 266 SER B C 1
ATOM 4452 O O . SER B 1 266 ? -2.842 -31.688 -1.217 1 94.88 266 SER B O 1
ATOM 4454 N N . ASN B 1 267 ? -3.457 -29.906 -2.51 1 96.75 267 ASN B N 1
ATOM 4455 C CA . ASN B 1 267 ? -2.377 -29.078 -1.985 1 96.75 267 ASN B CA 1
ATOM 4456 C C . ASN B 1 267 ? -2.807 -27.625 -1.835 1 96.75 267 ASN B C 1
ATOM 4458 O O . ASN B 1 267 ? -2.02 -26.719 -2.086 1 96.75 267 ASN B O 1
ATOM 4462 N N . TYR B 1 268 ? -4.047 -27.422 -1.454 1 96.19 268 TYR B N 1
ATOM 4463 C CA . TYR B 1 268 ? -4.535 -26.062 -1.299 1 96.19 268 TYR B CA 1
ATOM 4464 C C . TYR B 1 268 ? -4.883 -25.766 0.156 1 96.19 268 TYR B C 1
ATOM 4466 O O . TYR B 1 268 ? -5.25 -26.672 0.908 1 96.19 268 TYR B O 1
ATOM 4474 N N . ARG B 1 269 ? -4.703 -24.484 0.584 1 96 269 ARG B N 1
ATOM 4475 C CA . ARG B 1 269 ? -5.113 -23.969 1.886 1 96 269 ARG B CA 1
ATOM 4476 C C . ARG B 1 269 ? -6.531 -23.406 1.835 1 96 269 ARG B C 1
ATOM 4478 O O . ARG B 1 269 ? -6.914 -22.766 0.858 1 96 269 ARG B O 1
ATOM 4485 N N . GLY B 1 270 ? -7.328 -23.688 2.91 1 95.38 270 GLY B N 1
ATOM 4486 C CA . GLY B 1 270 ? -8.672 -23.141 2.979 1 95.38 270 GLY B CA 1
ATOM 4487 C C . GLY B 1 270 ? -8.68 -21.625 3.17 1 95.38 270 GLY B C 1
ATOM 4488 O O . GLY B 1 270 ? -7.707 -21.047 3.652 1 95.38 270 GLY B O 1
ATOM 4489 N N . THR B 1 271 ? -9.812 -21.031 2.836 1 97.25 271 THR B N 1
ATOM 4490 C CA . THR B 1 271 ? -9.938 -19.578 2.949 1 97.25 271 THR B CA 1
ATOM 4491 C C . THR B 1 271 ? -9.805 -19.141 4.406 1 97.25 271 THR B C 1
ATOM 4493 O O . THR B 1 271 ? -10.195 -19.859 5.32 1 97.25 271 THR B O 1
ATOM 4496 N N . GLN B 1 272 ? -9.25 -17.984 4.602 1 95.88 272 GLN B N 1
ATOM 4497 C CA . GLN B 1 272 ? -9.086 -17.344 5.902 1 95.88 272 GLN B CA 1
ATOM 4498 C C . GLN B 1 272 ? -10.07 -16.188 6.078 1 95.88 272 GLN B C 1
ATOM 4500 O O . GLN B 1 272 ? -10.68 -15.742 5.113 1 95.88 272 GLN B O 1
ATOM 4505 N N . ASP B 1 273 ? -10.125 -15.656 7.359 1 93.19 273 ASP B N 1
ATOM 4506 C CA . ASP B 1 273 ? -11.023 -14.555 7.672 1 93.19 273 ASP B CA 1
ATOM 4507 C C . ASP B 1 273 ? -10.539 -13.25 7.043 1 93.19 273 ASP B C 1
ATOM 4509 O O . ASP B 1 273 ? -9.336 -12.977 7.02 1 93.19 273 ASP B O 1
ATOM 4513 N N . LEU B 1 274 ? -11.523 -12.438 6.633 1 91.38 274 LEU B N 1
ATOM 4514 C CA . LEU B 1 274 ? -11.203 -11.141 6.047 1 91.38 274 LEU B CA 1
ATOM 4515 C C . LEU B 1 274 ? -10.609 -10.203 7.098 1 91.38 274 LEU B C 1
ATOM 4517 O O . LEU B 1 274 ? -9.68 -9.453 6.812 1 91.38 274 LEU B O 1
ATOM 4521 N N . ASN B 1 275 ? -11.188 -10.25 8.273 1 87.25 275 ASN B N 1
ATOM 4522 C CA . ASN B 1 275 ? -10.766 -9.477 9.438 1 87.25 275 ASN B CA 1
ATOM 4523 C C . ASN B 1 275 ? -10.719 -7.98 9.125 1 87.25 275 ASN B C 1
ATOM 4525 O O . ASN B 1 275 ? -9.734 -7.309 9.438 1 87.25 275 ASN B O 1
ATOM 4529 N N . GLY B 1 276 ? -11.734 -7.469 8.492 1 82.38 276 GLY B N 1
ATOM 4530 C CA . GLY B 1 276 ? -11.945 -6.039 8.328 1 82.38 276 GLY B CA 1
ATOM 4531 C C . GLY B 1 276 ? -11.117 -5.449 7.195 1 82.38 276 GLY B C 1
ATOM 4532 O O . GLY B 1 276 ? -11.164 -4.242 6.953 1 82.38 276 GLY B O 1
ATOM 4533 N N . ARG B 1 277 ? -10.336 -6.199 6.422 1 86.38 277 ARG B N 1
ATOM 4534 C CA . ARG B 1 277 ? -9.555 -5.699 5.297 1 86.38 277 ARG B CA 1
ATOM 4535 C C . ARG B 1 277 ? -10.461 -5.246 4.16 1 86.38 277 ARG B C 1
ATOM 4537 O O . ARG B 1 277 ? -11.539 -5.809 3.955 1 86.38 277 ARG B O 1
ATOM 4544 N N . THR B 1 278 ? -9.93 -4.32 3.449 1 89.38 278 THR B N 1
ATOM 4545 C CA . THR B 1 278 ? -10.609 -3.893 2.23 1 89.38 278 THR B CA 1
ATOM 4546 C C . THR B 1 278 ? -10.156 -4.73 1.039 1 89.38 278 THR B C 1
ATOM 4548 O O . THR B 1 278 ? -8.953 -4.938 0.838 1 89.38 278 THR B O 1
ATOM 4551 N N . VAL B 1 279 ? -11.094 -5.172 0.315 1 96.44 279 VAL B N 1
ATOM 4552 C CA . VAL B 1 279 ? -10.852 -5.773 -0.992 1 96.44 279 VAL B CA 1
ATOM 4553 C C . VAL B 1 279 ? -11.25 -4.793 -2.094 1 96.44 279 VAL B C 1
ATOM 4555 O O . VAL B 1 279 ? -12.375 -4.273 -2.092 1 96.44 279 VAL B O 1
ATOM 4558 N N . TYR B 1 280 ? -10.336 -4.559 -3.029 1 96.5 280 TYR B N 1
ATOM 4559 C CA . TYR B 1 280 ? -10.586 -3.607 -4.109 1 96.5 280 TYR B CA 1
ATOM 4560 C C . TYR B 1 280 ? -10.914 -4.332 -5.406 1 96.5 280 TYR B C 1
ATOM 4562 O O . TYR B 1 280 ? -10.445 -5.449 -5.637 1 96.5 280 TYR B O 1
ATOM 4570 N N . TRP B 1 281 ? -11.75 -3.713 -6.215 1 96.94 281 TRP B N 1
ATOM 4571 C CA . TRP B 1 281 ? -12.008 -4.113 -7.594 1 96.94 281 TRP B CA 1
ATOM 4572 C C . TRP B 1 281 ? -11.508 -3.049 -8.57 1 96.94 281 TRP B C 1
ATOM 4574 O O . TRP B 1 281 ? -12.008 -1.919 -8.57 1 96.94 281 TRP B O 1
ATOM 4584 N N . VAL B 1 282 ? -10.531 -3.395 -9.383 1 96.38 282 VAL B N 1
ATOM 4585 C CA . VAL B 1 282 ? -9.984 -2.445 -10.344 1 96.38 282 VAL B CA 1
ATOM 4586 C C . VAL B 1 282 ? -10.773 -2.521 -11.648 1 96.38 282 VAL B C 1
ATOM 4588 O O . VAL B 1 282 ? -10.805 -3.566 -12.305 1 96.38 282 VAL B O 1
ATOM 4591 N N . THR B 1 283 ? -11.344 -1.375 -11.984 1 88.81 283 THR B N 1
ATOM 4592 C CA . THR B 1 283 ? -12.172 -1.336 -13.188 1 88.81 283 THR B CA 1
ATOM 4593 C C . THR B 1 283 ? -11.32 -1.057 -14.422 1 88.81 283 THR B C 1
ATOM 4595 O O . THR B 1 283 ? -10.25 -0.448 -14.32 1 88.81 283 THR B O 1
ATOM 4598 N N . ALA B 1 284 ? -11.617 -1.702 -15.547 1 68.75 284 ALA B N 1
ATOM 4599 C CA . ALA B 1 284 ? -10.914 -1.526 -16.812 1 68.75 284 ALA B CA 1
ATOM 4600 C C . ALA B 1 284 ? -10.812 -0.049 -17.188 1 68.75 284 ALA B C 1
ATOM 4602 O O . ALA B 1 284 ? -11.734 0.727 -16.938 1 68.75 284 ALA B O 1
ATOM 4603 N N . THR B 1 285 ? -9.539 0.559 -17.203 1 57.53 285 THR B N 1
ATOM 4604 C CA . THR B 1 285 ? -9.445 1.92 -17.719 1 57.53 285 THR B CA 1
ATOM 4605 C C . THR B 1 285 ? -10.203 2.051 -19.031 1 57.53 285 THR B C 1
ATOM 4607 O O . THR B 1 285 ? -10.156 1.154 -19.875 1 57.53 285 THR B O 1
ATOM 4610 N N . SER B 1 286 ? -11.258 2.686 -19.125 1 44.94 286 SER B N 1
ATOM 4611 C CA . SER B 1 286 ? -11.797 2.992 -20.438 1 44.94 286 SER B CA 1
ATOM 4612 C C . SER B 1 286 ? -10.688 3.393 -21.406 1 44.94 286 SER B C 1
ATOM 4614 O O . SER B 1 286 ? -9.664 3.951 -21 1 44.94 286 SER B O 1
ATOM 4616 N N . ASP B 1 287 ? -10.391 2.641 -22.484 1 39.88 287 ASP B N 1
ATOM 4617 C CA . ASP B 1 287 ? -9.641 3.053 -23.672 1 39.88 287 ASP B CA 1
ATOM 4618 C C . ASP B 1 287 ? -9.75 4.559 -23.891 1 39.88 287 ASP B C 1
ATOM 4620 O O . ASP B 1 287 ? -9.508 5.047 -25 1 39.88 287 ASP B O 1
ATOM 4624 N N . GLU B 1 288 ? -10.242 5.383 -23.156 1 34.44 288 GLU B N 1
ATOM 4625 C CA . GLU B 1 288 ? -10.18 6.707 -23.766 1 34.44 288 GLU B CA 1
ATOM 4626 C C . GLU B 1 288 ? -8.727 7.145 -23.984 1 34.44 288 GLU B C 1
ATOM 4628 O O . GLU B 1 288 ? -8.477 8.195 -24.562 1 34.44 288 GLU B O 1
ATOM 4633 N N . TYR B 1 289 ? -7.75 6.754 -23.266 1 28.3 289 TYR B N 1
ATOM 4634 C CA . TYR B 1 289 ? -6.445 7.195 -23.75 1 28.3 289 TYR B CA 1
ATOM 4635 C C . TYR B 1 289 ? -5.926 6.273 -24.844 1 28.3 289 TYR B C 1
ATOM 4637 O O . TYR B 1 289 ? -4.84 5.707 -24.719 1 28.3 289 TYR B O 1
ATOM 4645 N N . SER B 1 290 ? -6.609 5.375 -25.344 1 24.56 290 SER B N 1
ATOM 4646 C CA . SER B 1 290 ? -6.23 4.879 -26.672 1 24.56 290 SER B CA 1
ATOM 4647 C C . SER B 1 290 ? -5.867 6.027 -27.609 1 24.56 290 SER B C 1
ATOM 4649 O O . SER B 1 290 ? -6.742 6.773 -28.047 1 24.56 290 SER B O 1
ATOM 4651 N N . TYR B 1 291 ? -4.734 6.727 -27.5 1 22.5 291 TYR B N 1
ATOM 4652 C CA . TYR B 1 291 ? -4.23 7.266 -28.766 1 22.5 291 TYR B CA 1
ATOM 4653 C C . TYR B 1 291 ? -3.957 6.152 -29.766 1 22.5 291 TYR B C 1
ATOM 4655 O O . TYR B 1 291 ? -3.545 5.055 -29.391 1 22.5 291 TYR B O 1
#

Sequence (582 aa):
MCARLFLSALLFASFVDHGGCVGMDDDLDHDDLVGLSSEVNPHSMFYQSPIDLESKEAYPIELSPLMFKGHWTLGHKPLIKNNDETVEIGEASSAKYHASLRGGPLHGTYKFSQAHFHWGNRSSHGSEHTINGHQYSMEVHFVHHHSKYKNIKEARGKVDGLCVVAFFLKVTEKNPRTNNRFNLIVHHLTKLRSAKSEEAAEPNILTCLKPIATPGDYFFYYGSLTTKPYSENVLWIVYPKWASVTESQVDEFRHIRGAGNKVIKSNYRGTQDLNGRTVYWVTATSDEYSYMCARLFLSALLFASFVDHGGCVGMDDDLDHDDLVGLSSEVNPHSMFYQSPIDLESKEAYPIELSPLMFKGHWTLGHKPLIKNNDETVEIGEASSAKYHASLRGGPLHGTYKFSQAHFHWGNRSSHGSEHTINGHQYSMEVHFVHHHSKYKNIKEARGKVDGLCVVAFFLKVTEKNPRTNNRFNLIVHHLTKLRSAKSEEAAEPNILTCLKPIATPGDYFFYYGSLTTKPYSENVLWIVYPKWASVTESQVDEFRHIRGAGNKVIKSNYRGTQDLNGRTVYWVTATSDEYSY

pLDDT: mean 80.95, std 25.97, range [17.44, 98.88]

Organism: Bemisia tabaci (NCBI:txid7038)

Nearest PDB structures (foldseek):
  6skt-assembly1_A  TM=9.012E-01  e=1.050E-26  Bos taurus
  1cnc-assembly1_A  TM=8.882E-01  e=8.774E-27  Homo sapiens
  4qk3-assembly1_A  TM=9.303E-01  e=9.055E-26  Homo sapiens
  4cnr-assembly4_D  TM=9.030E-01  e=4.415E-26  Bos taurus
  5ku6-assembly3_C  TM=8.477E-01  e=5.470E-23  Homo sapiens